Protein AF-A0A3E3EFU3-F1 (afdb_monomer)

pLDDT: mean 79.27, std 24.68, range [21.36, 98.38]

Organism: NCBI:txid1547

InterPro domains:
  IPR006635 NEAT domain [PF05031] (173-276)
  IPR006635 NEAT domain [PF05031] (307-421)
  IPR006635 NEAT domain [PS50978] (33-174)
  IPR006635 NEAT domain [PS50978] (306-445)
  IPR006635 NEAT domain [SM00725] (33-166)
  IPR006635 NEAT domain [SM00725] (306-442)
  IPR006635 NEAT domain [cd06920] (176-275)
  IPR006635 NEAT domain [cd06920] (308-439)
  IPR020985 Cell surface protein Shp, haem-binding domain [PF11545] (53-158)
  IPR037250 NEAT domain superfamily [G3DSA:2.60.40.1850] (25-163)
  IPR037250 NEAT domain superfamily [G3DSA:2.60.40.1850] (169-291)
  IPR037250 NEAT domain superfamily [G3DSA:2.60.40.1850] (300-432)
  IPR037250 NEAT domain superfamily [SSF158911] (35-148)
  IPR037250 NEAT domain superfamily [SSF158911] (176-275)
  IPR037250 NEAT domain superfamily [SSF158911] (308-434)

Structure (mmCIF, N/CA/C/O backbone):
data_AF-A0A3E3EFU3-F1
#
_entry.id   AF-A0A3E3EFU3-F1
#
loop_
_atom_site.group_PDB
_atom_site.id
_atom_site.type_symbol
_atom_site.label_atom_id
_atom_site.label_alt_id
_atom_site.label_comp_id
_atom_site.label_asym_id
_atom_site.label_entity_id
_atom_site.label_seq_id
_atom_site.pdbx_PDB_ins_code
_atom_site.Cartn_x
_atom_site.Cartn_y
_atom_site.Cartn_z
_atom_site.occupancy
_atom_site.B_iso_or_equiv
_atom_site.auth_seq_id
_atom_site.auth_comp_id
_atom_site.auth_asym_id
_atom_site.auth_atom_id
_atom_site.pdbx_PDB_model_num
ATOM 1 N N . MET A 1 1 ? -19.348 15.725 -28.676 1.00 34.75 1 MET A N 1
ATOM 2 C CA . MET A 1 1 ? -18.537 14.778 -29.482 1.00 34.75 1 MET A CA 1
ATOM 3 C C . MET A 1 1 ? -17.269 15.417 -30.068 1.00 34.75 1 MET A C 1
ATOM 5 O O . MET A 1 1 ? -16.238 15.256 -29.435 1.00 34.75 1 MET A O 1
ATOM 9 N N . LYS A 1 2 ? -17.288 16.213 -31.158 1.00 25.36 2 LYS A N 1
ATOM 10 C CA . LYS A 1 2 ? -16.045 16.743 -31.795 1.00 25.36 2 LYS A CA 1
ATOM 11 C C . LYS A 1 2 ? -15.098 17.594 -30.911 1.00 25.36 2 LYS A C 1
ATOM 13 O O . LYS A 1 2 ? -13.940 17.746 -31.278 1.00 25.36 2 LYS A O 1
ATOM 18 N N . LYS A 1 3 ? -15.552 18.141 -29.771 1.00 26.88 3 LYS A N 1
ATOM 19 C CA . LYS A 1 3 ? -14.679 18.825 -28.791 1.00 26.88 3 LYS A CA 1
ATOM 20 C C . LYS A 1 3 ? -14.026 17.878 -27.769 1.00 26.88 3 LYS A C 1
ATOM 22 O O . LYS A 1 3 ? -12.860 18.082 -27.473 1.00 26.88 3 LYS A O 1
ATOM 27 N N . LEU A 1 4 ? -14.712 16.824 -27.301 1.00 30.50 4 LEU A N 1
ATOM 28 C CA . LEU A 1 4 ? -14.117 15.832 -26.380 1.00 30.50 4 LEU A CA 1
ATOM 29 C C . LEU A 1 4 ? -12.956 15.079 -27.044 1.00 30.50 4 LEU A C 1
ATOM 31 O O . LEU A 1 4 ? -11.908 14.906 -26.435 1.00 30.50 4 LEU A O 1
ATOM 35 N N . LEU A 1 5 ? -13.110 14.713 -28.321 1.00 27.86 5 LEU A N 1
ATOM 36 C CA . LEU A 1 5 ? -12.086 13.969 -29.062 1.00 27.86 5 LEU A CA 1
ATOM 37 C C . LEU A 1 5 ? -10.757 14.742 -29.203 1.00 27.86 5 LEU A C 1
ATOM 39 O O . LEU A 1 5 ? -9.706 14.131 -29.338 1.00 27.86 5 LEU A O 1
ATOM 43 N N . LYS A 1 6 ? -10.785 16.083 -29.126 1.00 27.78 6 LYS A N 1
ATOM 44 C CA . LYS A 1 6 ? -9.568 16.911 -29.121 1.00 27.78 6 LYS A CA 1
ATOM 45 C C . LYS A 1 6 ? -8.874 16.975 -27.757 1.00 27.78 6 LYS A C 1
ATOM 47 O O . LYS A 1 6 ? -7.674 17.199 -27.730 1.00 27.78 6 LYS A O 1
ATOM 52 N N . VAL A 1 7 ? -9.593 16.770 -26.650 1.00 33.56 7 VAL A N 1
ATOM 53 C CA . VAL A 1 7 ? -8.998 16.765 -25.299 1.00 33.56 7 VAL A CA 1
ATOM 54 C C . VAL A 1 7 ? -8.183 15.487 -25.082 1.00 33.56 7 VAL A C 1
ATOM 56 O O . VAL A 1 7 ? -7.056 15.561 -24.609 1.00 33.56 7 VAL A O 1
ATOM 59 N N . VAL A 1 8 ? -8.701 14.338 -25.534 1.00 34.75 8 VAL A N 1
ATOM 60 C CA . VAL A 1 8 ? -7.974 13.053 -25.513 1.00 34.75 8 VAL A CA 1
ATOM 61 C C . VAL A 1 8 ? -6.700 13.122 -26.366 1.00 34.75 8 VAL A C 1
ATOM 63 O O . VAL A 1 8 ? -5.629 12.725 -25.916 1.00 34.75 8 VAL A O 1
ATOM 66 N N . LEU A 1 9 ? -6.792 13.695 -27.572 1.00 27.78 9 LEU A N 1
ATOM 67 C CA . LEU A 1 9 ? -5.665 13.765 -28.507 1.00 27.78 9 LEU A CA 1
ATOM 68 C C . LEU A 1 9 ? -4.544 14.719 -28.048 1.00 27.78 9 LEU A C 1
ATOM 70 O O . LEU A 1 9 ? -3.375 14.463 -28.318 1.00 27.78 9 LEU A O 1
ATOM 74 N N . VAL A 1 10 ? -4.882 15.810 -27.350 1.00 31.83 10 VAL A N 1
ATOM 75 C CA . VAL A 1 10 ? -3.885 16.758 -26.816 1.00 31.83 10 VAL A CA 1
ATOM 76 C C . VAL A 1 10 ? -3.167 16.198 -25.584 1.00 31.83 10 VAL A C 1
ATOM 78 O O . VAL A 1 10 ? -1.981 16.475 -25.431 1.00 31.83 10 VAL A O 1
ATOM 81 N N . LEU A 1 11 ? -3.816 15.360 -24.760 1.00 29.97 11 LEU A N 1
ATOM 82 C CA . LEU A 1 11 ? -3.092 14.612 -23.723 1.00 29.97 11 LEU A CA 1
ATOM 83 C C . LEU A 1 11 ? -2.102 13.617 -24.344 1.00 29.97 11 LEU A C 1
ATOM 85 O O . LEU A 1 11 ? -0.945 13.602 -23.942 1.00 29.97 11 LEU A O 1
ATOM 89 N N . MET A 1 12 ? -2.515 12.840 -25.352 1.00 34.91 12 MET A N 1
ATOM 90 C CA . MET A 1 12 ? -1.630 11.864 -26.015 1.00 34.91 12 MET A CA 1
ATOM 91 C C . MET A 1 12 ? -0.382 12.509 -26.640 1.00 34.91 12 MET A C 1
ATOM 93 O O . MET A 1 12 ? 0.701 11.937 -26.571 1.00 34.91 12 MET A O 1
ATOM 97 N N . LEU A 1 13 ? -0.497 13.724 -27.187 1.00 33.16 13 LEU A N 1
ATOM 98 C CA . LEU A 1 13 ? 0.641 14.457 -27.758 1.00 33.16 13 LEU A CA 1
ATOM 99 C C . LEU A 1 13 ? 1.611 15.034 -26.708 1.00 33.16 13 LEU A C 1
ATOM 101 O O . LEU A 1 13 ? 2.744 15.357 -27.057 1.00 33.16 13 LEU A O 1
ATOM 105 N N . ALA A 1 14 ? 1.211 15.136 -25.436 1.00 28.16 14 ALA A N 1
ATOM 106 C CA . ALA A 1 14 ? 2.110 15.521 -24.344 1.00 28.16 14 ALA A CA 1
ATOM 107 C C . ALA A 1 14 ? 3.001 14.358 -23.856 1.00 28.16 14 ALA A C 1
ATOM 109 O O . ALA A 1 14 ? 3.986 14.602 -23.165 1.00 28.16 14 ALA A O 1
ATOM 110 N N . PHE A 1 15 ? 2.699 13.113 -24.251 1.00 36.16 15 PHE A N 1
ATOM 111 C CA . PHE A 1 15 ? 3.484 11.910 -23.933 1.00 36.16 15 PHE A CA 1
ATOM 112 C C . PHE A 1 15 ? 4.533 11.547 -25.004 1.00 36.16 15 PHE A C 1
ATOM 114 O O . PHE A 1 15 ? 4.997 10.415 -25.064 1.00 36.16 15 PHE A O 1
ATOM 121 N N . GLY A 1 16 ? 4.94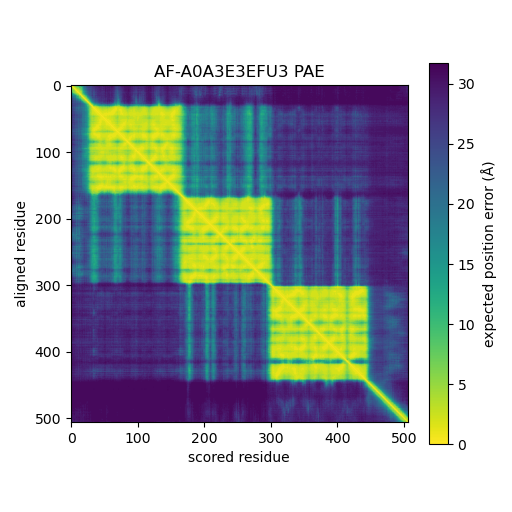1 12.501 -25.846 1.00 31.86 16 GLY A N 1
ATOM 122 C CA . GLY A 1 16 ? 6.220 12.420 -26.567 1.00 31.86 16 GLY A CA 1
ATOM 123 C C . GLY A 1 16 ? 6.322 11.445 -27.748 1.00 31.86 16 GLY A C 1
ATOM 124 O O . GLY A 1 16 ? 7.384 11.383 -28.359 1.00 31.86 16 GLY A O 1
ATOM 125 N N . ILE A 1 17 ? 5.258 10.735 -28.137 1.00 36.91 17 ILE A N 1
ATOM 126 C CA . ILE A 1 17 ? 5.312 9.834 -29.300 1.00 36.91 17 ILE A CA 1
ATOM 127 C C . ILE A 1 17 ? 5.096 10.623 -30.602 1.00 36.91 17 ILE A C 1
ATOM 129 O O . ILE A 1 17 ? 3.976 10.760 -31.103 1.00 36.91 17 ILE A O 1
ATOM 133 N N . GLN A 1 18 ? 6.189 11.113 -31.193 1.00 28.66 18 GLN A N 1
ATOM 134 C CA . GLN A 1 18 ? 6.210 11.395 -32.628 1.00 28.66 18 GLN A CA 1
ATOM 135 C C . GLN A 1 18 ? 6.285 10.066 -33.385 1.00 28.66 18 GLN A C 1
ATOM 137 O O . GLN A 1 18 ? 7.357 9.484 -33.527 1.00 28.66 18 GLN A O 1
ATOM 142 N N . ILE A 1 19 ? 5.148 9.594 -33.904 1.00 31.31 19 ILE A N 1
ATOM 143 C CA . ILE A 1 19 ? 5.135 8.487 -34.867 1.00 31.31 19 ILE A CA 1
ATOM 144 C C . ILE A 1 19 ? 5.689 9.016 -36.195 1.00 31.31 19 ILE A C 1
ATOM 146 O O . ILE A 1 19 ? 4.943 9.487 -37.057 1.00 31.31 19 ILE A O 1
ATOM 150 N N . ALA A 1 20 ? 7.010 8.944 -36.355 1.00 31.05 20 ALA A N 1
ATOM 151 C CA . ALA A 1 20 ? 7.622 8.949 -37.672 1.00 31.05 20 ALA A CA 1
ATOM 152 C C . ALA A 1 20 ? 7.174 7.669 -38.393 1.00 31.05 20 ALA A C 1
ATOM 154 O O . ALA A 1 20 ? 7.361 6.558 -37.900 1.00 31.05 20 ALA A O 1
ATOM 155 N N . THR A 1 21 ? 6.518 7.828 -39.538 1.00 31.25 21 THR A N 1
ATOM 156 C CA . THR A 1 21 ? 5.985 6.710 -40.318 1.00 31.25 21 THR A CA 1
ATOM 157 C C . THR A 1 21 ? 7.121 5.911 -40.950 1.00 31.25 21 THR A C 1
ATOM 159 O O . THR A 1 21 ? 7.672 6.333 -41.967 1.00 31.25 21 THR A O 1
ATOM 162 N N . LEU A 1 22 ? 7.426 4.746 -40.382 1.00 31.70 22 LEU A N 1
ATOM 163 C CA . LEU A 1 22 ? 8.157 3.679 -41.062 1.00 31.70 22 LEU A CA 1
ATOM 164 C C . LEU A 1 22 ? 7.146 2.641 -41.552 1.00 31.70 22 LEU A C 1
ATOM 166 O O . LEU A 1 22 ? 6.305 2.154 -40.795 1.00 31.70 22 LEU A O 1
ATOM 170 N N . SER A 1 23 ? 7.179 2.388 -42.855 1.00 32.97 23 SER A N 1
ATOM 171 C CA . SER A 1 23 ? 6.217 1.536 -43.547 1.00 32.97 23 SER A CA 1
ATOM 172 C C . SER A 1 23 ? 6.567 0.061 -43.368 1.00 32.97 23 SER A C 1
ATOM 174 O O . SER A 1 23 ? 7.723 -0.310 -43.511 1.00 32.97 23 SER A O 1
ATOM 176 N N . ASN A 1 24 ? 5.541 -0.772 -43.185 1.00 35.19 24 ASN A N 1
ATOM 177 C CA . ASN A 1 24 ? 5.578 -2.231 -43.329 1.00 35.19 24 ASN A CA 1
ATOM 178 C C . ASN A 1 24 ? 6.567 -2.988 -42.419 1.00 35.19 24 ASN A C 1
ATOM 180 O O . ASN A 1 24 ? 7.617 -3.443 -42.863 1.00 35.19 24 ASN A O 1
ATOM 184 N N . VAL A 1 25 ? 6.129 -3.289 -41.195 1.00 31.75 25 VAL A N 1
ATOM 185 C CA . VAL A 1 25 ? 6.494 -4.555 -40.541 1.00 31.75 25 VAL A CA 1
ATOM 186 C C . VAL A 1 25 ? 5.203 -5.332 -40.312 1.00 31.75 25 VAL A C 1
ATOM 188 O O . VAL A 1 25 ? 4.208 -4.763 -39.857 1.00 31.75 25 VAL A O 1
ATOM 191 N N . ASP A 1 26 ? 5.205 -6.602 -40.708 1.00 32.47 26 ASP A N 1
ATOM 192 C CA . ASP A 1 26 ? 4.055 -7.498 -40.598 1.00 32.47 26 ASP A CA 1
ATOM 193 C C . ASP A 1 26 ? 3.710 -7.809 -39.128 1.00 32.47 26 ASP A C 1
ATOM 195 O O . ASP A 1 26 ? 4.467 -7.493 -38.206 1.00 32.47 26 ASP A O 1
ATOM 199 N N . ALA A 1 27 ? 2.546 -8.415 -38.893 1.00 33.12 27 ALA A N 1
ATOM 200 C CA . ALA A 1 27 ? 2.009 -8.594 -37.545 1.00 33.12 27 ALA A CA 1
ATOM 201 C C . ALA A 1 27 ? 2.957 -9.344 -36.576 1.00 33.12 27 ALA A C 1
ATOM 203 O O . ALA A 1 27 ? 3.234 -10.527 -36.754 1.00 33.12 27 ALA A O 1
ATOM 204 N N . ALA A 1 28 ? 3.360 -8.645 -35.508 1.00 39.75 28 ALA A N 1
ATOM 205 C CA . ALA A 1 28 ? 3.800 -9.164 -34.208 1.00 39.75 28 ALA A CA 1
ATOM 206 C C . ALA A 1 28 ? 4.631 -10.468 -34.217 1.00 39.75 28 ALA A C 1
ATOM 208 O O . ALA A 1 28 ? 4.148 -11.528 -33.814 1.00 39.75 28 ALA A O 1
ATOM 209 N N . GLN A 1 29 ? 5.921 -10.366 -34.551 1.00 44.31 29 GLN A N 1
ATOM 210 C CA . GLN A 1 29 ? 6.906 -11.273 -33.951 1.00 44.31 29 GLN A CA 1
ATOM 211 C C . GLN A 1 29 ? 7.046 -10.887 -32.474 1.00 44.31 29 GLN A C 1
ATOM 213 O O . GLN A 1 29 ? 7.491 -9.783 -32.164 1.00 44.31 29 GLN A O 1
ATOM 218 N N . VAL A 1 30 ? 6.605 -11.759 -31.569 1.00 48.91 30 VAL A N 1
ATOM 219 C CA . VAL A 1 30 ? 6.785 -11.567 -30.125 1.00 48.91 30 VAL A CA 1
ATOM 220 C C . VAL A 1 30 ? 8.219 -11.962 -29.781 1.00 48.91 30 VAL A C 1
ATOM 222 O O . VAL A 1 30 ? 8.654 -13.048 -30.146 1.00 48.91 30 VAL A O 1
ATOM 225 N N . SER A 1 31 ? 8.948 -11.076 -29.104 1.00 61.62 31 SER A N 1
ATOM 226 C CA . SER A 1 31 ? 10.277 -11.383 -28.573 1.00 61.62 31 SER A CA 1
ATOM 227 C C . SER A 1 31 ? 10.172 -12.442 -27.475 1.00 61.62 31 SER A C 1
ATOM 229 O O . SER A 1 31 ? 9.433 -12.247 -26.512 1.00 61.62 31 SER A O 1
ATOM 231 N N . ASP A 1 32 ? 10.946 -13.524 -27.589 1.00 68.44 32 ASP A N 1
ATOM 232 C CA . ASP A 1 32 ? 11.085 -14.528 -26.520 1.00 68.44 32 ASP A CA 1
ATOM 233 C C . ASP A 1 32 ? 11.964 -14.022 -25.353 1.00 68.44 32 ASP A C 1
ATOM 235 O O . ASP A 1 32 ? 11.991 -14.618 -24.277 1.00 68.44 32 ASP A O 1
ATOM 239 N N . LEU A 1 33 ? 12.675 -12.906 -25.557 1.00 77.00 33 LEU A N 1
ATOM 240 C CA . LEU A 1 33 ? 13.443 -12.193 -24.534 1.00 77.00 33 LEU A CA 1
ATOM 241 C C . LEU A 1 33 ? 12.625 -11.020 -23.963 1.00 77.00 33 LEU A C 1
ATOM 243 O O . LEU A 1 33 ? 12.016 -10.288 -24.753 1.00 77.00 33 LEU A O 1
ATOM 247 N N . PRO A 1 34 ? 12.643 -10.782 -22.636 1.00 78.94 34 PRO A N 1
ATOM 248 C CA . PRO A 1 34 ? 12.066 -9.572 -22.059 1.00 78.94 34 PRO A CA 1
ATOM 249 C C . PRO A 1 34 ? 12.860 -8.319 -22.467 1.00 78.94 34 PRO A C 1
ATOM 251 O O . PRO A 1 34 ? 14.014 -8.410 -22.895 1.00 78.94 34 PRO A O 1
ATOM 254 N N . ASP A 1 35 ? 12.250 -7.142 -22.310 1.00 81.00 35 ASP A N 1
ATOM 255 C CA . ASP A 1 35 ? 12.934 -5.857 -22.488 1.00 81.00 35 ASP A CA 1
ATOM 256 C C . ASP A 1 35 ? 14.156 -5.770 -21.553 1.00 81.00 35 ASP A C 1
ATOM 258 O O . ASP A 1 35 ? 14.086 -6.129 -20.375 1.00 81.00 35 ASP A O 1
ATOM 262 N N . GLY A 1 36 ? 15.299 -5.328 -22.078 1.00 82.44 36 GLY A N 1
ATOM 263 C CA . GLY A 1 36 ? 16.574 -5.411 -21.363 1.00 82.44 36 GLY A CA 1
ATOM 264 C C . GLY A 1 36 ? 17.799 -5.272 -22.265 1.00 82.44 36 GLY A C 1
ATOM 265 O O . GLY A 1 36 ? 17.687 -4.973 -23.452 1.00 82.44 36 GLY A O 1
ATOM 266 N N . LYS A 1 37 ? 18.986 -5.479 -21.686 1.00 88.88 37 LYS A N 1
ATOM 267 C CA . LYS A 1 37 ? 20.288 -5.449 -22.371 1.00 88.88 37 LYS A CA 1
ATOM 268 C C . LYS A 1 37 ? 21.046 -6.738 -22.079 1.00 88.88 37 LYS A C 1
ATOM 270 O O . LYS A 1 37 ? 21.242 -7.083 -20.915 1.00 88.88 37 LYS A O 1
ATOM 275 N N . TYR A 1 38 ? 21.506 -7.409 -23.127 1.00 89.62 38 TYR A N 1
ATOM 276 C CA . TYR A 1 38 ? 22.131 -8.726 -23.048 1.00 89.62 38 TYR A CA 1
ATOM 277 C C . TYR A 1 38 ? 23.496 -8.713 -23.727 1.00 89.62 38 TYR A C 1
ATOM 279 O O . TYR A 1 38 ? 23.602 -8.396 -24.911 1.00 89.62 38 TYR A O 1
ATOM 287 N N . THR A 1 39 ? 24.546 -9.097 -23.002 1.00 92.44 39 THR A N 1
ATOM 288 C CA . THR A 1 39 ? 25.851 -9.366 -23.618 1.00 92.44 39 THR A CA 1
ATOM 289 C C . THR A 1 39 ? 25.750 -10.650 -24.434 1.00 92.44 39 THR A C 1
ATOM 291 O O . THR A 1 39 ? 25.465 -11.710 -23.881 1.00 92.44 39 THR A O 1
ATOM 294 N N . ILE A 1 40 ? 25.998 -10.554 -25.737 1.00 93.75 40 ILE A N 1
ATOM 295 C CA . ILE A 1 40 ? 25.898 -11.665 -26.691 1.00 93.75 40 ILE A CA 1
ATOM 296 C C . ILE A 1 40 ? 27.242 -11.882 -27.395 1.00 93.75 40 ILE A C 1
ATOM 298 O O . ILE A 1 40 ? 27.881 -10.899 -27.781 1.00 93.75 40 ILE A O 1
ATOM 302 N N . PRO A 1 41 ? 27.688 -13.131 -27.615 1.00 95.75 41 PRO A N 1
ATOM 303 C CA . PRO A 1 41 ? 28.880 -13.392 -28.410 1.00 95.75 41 PRO A CA 1
ATOM 304 C C . PRO A 1 41 ? 28.614 -13.040 -29.877 1.00 95.75 41 PRO A C 1
ATOM 306 O O . PRO A 1 41 ? 27.569 -13.397 -30.430 1.00 95.75 41 PRO A O 1
ATOM 309 N N . THR A 1 42 ? 29.571 -12.375 -30.523 1.00 97.00 42 THR A N 1
ATOM 310 C CA . THR A 1 42 ? 29.470 -11.932 -31.920 1.00 97.00 42 THR A CA 1
ATOM 311 C C . THR A 1 42 ? 30.630 -12.461 -32.764 1.00 97.00 42 THR A C 1
ATOM 313 O O . THR A 1 42 ? 31.743 -12.686 -32.284 1.00 97.00 42 THR A O 1
ATOM 316 N N . LYS A 1 43 ? 30.374 -12.708 -34.054 1.00 97.88 43 LYS A N 1
ATOM 317 C CA . LYS A 1 43 ? 31.387 -13.130 -35.034 1.00 97.88 43 LYS A CA 1
ATOM 318 C C . LYS A 1 43 ? 31.137 -12.461 -36.372 1.00 97.88 43 LYS A C 1
ATOM 320 O O . LYS A 1 43 ? 30.026 -12.494 -36.891 1.00 97.88 43 LYS A O 1
ATOM 325 N N . LEU A 1 44 ? 32.188 -11.912 -36.970 1.00 98.06 44 LEU A N 1
ATOM 326 C CA . LEU A 1 44 ? 32.099 -11.281 -38.281 1.00 98.06 44 LEU A CA 1
ATOM 327 C C . LEU A 1 44 ? 32.391 -12.296 -39.394 1.00 98.06 44 LEU A C 1
ATOM 329 O O . LEU A 1 44 ? 33.536 -12.693 -39.620 1.00 98.06 44 LEU A O 1
ATOM 333 N N . LYS A 1 45 ? 31.344 -12.706 -40.102 1.00 98.31 45 LYS A N 1
ATOM 334 C CA . LYS A 1 45 ? 31.368 -13.700 -41.176 1.00 98.31 45 LYS A CA 1
ATOM 335 C C . LYS A 1 45 ? 31.426 -13.057 -42.560 1.00 98.31 45 LYS A C 1
ATOM 337 O O . LYS A 1 45 ? 31.089 -11.887 -42.736 1.00 98.31 45 LYS A O 1
ATOM 342 N N . ASN A 1 46 ? 31.867 -13.821 -43.554 1.00 96.69 46 ASN A N 1
ATOM 343 C CA . ASN A 1 46 ? 31.845 -13.403 -44.952 1.00 96.69 46 ASN A CA 1
ATOM 344 C C . ASN A 1 46 ? 30.396 -13.394 -45.480 1.00 96.69 46 ASN A C 1
ATOM 346 O O . ASN A 1 46 ? 29.721 -14.418 -45.411 1.00 96.69 46 ASN A O 1
ATOM 350 N N . ALA A 1 47 ? 29.924 -12.277 -46.043 1.00 96.00 47 ALA A N 1
ATOM 351 C CA . ALA A 1 47 ? 28.526 -12.164 -46.476 1.00 96.00 47 ALA A CA 1
ATOM 352 C C . ALA A 1 47 ? 28.138 -13.112 -47.630 1.00 96.00 47 ALA A C 1
ATOM 354 O O . ALA A 1 47 ? 26.982 -13.512 -47.733 1.00 96.00 47 ALA A O 1
ATOM 355 N N . SER A 1 48 ? 29.091 -13.516 -48.476 1.00 94.44 48 SER A N 1
ATOM 356 C CA . SER A 1 48 ? 28.849 -14.470 -49.571 1.00 94.44 48 SER A CA 1
ATOM 357 C C . SER A 1 48 ? 28.880 -15.934 -49.117 1.00 94.44 48 SER A C 1
ATOM 359 O O . SER A 1 48 ? 28.416 -16.809 -49.848 1.00 94.44 48 SER A O 1
ATOM 361 N N . ASN A 1 49 ? 29.452 -16.228 -47.944 1.00 95.25 49 ASN A N 1
ATOM 362 C CA . ASN A 1 49 ? 29.447 -17.555 -47.330 1.00 95.25 49 ASN A CA 1
ATOM 363 C C . ASN A 1 49 ? 29.686 -17.449 -45.815 1.00 95.25 49 ASN A C 1
ATOM 365 O O . ASN A 1 49 ? 30.833 -17.452 -45.357 1.00 95.25 49 ASN A O 1
ATOM 369 N N . ILE A 1 50 ? 28.597 -17.424 -45.042 1.00 95.25 50 ILE A N 1
ATOM 370 C CA . ILE A 1 50 ? 28.625 -17.204 -43.588 1.00 95.25 50 ILE A CA 1
ATOM 371 C C . ILE A 1 50 ? 29.313 -18.319 -42.777 1.00 95.25 50 ILE A C 1
ATOM 373 O O . ILE A 1 50 ? 29.591 -18.133 -41.593 1.00 95.25 50 ILE A O 1
ATOM 377 N N . ALA A 1 51 ? 29.642 -19.462 -43.392 1.00 96.12 51 ALA A N 1
ATOM 378 C CA . ALA A 1 51 ? 30.472 -20.482 -42.749 1.00 96.12 51 ALA A CA 1
ATOM 379 C C . ALA A 1 51 ? 31.926 -20.006 -42.546 1.00 96.12 51 ALA A C 1
ATOM 381 O O . ALA A 1 51 ? 32.594 -20.445 -41.609 1.00 96.12 51 ALA A O 1
ATOM 382 N N . ASN A 1 52 ? 32.402 -19.084 -43.391 1.00 97.06 52 ASN A N 1
ATOM 383 C CA . ASN A 1 52 ? 33.755 -18.537 -43.343 1.00 97.06 52 ASN A CA 1
ATOM 384 C C . ASN A 1 52 ? 33.796 -17.215 -42.565 1.00 97.06 52 ASN A C 1
ATOM 386 O O . ASN A 1 52 ? 32.898 -16.379 -42.684 1.00 97.06 52 ASN A O 1
ATOM 390 N N . ASP A 1 53 ? 34.876 -16.988 -41.821 1.00 97.06 53 ASP A N 1
ATOM 391 C CA . ASP A 1 53 ? 35.131 -15.693 -41.186 1.00 97.06 53 ASP A CA 1
ATOM 392 C C . ASP A 1 53 ? 35.449 -14.612 -42.236 1.00 97.06 53 ASP A C 1
ATOM 394 O O . ASP A 1 53 ? 35.967 -14.888 -43.323 1.00 97.06 53 ASP A O 1
ATOM 398 N N . SER A 1 54 ? 35.119 -13.359 -41.922 1.00 95.50 54 SER A N 1
ATOM 399 C CA . SER A 1 54 ? 35.475 -12.209 -42.756 1.00 95.50 54 SER A CA 1
ATOM 400 C C . SER A 1 54 ? 36.981 -11.926 -42.695 1.00 95.50 54 SER A C 1
ATOM 402 O O . SER A 1 54 ? 37.612 -12.089 -41.653 1.00 95.50 54 SER A O 1
ATOM 404 N N . MET A 1 55 ? 37.561 -11.388 -43.775 1.00 92.62 55 MET A N 1
ATOM 405 C CA . MET A 1 55 ? 38.931 -10.841 -43.739 1.00 92.62 55 MET A CA 1
ATOM 406 C C . MET A 1 55 ? 39.075 -9.707 -42.711 1.00 92.62 55 MET A C 1
ATOM 408 O O . MET A 1 55 ? 40.155 -9.494 -42.168 1.00 92.62 55 MET A O 1
ATOM 412 N N . ALA A 1 56 ? 37.973 -9.016 -42.406 1.00 94.75 56 ALA A N 1
ATOM 413 C CA . ALA A 1 56 ? 37.906 -7.977 -41.388 1.00 94.75 56 ALA A CA 1
ATOM 414 C C . ALA A 1 56 ? 37.566 -8.515 -39.983 1.00 94.75 56 ALA A C 1
ATOM 416 O O . ALA A 1 56 ? 37.300 -7.715 -39.093 1.00 94.75 56 ALA A O 1
ATOM 417 N N . ALA A 1 57 ? 37.538 -9.835 -39.740 1.00 95.06 57 ALA A N 1
ATOM 418 C CA . ALA A 1 57 ? 37.000 -10.388 -38.488 1.00 95.06 57 ALA A CA 1
ATOM 419 C C . ALA A 1 57 ? 37.711 -9.908 -37.214 1.00 95.06 57 ALA A C 1
ATOM 421 O O . ALA A 1 57 ? 37.062 -9.718 -36.189 1.00 95.06 57 ALA A O 1
ATOM 422 N N . GLY A 1 58 ? 39.011 -9.608 -37.292 1.00 94.38 58 GLY A N 1
ATOM 423 C CA . GLY A 1 58 ? 39.754 -8.994 -36.187 1.00 94.38 58 GLY A CA 1
ATOM 424 C C . GLY A 1 58 ? 39.322 -7.562 -35.831 1.00 94.38 58 GLY A C 1
ATOM 425 O O . GLY A 1 58 ? 39.773 -7.052 -34.811 1.00 94.38 58 GLY A O 1
ATOM 426 N N . ALA A 1 59 ? 38.468 -6.918 -36.636 1.00 95.38 59 ALA A N 1
ATOM 427 C CA . ALA A 1 59 ? 37.933 -5.579 -36.394 1.00 95.38 59 ALA A CA 1
ATOM 428 C C . ALA A 1 59 ? 36.690 -5.573 -35.489 1.00 95.38 59 ALA A C 1
ATOM 430 O O . ALA A 1 59 ? 36.329 -4.509 -35.001 1.00 95.38 59 ALA A O 1
ATOM 431 N N . LEU A 1 60 ? 36.031 -6.715 -35.261 1.00 97.81 60 LEU A N 1
ATOM 432 C CA . LEU A 1 60 ? 34.874 -6.815 -34.364 1.00 97.81 60 LEU A CA 1
ATOM 433 C C . LEU A 1 60 ? 35.326 -7.263 -32.960 1.00 97.81 60 LEU A C 1
ATOM 435 O O . LEU A 1 60 ? 36.257 -8.067 -32.813 1.00 97.81 60 LEU A O 1
ATOM 439 N N . ALA A 1 61 ? 34.691 -6.744 -31.912 1.00 97.50 61 ALA A N 1
ATOM 440 C CA . ALA A 1 61 ? 34.788 -7.314 -30.571 1.00 97.50 61 ALA A CA 1
ATOM 441 C C . ALA A 1 61 ? 34.218 -8.747 -30.543 1.00 97.50 61 ALA A C 1
ATOM 443 O O . ALA A 1 61 ? 33.485 -9.150 -31.438 1.00 97.50 61 ALA A O 1
ATOM 444 N N . GLU A 1 62 ? 34.580 -9.536 -29.530 1.00 95.44 62 GLU A N 1
ATOM 445 C CA . GLU A 1 62 ? 34.066 -10.913 -29.387 1.00 95.44 62 GLU A CA 1
ATOM 446 C C . GLU A 1 62 ? 32.642 -10.955 -28.814 1.00 95.44 62 GLU A C 1
ATOM 448 O O . GLU A 1 62 ? 31.956 -11.964 -28.945 1.00 95.44 62 GLU A O 1
ATOM 453 N N . ASN A 1 63 ? 32.199 -9.853 -28.202 1.00 95.12 63 ASN A N 1
ATOM 454 C CA . ASN A 1 63 ? 30.856 -9.673 -27.672 1.00 95.12 63 ASN A CA 1
ATOM 455 C C . ASN A 1 63 ? 30.267 -8.343 -28.160 1.00 95.12 63 ASN A C 1
ATOM 457 O O . ASN A 1 63 ? 30.993 -7.364 -2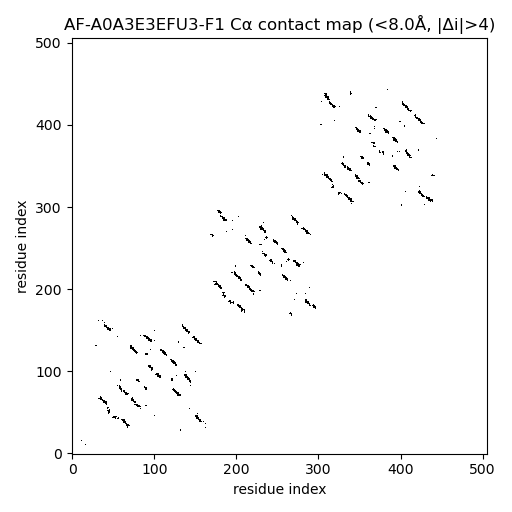8.343 1.00 95.12 63 ASN A O 1
ATOM 461 N N . GLY A 1 64 ? 28.950 -8.310 -28.325 1.00 94.44 64 GLY A N 1
ATOM 462 C CA . GLY A 1 64 ? 28.140 -7.104 -28.488 1.00 94.44 64 GLY A CA 1
ATOM 463 C C . GLY A 1 64 ? 27.061 -7.032 -27.407 1.00 94.44 64 GLY A C 1
ATOM 464 O O . GLY A 1 64 ? 26.971 -7.909 -26.547 1.00 94.44 64 GLY A O 1
ATOM 465 N N . GLU A 1 65 ? 26.225 -6.001 -27.467 1.00 95.38 65 GLU A N 1
ATOM 466 C CA . GLU A 1 65 ? 25.043 -5.864 -26.608 1.00 95.38 65 GLU A CA 1
ATOM 467 C C . GLU A 1 65 ? 23.782 -5.933 -27.477 1.00 95.38 65 GLU A C 1
ATOM 469 O O . GLU A 1 65 ? 23.629 -5.138 -28.402 1.00 95.38 65 GLU A O 1
ATOM 474 N N . LEU A 1 66 ? 22.880 -6.869 -27.188 1.00 93.94 66 LEU A N 1
ATOM 475 C CA . LEU A 1 66 ? 21.523 -6.891 -27.729 1.00 93.94 66 LEU A CA 1
ATOM 476 C C . LEU A 1 66 ? 20.620 -6.110 -26.768 1.00 93.94 66 LEU A C 1
ATOM 478 O O . LEU A 1 66 ? 20.475 -6.530 -25.619 1.00 93.94 66 LEU A O 1
ATOM 482 N N . SER A 1 67 ? 20.015 -5.004 -27.204 1.00 90.31 67 SER A N 1
ATOM 483 C CA . SER A 1 67 ? 18.930 -4.361 -26.457 1.00 90.31 67 SER A CA 1
ATOM 484 C C . SER A 1 67 ? 17.568 -4.763 -27.015 1.00 90.31 67 SER A C 1
ATOM 486 O O . SER A 1 67 ? 17.362 -4.806 -28.229 1.00 90.31 67 SER A O 1
ATOM 488 N N . VAL A 1 68 ? 16.642 -5.069 -26.110 1.00 87.31 68 VAL A N 1
ATOM 489 C CA . VAL A 1 68 ? 15.230 -5.317 -26.405 1.00 87.31 68 VAL A CA 1
ATOM 490 C C . VAL A 1 68 ? 14.444 -4.151 -25.811 1.00 87.31 68 VAL A C 1
ATOM 492 O O . VAL A 1 68 ? 14.514 -3.908 -24.607 1.00 87.31 68 VAL A O 1
ATOM 495 N N . GLU A 1 69 ? 13.772 -3.389 -26.671 1.00 81.62 69 GLU A N 1
ATOM 496 C CA . GLU A 1 69 ? 13.056 -2.154 -26.327 1.00 81.62 69 GLU A CA 1
ATOM 497 C C . GLU A 1 69 ? 11.660 -2.206 -26.973 1.00 81.62 69 GLU A C 1
ATOM 499 O O . GLU A 1 69 ? 11.540 -2.184 -28.203 1.00 81.62 69 GLU A O 1
ATOM 504 N N . GLU A 1 70 ? 10.600 -2.304 -26.166 1.00 77.50 70 GLU A N 1
ATOM 505 C CA . GLU A 1 70 ? 9.216 -2.537 -26.611 1.00 77.50 70 GLU A CA 1
ATOM 506 C C . GLU A 1 70 ? 9.087 -3.769 -27.534 1.00 77.50 70 GLU A C 1
ATOM 508 O O . GLU A 1 70 ? 8.382 -3.740 -28.551 1.00 77.50 70 GLU A O 1
ATOM 513 N N . GLY A 1 71 ? 9.825 -4.842 -27.228 1.00 72.94 71 GLY A N 1
ATOM 514 C CA . GLY A 1 71 ? 9.900 -6.050 -28.059 1.00 72.94 71 GLY A CA 1
ATOM 515 C C . GLY A 1 71 ? 10.655 -5.906 -29.393 1.00 72.94 71 GLY A C 1
ATOM 516 O O . GLY A 1 71 ? 10.715 -6.875 -30.152 1.00 72.94 71 GLY A O 1
ATOM 517 N N . LYS A 1 72 ? 11.252 -4.745 -29.702 1.00 84.12 72 LYS A N 1
ATOM 518 C CA . LYS A 1 72 ? 12.139 -4.549 -30.868 1.00 84.12 72 LYS A CA 1
ATOM 519 C C . LYS A 1 72 ? 13.584 -4.813 -30.469 1.00 84.12 72 LYS A C 1
ATOM 521 O O . LYS A 1 72 ? 14.003 -4.408 -29.390 1.00 84.12 72 LYS A O 1
ATOM 526 N N . TRP A 1 73 ? 14.351 -5.456 -31.345 1.00 90.94 73 TRP A N 1
ATOM 527 C CA . TRP A 1 73 ? 15.745 -5.806 -31.080 1.00 90.94 73 TRP A CA 1
ATOM 528 C C . TRP A 1 73 ? 16.711 -4.822 -31.747 1.00 90.94 73 TRP A C 1
ATOM 530 O O . TRP A 1 73 ? 16.540 -4.452 -32.912 1.00 90.94 73 TRP A O 1
ATOM 540 N N . TYR A 1 74 ? 17.773 -4.457 -31.033 1.00 95.06 74 TYR A N 1
ATOM 541 C CA . TYR A 1 74 ? 18.885 -3.677 -31.567 1.00 95.06 74 TYR A CA 1
ATOM 542 C C . TYR A 1 74 ? 20.217 -4.295 -31.153 1.00 95.06 74 TYR A C 1
ATOM 544 O O . TYR A 1 74 ? 20.446 -4.590 -29.983 1.00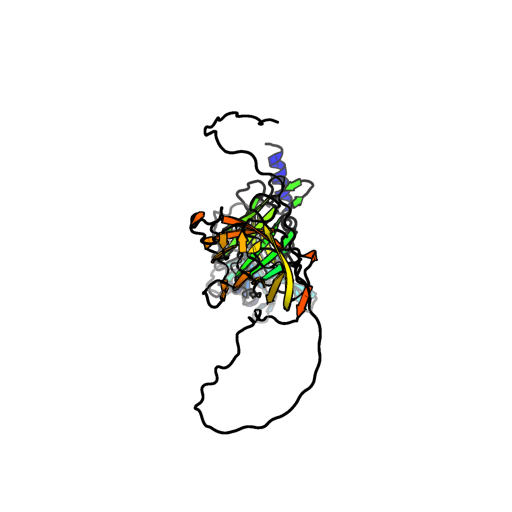 95.06 74 TYR A O 1
ATOM 552 N N . LEU A 1 75 ? 21.124 -4.446 -32.111 1.00 97.31 75 LEU A N 1
ATOM 553 C CA . LEU A 1 75 ? 22.498 -4.862 -31.879 1.00 97.31 75 LEU A CA 1
ATOM 554 C C . LEU A 1 75 ? 23.390 -3.626 -31.729 1.00 97.31 75 LEU A C 1
ATOM 556 O O . LEU A 1 75 ? 23.581 -2.882 -32.691 1.00 97.31 75 LEU A O 1
ATOM 560 N N . THR A 1 76 ? 24.001 -3.453 -30.560 1.00 98.06 76 THR A N 1
ATOM 561 C CA . THR A 1 76 ? 25.167 -2.584 -30.384 1.00 98.06 76 THR A CA 1
ATOM 562 C C . THR A 1 76 ? 26.432 -3.399 -30.645 1.00 98.06 76 THR A C 1
ATOM 564 O O . THR A 1 76 ? 26.858 -4.206 -29.814 1.00 98.06 76 THR A O 1
ATOM 567 N N . ALA A 1 77 ? 27.033 -3.197 -31.816 1.00 97.81 77 ALA A N 1
ATOM 568 C CA . ALA A 1 77 ? 28.273 -3.847 -32.225 1.00 97.81 77 ALA A CA 1
ATOM 569 C C . ALA A 1 77 ? 29.483 -2.963 -31.885 1.00 97.81 77 ALA A C 1
ATOM 571 O O . ALA A 1 77 ? 29.535 -1.797 -32.284 1.00 97.81 77 ALA A O 1
ATOM 572 N N . GLU A 1 78 ? 30.463 -3.526 -31.175 1.00 97.94 78 GLU A N 1
ATOM 573 C CA . GLU A 1 78 ? 31.731 -2.862 -30.864 1.00 97.94 78 GLU A CA 1
ATOM 574 C C . GLU A 1 78 ? 32.816 -3.260 -31.875 1.00 97.94 78 GLU A C 1
ATOM 576 O O . GLU A 1 78 ? 33.045 -4.440 -32.150 1.00 97.94 78 GLU A O 1
ATOM 581 N N . PHE A 1 79 ? 33.494 -2.257 -32.423 1.00 96.81 79 PHE A N 1
ATOM 582 C CA . PHE A 1 79 ? 34.602 -2.382 -33.354 1.00 96.81 79 PHE A CA 1
ATOM 583 C C . PHE A 1 79 ? 35.905 -1.937 -32.691 1.00 96.81 79 PHE A C 1
ATOM 585 O O . PHE A 1 79 ? 35.955 -0.961 -31.944 1.00 96.81 79 PHE A O 1
ATOM 592 N N . LYS A 1 80 ? 36.986 -2.638 -33.022 1.00 95.31 80 LYS A N 1
ATOM 593 C CA . LYS A 1 80 ? 38.352 -2.420 -32.540 1.00 95.31 80 LYS A CA 1
ATOM 594 C C . LYS A 1 80 ? 39.315 -2.260 -33.715 1.00 95.31 80 LYS A C 1
ATOM 596 O O . LYS A 1 80 ? 38.965 -2.504 -34.871 1.00 95.31 80 LYS A O 1
ATOM 601 N N . THR A 1 81 ? 40.542 -1.845 -33.426 1.00 94.12 81 THR A N 1
ATOM 602 C CA . THR A 1 81 ? 41.599 -1.742 -34.437 1.00 94.12 81 THR A CA 1
ATOM 603 C C . THR A 1 81 ? 41.956 -3.134 -34.972 1.00 94.12 81 THR A C 1
ATOM 605 O O . THR A 1 81 ? 42.397 -4.008 -34.225 1.00 94.12 81 THR A O 1
ATOM 608 N N . LEU A 1 82 ? 41.777 -3.334 -36.276 1.00 94.12 82 LEU A N 1
ATOM 609 C CA . LEU A 1 82 ? 42.173 -4.526 -37.016 1.00 94.12 82 LEU A CA 1
ATOM 610 C C . LEU A 1 82 ? 43.700 -4.598 -37.120 1.00 94.12 82 LEU A C 1
ATOM 612 O O . LEU A 1 82 ? 44.346 -3.626 -37.510 1.00 94.12 82 LEU A O 1
ATOM 616 N N . ASN A 1 83 ? 44.262 -5.779 -36.864 1.00 90.31 83 ASN A N 1
ATOM 617 C CA . ASN A 1 83 ? 45.620 -6.135 -37.267 1.00 90.31 83 ASN A CA 1
ATOM 618 C C . ASN A 1 83 ? 45.544 -7.345 -38.205 1.00 90.31 83 ASN A C 1
ATOM 620 O O . ASN A 1 83 ? 45.186 -8.445 -37.780 1.00 90.31 83 ASN A O 1
ATOM 624 N N . LEU A 1 84 ? 45.847 -7.131 -39.485 1.00 87.44 84 LEU A N 1
ATOM 625 C CA . LEU A 1 84 ? 45.787 -8.145 -40.532 1.00 87.44 84 LEU A CA 1
ATOM 626 C C . LEU A 1 84 ? 47.151 -8.240 -41.218 1.00 87.44 84 LEU A C 1
ATOM 628 O O . LEU A 1 84 ? 47.518 -7.386 -42.017 1.00 87.44 84 LEU A O 1
ATOM 632 N N . MET A 1 85 ? 47.914 -9.290 -40.899 1.00 86.56 85 MET A N 1
ATOM 633 C CA . MET A 1 85 ? 49.235 -9.564 -41.492 1.00 86.56 85 MET A CA 1
ATOM 634 C C . MET A 1 85 ? 50.232 -8.386 -41.399 1.00 86.56 85 MET A C 1
ATOM 636 O O . MET A 1 85 ? 51.075 -8.209 -42.276 1.00 86.56 85 MET A O 1
ATOM 640 N N . GLY A 1 86 ? 50.148 -7.580 -40.334 1.00 84.81 86 GLY A N 1
ATOM 641 C CA . GLY A 1 86 ? 50.993 -6.397 -40.131 1.00 84.81 86 GLY A CA 1
ATOM 642 C C . GLY A 1 86 ? 50.434 -5.095 -40.714 1.00 84.81 86 GLY A C 1
ATOM 643 O O . GLY A 1 86 ? 51.020 -4.040 -40.477 1.00 84.81 86 GLY A O 1
ATOM 644 N N . LEU A 1 87 ? 49.297 -5.134 -41.418 1.00 87.31 87 LEU A N 1
ATOM 645 C CA . LEU A 1 87 ? 48.508 -3.942 -41.718 1.00 87.31 87 LEU A CA 1
ATOM 646 C C . LEU A 1 87 ? 47.612 -3.624 -40.516 1.00 87.31 87 LEU A C 1
ATOM 648 O O . LEU A 1 87 ? 46.946 -4.511 -39.978 1.00 87.31 87 LEU A O 1
ATOM 652 N N . VAL A 1 88 ? 47.596 -2.356 -40.109 1.00 90.75 88 VAL A N 1
ATOM 653 C CA . VAL A 1 88 ? 46.784 -1.841 -39.000 1.00 90.75 88 VAL A CA 1
ATOM 654 C C . VAL A 1 88 ? 45.688 -0.953 -39.574 1.00 90.75 88 VAL A C 1
ATOM 656 O O . VAL A 1 88 ? 45.975 -0.126 -40.440 1.00 90.75 88 VAL A O 1
ATOM 659 N N . GLY A 1 89 ? 44.450 -1.120 -39.109 1.00 91.75 89 GLY A N 1
ATOM 660 C CA . GLY A 1 89 ? 43.318 -0.352 -39.622 1.00 91.75 89 GLY A CA 1
ATOM 661 C C . GLY A 1 89 ? 42.055 -0.411 -38.775 1.00 91.75 89 GLY A C 1
ATOM 662 O O . GLY A 1 89 ? 42.022 -1.018 -37.710 1.00 91.75 89 GLY A O 1
ATOM 663 N N . ASN A 1 90 ? 41.000 0.230 -39.254 1.00 94.56 90 ASN A N 1
ATOM 664 C CA . ASN A 1 90 ? 39.734 0.437 -38.571 1.00 94.56 90 ASN A CA 1
ATOM 665 C C . ASN A 1 90 ? 38.570 0.230 -39.550 1.00 94.56 90 ASN A C 1
ATOM 667 O O . ASN A 1 90 ? 38.669 0.554 -40.737 1.00 94.56 90 ASN A O 1
ATOM 671 N N . ALA A 1 91 ? 37.452 -0.280 -39.034 1.00 94.88 91 ALA A N 1
ATOM 672 C CA . ALA A 1 91 ? 36.179 -0.243 -39.741 1.00 94.88 91 ALA A CA 1
ATOM 673 C C . ALA A 1 91 ? 35.553 1.159 -39.633 1.00 94.88 91 ALA A C 1
ATOM 675 O O . ALA A 1 91 ? 35.631 1.810 -38.588 1.00 94.88 91 ALA A O 1
ATOM 676 N N . GLY A 1 92 ? 34.910 1.614 -40.705 1.00 94.56 92 GLY A N 1
ATOM 677 C CA . GLY A 1 92 ? 34.180 2.878 -40.757 1.00 94.56 92 GLY A CA 1
ATOM 678 C C . GLY A 1 92 ? 33.106 2.869 -41.845 1.00 94.56 92 GLY A C 1
ATOM 679 O O . GLY A 1 92 ? 32.999 1.915 -42.612 1.00 94.56 92 GLY A O 1
ATOM 680 N N . ASN A 1 93 ? 32.300 3.935 -41.907 1.00 95.25 93 ASN A N 1
ATOM 681 C CA . ASN A 1 93 ? 31.174 4.065 -42.846 1.00 95.25 93 ASN A CA 1
ATOM 682 C C . ASN A 1 93 ? 30.241 2.831 -42.854 1.00 95.25 93 ASN A C 1
ATOM 684 O O . ASN A 1 93 ? 29.879 2.312 -43.912 1.00 95.25 93 ASN A O 1
ATOM 688 N N . ILE A 1 94 ? 29.918 2.332 -41.655 1.00 97.75 94 ILE A N 1
ATOM 689 C CA . ILE A 1 94 ? 29.155 1.098 -41.458 1.00 97.75 94 ILE A CA 1
ATOM 690 C C . ILE A 1 94 ? 27.686 1.344 -41.814 1.00 97.75 94 ILE A C 1
ATOM 692 O O . ILE A 1 94 ? 27.030 2.232 -41.266 1.00 97.75 94 ILE A O 1
ATOM 696 N N . GLN A 1 95 ? 27.175 0.528 -42.726 1.00 97.94 95 GLN A N 1
ATOM 697 C CA . GLN A 1 95 ? 25.770 0.452 -43.109 1.00 97.94 95 GLN A CA 1
ATOM 698 C C . GLN A 1 95 ? 25.266 -0.968 -42.853 1.00 97.94 95 GLN A C 1
ATOM 700 O O . GLN A 1 95 ? 26.047 -1.918 -42.909 1.00 97.94 95 GLN A O 1
ATOM 705 N N . TYR A 1 96 ? 23.970 -1.125 -42.616 1.00 97.44 96 TYR A N 1
ATOM 706 C CA . TYR A 1 96 ? 23.312 -2.426 -42.547 1.00 97.44 96 TYR A CA 1
ATOM 707 C C . TYR A 1 96 ? 22.337 -2.595 -43.710 1.00 97.44 96 TYR A C 1
ATOM 709 O O . TYR A 1 96 ? 21.801 -1.619 -44.240 1.00 97.44 96 TYR A O 1
ATOM 717 N N . TYR A 1 97 ? 22.126 -3.843 -44.104 1.00 95.00 97 TYR A N 1
ATOM 718 C CA . TYR A 1 97 ? 21.107 -4.232 -45.070 1.00 95.00 97 TYR A CA 1
ATOM 719 C C . TYR A 1 97 ? 19.824 -4.623 -44.332 1.00 95.00 97 TYR A C 1
ATOM 721 O O . TYR A 1 97 ? 19.897 -5.286 -43.297 1.00 95.00 97 TYR A O 1
ATOM 729 N N . GLU A 1 98 ? 18.655 -4.266 -44.868 1.00 85.06 98 GLU A N 1
ATOM 730 C CA . GLU A 1 98 ? 17.359 -4.652 -44.281 1.00 85.06 98 GLU A CA 1
ATOM 731 C C . GLU A 1 98 ? 17.173 -6.171 -44.131 1.00 85.06 98 GLU A C 1
ATOM 733 O O . GLU A 1 98 ? 16.582 -6.618 -43.150 1.00 85.06 98 GLU A O 1
ATOM 738 N N . THR A 1 99 ? 17.642 -6.970 -45.099 1.00 82.50 99 THR A N 1
ATOM 739 C CA . THR A 1 99 ? 17.463 -8.438 -45.088 1.00 82.50 99 THR A CA 1
ATOM 740 C C . THR A 1 99 ? 18.651 -9.218 -45.657 1.00 82.50 99 THR A C 1
ATOM 742 O O . THR A 1 99 ? 19.117 -10.159 -45.015 1.00 82.50 99 THR A O 1
ATOM 745 N N . ASP A 1 100 ? 19.160 -8.852 -46.837 1.00 91.19 100 ASP A N 1
ATOM 746 C CA . ASP A 1 100 ? 20.307 -9.500 -47.488 1.00 91.19 100 ASP A CA 1
ATOM 747 C C . ASP A 1 100 ? 21.161 -8.485 -48.270 1.00 91.19 100 ASP A C 1
ATOM 749 O O . ASP A 1 100 ? 20.785 -7.325 -48.410 1.00 91.19 100 ASP A O 1
ATOM 753 N N . THR A 1 101 ? 22.305 -8.901 -48.823 1.00 92.88 101 THR A N 1
ATOM 754 C CA . THR A 1 101 ? 23.233 -8.001 -49.544 1.00 92.88 101 THR A CA 1
ATOM 755 C C . THR A 1 101 ? 22.686 -7.369 -50.838 1.00 92.88 101 THR A C 1
ATOM 757 O O . THR A 1 101 ? 23.423 -6.677 -51.545 1.00 92.88 101 THR A O 1
ATOM 760 N N . LYS A 1 102 ? 21.409 -7.585 -51.179 1.00 93.50 102 LYS A N 1
ATOM 761 C CA . LYS A 1 102 ? 20.700 -6.968 -52.312 1.00 93.50 102 LYS A CA 1
ATOM 762 C C . LYS A 1 102 ? 19.556 -6.048 -51.873 1.00 93.50 102 LYS A C 1
ATOM 764 O O . LYS A 1 102 ? 18.989 -5.383 -52.742 1.00 93.50 102 LYS A O 1
ATOM 769 N N . SER A 1 103 ? 19.184 -6.028 -50.590 1.00 92.12 103 SER A N 1
ATOM 770 C CA . SER A 1 103 ? 18.145 -5.130 -50.073 1.00 92.12 103 SER A CA 1
ATOM 771 C C . SER A 1 103 ? 18.644 -3.686 -49.958 1.00 92.12 103 SER A C 1
ATOM 773 O O . SER A 1 103 ? 19.818 -3.396 -50.205 1.00 92.12 103 SER A O 1
ATOM 775 N N . GLU A 1 104 ? 17.762 -2.764 -49.562 1.00 92.88 104 GLU A N 1
ATOM 776 C CA . GLU A 1 104 ? 18.184 -1.394 -49.266 1.00 92.88 104 GLU A CA 1
ATOM 777 C C . GLU A 1 104 ? 19.188 -1.363 -48.100 1.00 92.88 104 GLU A C 1
ATOM 779 O O . GLU A 1 104 ? 19.210 -2.253 -47.239 1.00 92.88 104 GLU A O 1
ATOM 784 N N . LYS A 1 105 ? 20.060 -0.347 -48.131 1.00 93.62 105 LYS A N 1
ATOM 785 C CA . LYS A 1 105 ? 21.095 -0.091 -47.128 1.00 93.62 105 LYS A CA 1
ATOM 786 C C . LYS A 1 105 ? 20.754 1.153 -46.329 1.00 93.62 105 LYS A C 1
ATOM 788 O O . LYS A 1 105 ? 20.449 2.197 -46.904 1.00 93.62 105 LYS A O 1
ATOM 793 N N . HIS A 1 106 ? 20.942 1.057 -45.022 1.00 94.50 106 HIS A N 1
ATOM 794 C CA . HIS A 1 106 ? 20.747 2.144 -44.071 1.00 94.50 106 HIS A CA 1
ATOM 795 C C . HIS A 1 106 ? 22.038 2.385 -43.290 1.00 94.50 106 HIS A C 1
ATOM 797 O O . HIS A 1 106 ? 22.781 1.450 -42.994 1.00 94.50 106 HIS A O 1
ATOM 803 N N . ALA A 1 107 ? 22.333 3.640 -42.951 1.00 96.50 107 ALA A N 1
ATOM 804 C CA . ALA A 1 107 ? 23.478 3.953 -42.097 1.00 96.50 107 ALA A CA 1
ATOM 805 C C . ALA A 1 107 ? 23.240 3.416 -40.677 1.00 96.50 107 ALA A C 1
ATOM 807 O O . ALA A 1 107 ? 22.153 3.596 -40.125 1.00 96.50 107 ALA A O 1
ATOM 808 N N . ALA A 1 108 ? 24.249 2.778 -40.079 1.00 95.38 108 ALA A N 1
ATOM 809 C CA . ALA A 1 108 ? 24.186 2.400 -38.672 1.00 95.38 108 ALA A CA 1
ATOM 810 C C . ALA A 1 108 ? 24.320 3.648 -37.778 1.00 95.38 108 ALA A C 1
ATOM 812 O O . ALA A 1 108 ? 25.062 4.579 -38.105 1.00 95.38 108 ALA A O 1
ATOM 813 N N . GLU A 1 109 ? 23.622 3.675 -36.642 1.00 96.12 109 GLU A N 1
ATOM 814 C CA . GLU A 1 109 ? 23.726 4.776 -35.681 1.00 96.12 109 GLU A CA 1
ATOM 815 C C . GLU A 1 109 ? 25.072 4.675 -34.954 1.00 96.12 109 GLU A C 1
ATOM 817 O O . GLU A 1 109 ? 25.327 3.684 -34.277 1.00 96.12 109 GLU A O 1
ATOM 822 N N . VAL A 1 110 ? 25.953 5.672 -35.079 1.00 95.94 110 VAL A N 1
ATOM 823 C CA . VAL A 1 110 ? 27.239 5.663 -34.362 1.00 95.94 110 VAL A CA 1
ATOM 824 C C . VAL A 1 110 ? 27.036 6.142 -32.926 1.00 95.94 110 VAL A C 1
ATOM 826 O O . VAL A 1 110 ? 26.690 7.297 -32.696 1.00 95.94 110 VAL A O 1
ATOM 829 N N . ILE A 1 111 ? 27.290 5.248 -31.970 1.00 95.19 111 ILE A N 1
ATOM 830 C CA . ILE A 1 111 ? 27.121 5.480 -30.529 1.00 95.19 111 ILE A CA 1
ATOM 831 C C . ILE A 1 111 ? 28.391 6.070 -29.906 1.00 95.19 111 ILE A C 1
ATOM 833 O O . ILE A 1 111 ? 28.309 6.939 -29.039 1.00 95.19 111 ILE A O 1
ATOM 837 N N . SER A 1 112 ? 29.572 5.625 -30.345 1.00 95.75 112 SER A N 1
ATOM 838 C CA . SER A 1 112 ? 30.851 6.147 -29.852 1.00 95.75 112 SER A CA 1
ATOM 839 C C . SER A 1 112 ? 31.980 6.051 -30.878 1.00 95.75 112 SER A C 1
ATOM 841 O O . SER A 1 112 ? 31.969 5.232 -31.805 1.00 95.75 112 SER A O 1
ATOM 843 N N . TYR A 1 113 ? 32.986 6.899 -30.669 1.00 95.69 113 TYR A N 1
ATOM 844 C CA . TYR A 1 113 ? 34.257 6.904 -31.383 1.00 95.69 113 TYR A CA 1
ATOM 845 C C . TYR A 1 113 ? 35.399 6.725 -30.382 1.00 95.69 113 TYR A C 1
ATOM 847 O O . TYR A 1 113 ? 35.365 7.316 -29.303 1.00 95.69 113 TYR A O 1
ATOM 855 N N . ARG A 1 114 ? 36.438 5.991 -30.783 1.00 93.38 114 ARG A N 1
ATOM 856 C CA . ARG A 1 114 ? 37.750 5.998 -30.119 1.00 93.38 114 ARG A CA 1
ATOM 857 C C . ARG A 1 114 ? 38.673 6.969 -30.849 1.00 93.38 114 ARG A C 1
ATOM 859 O O . ARG A 1 114 ? 38.572 7.107 -32.068 1.00 93.38 114 ARG A O 1
ATOM 866 N N . GLU A 1 115 ? 39.584 7.607 -30.130 1.00 91.00 115 GLU A N 1
ATOM 867 C CA . GLU A 1 115 ? 40.679 8.374 -30.732 1.00 91.00 115 GLU A CA 1
ATOM 868 C C . GLU A 1 115 ? 41.928 7.491 -30.829 1.00 91.00 115 GLU A C 1
ATOM 870 O O . GLU A 1 115 ? 42.209 6.704 -29.923 1.00 91.00 115 GLU A O 1
ATOM 875 N N . ASP A 1 116 ? 42.657 7.588 -31.940 1.00 83.25 116 ASP A N 1
ATOM 876 C CA . ASP A 1 116 ? 43.999 7.009 -32.056 1.00 83.25 116 ASP A CA 1
ATOM 877 C C . ASP A 1 116 ? 45.087 7.963 -31.524 1.00 83.25 116 ASP A C 1
ATOM 879 O O . ASP A 1 116 ? 44.814 9.111 -31.169 1.00 83.25 116 ASP A O 1
ATOM 883 N N . ASP A 1 117 ? 46.344 7.506 -31.496 1.00 81.12 117 ASP A N 1
ATOM 884 C CA . ASP A 1 117 ? 47.506 8.278 -31.014 1.00 81.12 117 ASP A CA 1
ATOM 885 C C . ASP A 1 117 ? 47.746 9.604 -31.779 1.00 81.12 117 ASP A C 1
ATOM 887 O O . ASP A 1 117 ? 48.609 10.398 -31.395 1.00 81.12 117 ASP A O 1
ATOM 891 N N . GLN A 1 118 ? 47.022 9.847 -32.879 1.00 81.81 118 GLN A N 1
ATOM 892 C CA . GLN A 1 118 ? 47.077 11.070 -33.686 1.00 81.81 118 GLN A CA 1
ATOM 893 C C . GLN A 1 118 ? 45.828 11.954 -33.510 1.00 81.81 118 GLN A C 1
ATOM 895 O O . GLN A 1 118 ? 45.711 12.983 -34.181 1.00 81.81 118 GLN A O 1
ATOM 900 N N . GLY A 1 119 ? 44.906 11.583 -32.614 1.00 83.00 119 GLY A N 1
ATOM 901 C CA . GLY A 1 119 ? 43.650 12.293 -32.362 1.00 83.00 119 GLY A CA 1
ATOM 902 C C . GLY A 1 119 ? 42.608 12.116 -33.471 1.00 83.00 119 GLY A C 1
ATOM 903 O O . GLY A 1 119 ? 41.666 1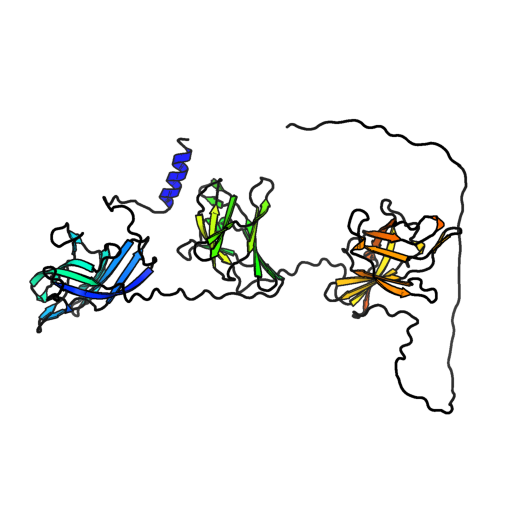2.906 -33.559 1.00 83.00 119 GLY A O 1
ATOM 904 N N . LYS A 1 120 ? 42.763 11.120 -34.354 1.00 87.00 120 LYS A N 1
ATOM 905 C CA . LYS A 1 120 ? 41.766 10.824 -35.386 1.00 87.00 120 LYS A CA 1
ATOM 906 C C . LYS A 1 120 ? 40.706 9.884 -34.812 1.00 87.00 120 LYS A C 1
ATOM 908 O O . LYS A 1 120 ? 41.011 8.837 -34.245 1.00 87.00 120 LYS A O 1
ATOM 913 N N . GLN A 1 121 ? 39.443 10.260 -34.998 1.00 92.06 121 GLN A N 1
ATOM 914 C CA . GLN A 1 121 ? 38.295 9.470 -34.566 1.00 92.06 121 GLN A CA 1
ATOM 915 C C . GLN A 1 121 ? 38.089 8.241 -35.458 1.00 92.06 121 GLN A C 1
ATOM 917 O O . GLN A 1 121 ? 38.059 8.340 -36.687 1.00 92.06 121 GLN A O 1
ATOM 922 N N . GLN A 1 122 ? 37.903 7.091 -34.816 1.00 93.94 122 GLN A N 1
ATOM 923 C CA . GLN A 1 122 ? 37.621 5.792 -35.422 1.00 93.94 122 GLN A CA 1
ATOM 924 C C . GLN A 1 122 ? 36.317 5.259 -34.818 1.00 93.94 122 GLN A C 1
ATOM 926 O O . GLN A 1 122 ? 36.104 5.392 -33.612 1.00 93.94 122 GLN A O 1
ATOM 931 N N . VAL A 1 123 ? 35.433 4.664 -35.624 1.00 95.81 123 VAL A N 1
ATOM 932 C CA . VAL A 1 123 ? 34.129 4.179 -35.130 1.00 95.81 123 VAL A CA 1
ATOM 933 C C . VAL A 1 123 ? 34.345 3.049 -34.125 1.00 95.81 123 VAL A C 1
ATOM 935 O O . VAL A 1 123 ? 34.985 2.043 -34.445 1.00 95.81 123 VAL A O 1
ATOM 938 N N . GLU A 1 124 ? 33.831 3.226 -32.908 1.00 96.50 124 GLU A N 1
ATOM 939 C CA . GLU A 1 124 ? 33.964 2.268 -31.809 1.00 96.50 124 GLU A CA 1
ATOM 940 C C . GLU A 1 124 ? 32.680 1.473 -31.602 1.00 96.50 124 GLU A C 1
ATOM 942 O O . GLU A 1 124 ? 32.751 0.251 -31.556 1.00 96.50 124 GLU A O 1
ATOM 947 N N . LYS A 1 125 ? 31.509 2.116 -31.534 1.00 98.06 125 LYS A N 1
ATOM 948 C CA . LYS A 1 125 ? 30.231 1.405 -31.359 1.00 98.06 125 LYS A CA 1
ATOM 949 C C . LYS A 1 125 ? 29.180 1.895 -32.329 1.00 98.06 125 LYS A C 1
ATOM 951 O O . LYS A 1 125 ? 29.050 3.100 -32.546 1.00 98.06 125 LYS A O 1
ATOM 956 N N . VAL A 1 126 ? 28.401 0.960 -32.867 1.00 97.50 126 VAL A N 1
ATOM 957 C CA . VAL A 1 126 ? 27.224 1.259 -33.691 1.00 97.50 126 VAL A CA 1
ATOM 958 C C . VAL A 1 126 ? 25.998 0.502 -33.196 1.00 97.50 126 VAL A C 1
ATOM 960 O O . VAL A 1 126 ? 26.118 -0.674 -32.863 1.00 97.50 126 VAL A O 1
ATOM 963 N N . LYS A 1 127 ? 24.832 1.157 -33.177 1.00 97.25 127 LYS A N 1
ATOM 964 C CA . LYS A 1 127 ? 23.520 0.541 -32.936 1.00 97.25 127 LYS A CA 1
ATOM 965 C C . LYS A 1 127 ? 22.853 0.257 -34.285 1.00 97.25 127 LYS A C 1
ATOM 967 O O . LYS A 1 127 ? 22.796 1.117 -35.167 1.00 97.25 127 LYS A O 1
ATOM 972 N N . ILE A 1 128 ? 22.392 -0.976 -34.456 1.00 97.00 128 ILE A N 1
ATOM 973 C CA . ILE A 1 128 ? 21.758 -1.492 -35.673 1.00 97.00 128 ILE A CA 1
ATOM 974 C C . ILE A 1 128 ? 20.421 -2.125 -35.264 1.00 97.00 128 ILE A C 1
ATOM 976 O O . ILE A 1 128 ? 20.436 -3.006 -34.406 1.00 97.00 128 ILE A O 1
ATOM 980 N N . PRO A 1 129 ? 19.267 -1.724 -35.828 1.00 94.44 129 PRO A N 1
ATOM 981 C CA . PRO A 1 129 ? 18.022 -2.460 -35.625 1.00 94.44 129 PRO A CA 1
ATOM 982 C C . PRO A 1 129 ? 18.131 -3.836 -36.290 1.00 94.44 129 PRO A C 1
ATOM 984 O O . PRO A 1 129 ? 18.591 -3.945 -37.428 1.00 94.44 129 PRO A O 1
ATOM 987 N N . VAL A 1 130 ? 17.719 -4.888 -35.588 1.00 92.81 130 VAL A N 1
ATOM 988 C CA . VAL A 1 130 ? 17.789 -6.271 -36.081 1.00 92.81 130 VAL A CA 1
ATOM 989 C C . VAL A 1 130 ? 16.425 -6.946 -35.992 1.00 92.81 130 VAL A C 1
ATOM 991 O O . VAL A 1 130 ? 15.567 -6.561 -35.198 1.00 92.81 130 VAL A O 1
ATOM 994 N N . ALA A 1 131 ? 16.199 -7.948 -36.839 1.00 88.25 131 ALA A N 1
ATOM 995 C CA . ALA A 1 131 ? 14.964 -8.715 -36.797 1.00 88.25 131 ALA A CA 1
ATOM 996 C C . ALA A 1 131 ? 14.885 -9.536 -35.498 1.00 88.25 131 ALA A C 1
ATOM 998 O O . ALA A 1 131 ? 15.864 -10.154 -35.074 1.00 88.25 131 ALA A O 1
ATOM 999 N N . VAL A 1 132 ? 13.700 -9.556 -34.882 1.00 83.69 132 VAL A N 1
ATOM 1000 C CA . VAL A 1 132 ? 13.413 -10.386 -33.704 1.00 83.69 132 VAL A CA 1
ATOM 1001 C C . VAL A 1 132 ? 13.725 -11.848 -34.032 1.00 83.69 132 VAL A C 1
ATOM 1003 O O . VAL A 1 132 ? 13.362 -12.332 -35.105 1.00 83.69 132 VAL A O 1
ATOM 1006 N N . ASN A 1 133 ? 14.406 -12.537 -33.116 1.00 82.62 133 ASN A N 1
ATOM 1007 C CA . ASN A 1 133 ? 14.821 -13.935 -33.251 1.00 82.62 133 ASN A CA 1
ATOM 1008 C C . ASN A 1 133 ? 15.759 -14.246 -34.446 1.00 82.62 133 ASN A C 1
ATOM 1010 O O . ASN A 1 133 ? 15.908 -15.416 -34.803 1.00 82.62 133 ASN A O 1
ATOM 1014 N N . SER A 1 134 ? 16.428 -13.257 -35.061 1.00 88.25 134 SER A N 1
ATOM 1015 C CA . SER A 1 134 ? 17.475 -13.539 -36.062 1.00 88.25 134 SER A CA 1
ATOM 1016 C C . SER A 1 134 ? 18.818 -13.917 -35.422 1.00 88.25 134 SER A C 1
ATOM 1018 O O . SER A 1 134 ? 19.131 -13.506 -34.308 1.00 88.25 134 SER A O 1
ATOM 1020 N N . GLU A 1 135 ? 19.646 -14.666 -36.157 1.00 90.69 135 GLU A N 1
ATOM 1021 C CA . GLU A 1 135 ? 21.004 -15.081 -35.747 1.00 90.69 135 GLU A CA 1
ATOM 1022 C C . GLU A 1 135 ? 22.102 -14.068 -36.146 1.00 90.69 135 GLU A C 1
ATOM 1024 O O . GLU A 1 135 ? 23.299 -14.372 -36.104 1.00 90.69 135 GLU A O 1
ATOM 1029 N N . GLY A 1 136 ? 21.717 -12.875 -36.610 1.00 94.44 136 GLY A N 1
ATOM 1030 C CA . GLY A 1 136 ? 22.656 -11.898 -37.155 1.00 94.44 136 GLY A CA 1
ATOM 1031 C C . GLY A 1 136 ? 22.057 -10.871 -38.112 1.00 94.44 136 GLY A C 1
ATOM 1032 O O . GLY A 1 136 ? 20.852 -10.859 -38.380 1.00 94.44 136 GLY A O 1
ATOM 1033 N N . VAL A 1 137 ? 22.939 -10.026 -38.655 1.00 97.19 137 VAL A N 1
ATOM 1034 C CA . VAL A 1 137 ? 22.625 -8.936 -39.595 1.00 97.19 137 VAL A CA 1
ATOM 1035 C C . VAL A 1 137 ? 23.731 -8.760 -40.644 1.00 97.19 137 VAL A C 1
ATOM 1037 O O . VAL A 1 137 ? 24.921 -8.855 -40.334 1.00 97.19 137 VAL A O 1
ATOM 1040 N N . TYR A 1 138 ? 23.355 -8.499 -41.899 1.00 97.94 138 TYR A N 1
ATOM 1041 C CA . TYR A 1 138 ? 24.304 -8.165 -42.967 1.00 97.94 138 TYR A CA 1
ATOM 1042 C C . TYR A 1 138 ? 24.708 -6.691 -42.889 1.00 97.94 138 TYR A C 1
ATOM 1044 O O . TYR A 1 138 ? 23.856 -5.815 -42.735 1.00 97.94 138 TYR A O 1
ATOM 1052 N N . ILE A 1 139 ? 26.002 -6.414 -43.049 1.00 98.12 139 ILE A N 1
ATOM 1053 C CA . ILE A 1 139 ? 26.565 -5.062 -43.052 1.00 98.12 139 ILE A CA 1
ATOM 1054 C C . ILE A 1 139 ? 27.514 -4.834 -44.228 1.00 98.12 139 ILE A C 1
ATOM 1056 O O . ILE A 1 139 ? 28.183 -5.754 -44.696 1.00 98.12 139 ILE A O 1
ATOM 1060 N N . GLU A 1 140 ? 27.619 -3.579 -44.644 1.00 97.81 140 GLU A N 1
ATOM 1061 C CA . GLU A 1 140 ? 28.674 -3.063 -45.512 1.00 97.81 140 GLU A CA 1
ATOM 1062 C C . GLU A 1 140 ? 29.570 -2.143 -44.666 1.00 97.81 140 GLU A C 1
ATOM 1064 O O . GLU A 1 140 ? 29.064 -1.275 -43.950 1.00 97.81 140 GLU A O 1
ATOM 1069 N N . MET A 1 141 ? 30.895 -2.299 -44.734 1.00 97.19 141 MET A N 1
ATOM 1070 C CA . MET A 1 141 ? 31.832 -1.402 -44.041 1.00 97.19 141 MET A CA 1
ATOM 1071 C C . MET A 1 141 ? 33.048 -1.068 -44.904 1.00 97.19 141 MET A C 1
ATOM 1073 O O . MET A 1 141 ? 33.535 -1.907 -45.662 1.00 97.19 141 MET A O 1
ATOM 1077 N N . PHE A 1 142 ? 33.594 0.134 -44.745 1.00 96.69 142 PHE A N 1
ATOM 1078 C CA . PHE A 1 142 ? 34.911 0.481 -45.270 1.00 96.69 142 PHE A CA 1
ATOM 1079 C C . PHE A 1 142 ? 36.003 0.035 -44.291 1.00 96.69 142 PHE A C 1
ATOM 1081 O O . PHE A 1 142 ? 35.903 0.310 -43.095 1.00 96.69 142 PHE A O 1
ATOM 1088 N N . VAL A 1 143 ? 37.048 -0.629 -44.794 1.00 94.69 143 VAL A N 1
ATOM 1089 C CA . VAL A 1 143 ? 38.208 -1.068 -44.002 1.00 94.69 143 VAL A CA 1
ATOM 1090 C C . VAL A 1 143 ? 39.458 -0.395 -44.560 1.00 94.69 143 VAL A C 1
ATOM 1092 O O . VAL A 1 143 ? 39.939 -0.749 -45.640 1.00 94.69 143 VAL A O 1
ATOM 1095 N N . ASP A 1 144 ? 39.999 0.579 -43.827 1.00 91.75 144 ASP A N 1
ATOM 1096 C CA . ASP A 1 144 ? 41.097 1.430 -44.314 1.00 91.75 144 ASP A CA 1
ATOM 1097 C C . ASP A 1 144 ? 42.398 0.647 -44.594 1.00 91.75 144 ASP A C 1
ATOM 1099 O O . ASP A 1 144 ? 43.020 0.873 -45.631 1.00 91.75 144 ASP A O 1
ATOM 1103 N N . ALA A 1 145 ? 42.740 -0.356 -43.776 1.00 89.56 145 ALA A N 1
ATOM 1104 C CA . ALA A 1 145 ? 43.860 -1.278 -44.006 1.00 89.56 145 ALA A CA 1
ATOM 1105 C C . ALA A 1 145 ? 43.755 -2.068 -45.322 1.00 89.56 145 ALA A C 1
ATOM 1107 O O . ALA A 1 145 ? 44.770 -2.518 -45.850 1.00 89.56 145 ALA A O 1
ATOM 1108 N N . MET A 1 146 ? 42.543 -2.251 -45.854 1.00 90.06 146 MET A N 1
ATOM 1109 C CA . MET A 1 146 ? 42.306 -2.923 -47.135 1.00 90.06 146 MET A CA 1
ATOM 1110 C C . MET A 1 146 ? 42.069 -1.931 -48.285 1.00 90.06 146 MET A C 1
ATOM 1112 O O . MET A 1 146 ? 42.003 -2.346 -49.440 1.00 90.06 146 MET A O 1
ATOM 1116 N N . GLY A 1 147 ? 41.916 -0.634 -47.987 1.00 93.19 147 GLY A N 1
ATOM 1117 C CA . GLY A 1 147 ? 41.606 0.410 -48.966 1.00 93.19 147 GLY A CA 1
ATOM 1118 C C . GLY A 1 147 ? 40.271 0.220 -49.697 1.00 93.19 147 GLY A C 1
ATOM 1119 O O . GLY A 1 147 ? 40.091 0.784 -50.774 1.00 93.19 147 GLY A O 1
ATOM 1120 N N . THR A 1 148 ? 39.352 -0.588 -49.157 1.00 95.38 148 THR A N 1
ATOM 1121 C CA . THR A 1 148 ? 38.109 -0.984 -49.836 1.00 95.38 148 THR A CA 1
ATOM 1122 C C . THR A 1 148 ? 36.946 -1.154 -48.866 1.00 95.38 148 THR A C 1
ATOM 1124 O O . THR A 1 148 ? 37.118 -1.396 -47.671 1.00 95.38 148 THR A O 1
ATOM 1127 N N . THR A 1 149 ? 35.745 -1.070 -49.425 1.00 95.94 149 THR A N 1
ATOM 1128 C CA . THR A 1 149 ? 34.507 -1.524 -48.798 1.00 95.94 149 THR A CA 1
ATOM 1129 C C . THR A 1 149 ? 34.394 -3.048 -48.890 1.00 95.94 149 THR A C 1
ATOM 1131 O O . THR A 1 149 ? 34.839 -3.636 -49.882 1.00 95.94 149 THR A O 1
ATOM 1134 N N . VAL A 1 150 ? 33.827 -3.684 -47.861 1.00 94.50 150 VAL A N 1
ATOM 1135 C CA . VAL A 1 150 ? 33.555 -5.127 -47.792 1.00 94.50 150 VAL A CA 1
ATOM 1136 C C . VAL A 1 150 ? 32.170 -5.403 -47.204 1.00 94.50 150 VAL A C 1
ATOM 1138 O O . VAL A 1 150 ? 31.763 -4.757 -46.236 1.00 94.50 150 VAL A O 1
ATOM 1141 N N . ASP A 1 151 ? 31.497 -6.418 -47.745 1.00 97.56 151 ASP A N 1
ATOM 1142 C CA . ASP A 1 151 ? 30.266 -6.970 -47.178 1.00 97.56 151 ASP A CA 1
ATOM 1143 C C . ASP A 1 151 ? 30.593 -8.054 -46.147 1.00 97.56 151 ASP A C 1
ATOM 1145 O O . ASP A 1 151 ? 31.411 -8.956 -46.380 1.00 97.56 151 ASP A O 1
ATOM 1149 N N . ALA A 1 152 ? 29.919 -7.999 -45.005 1.00 97.81 152 ALA A N 1
ATOM 1150 C CA . ALA A 1 152 ? 30.039 -8.973 -43.933 1.00 97.81 152 ALA A CA 1
ATOM 1151 C C . ALA A 1 152 ? 28.671 -9.309 -43.325 1.00 97.81 152 ALA A C 1
ATOM 1153 O O . ALA A 1 152 ? 27.666 -8.654 -43.582 1.00 97.81 152 ALA A O 1
ATOM 1154 N N . TYR A 1 153 ? 28.645 -10.345 -42.497 1.00 98.31 153 TYR A N 1
ATOM 1155 C CA . TYR A 1 153 ? 27.498 -10.713 -41.679 1.00 98.31 153 TYR A CA 1
ATOM 1156 C C . TYR A 1 153 ? 27.948 -10.744 -40.221 1.00 98.31 153 TYR A C 1
ATOM 1158 O O . TYR A 1 153 ? 28.850 -11.511 -39.880 1.00 98.31 153 TYR A O 1
ATOM 1166 N N . ILE A 1 154 ? 27.375 -9.897 -39.365 1.00 98.25 154 ILE A N 1
ATOM 1167 C CA . ILE A 1 154 ? 27.579 -10.020 -37.920 1.00 98.25 154 ILE A CA 1
ATOM 1168 C C . ILE A 1 154 ? 26.641 -11.123 -37.445 1.00 98.25 154 ILE A C 1
ATOM 1170 O O . ILE A 1 154 ? 25.442 -10.899 -37.308 1.00 98.25 154 ILE A O 1
ATOM 1174 N N . GLN A 1 155 ? 27.197 -12.307 -37.213 1.00 97.44 155 GLN A N 1
ATOM 1175 C CA . GLN A 1 155 ? 26.519 -13.404 -36.537 1.00 97.44 155 GLN A CA 1
ATOM 1176 C C . GLN A 1 155 ? 26.531 -13.151 -35.028 1.00 97.44 155 GLN A C 1
ATOM 1178 O O . GLN A 1 155 ? 27.566 -12.747 -34.489 1.00 97.44 155 GLN A O 1
ATOM 1183 N N . TYR A 1 156 ? 25.432 -13.450 -34.341 1.00 95.25 156 TYR A N 1
ATOM 1184 C CA . TYR A 1 156 ? 25.371 -13.486 -32.881 1.00 95.25 156 TYR A CA 1
ATOM 1185 C C . TYR A 1 156 ? 24.550 -14.674 -32.373 1.00 95.25 156 TYR A C 1
ATOM 1187 O O . TYR A 1 156 ? 23.772 -15.267 -33.115 1.00 95.25 156 TYR A O 1
ATOM 1195 N N . SER A 1 157 ? 24.745 -15.040 -31.105 1.00 89.25 157 SER A N 1
ATOM 1196 C CA . SER A 1 157 ? 23.976 -16.099 -30.438 1.00 89.25 157 SER A CA 1
ATOM 1197 C C . SER A 1 157 ? 23.181 -15.530 -29.272 1.00 89.25 157 SER A C 1
ATOM 1199 O O . SER A 1 157 ? 23.736 -14.825 -28.431 1.00 89.25 157 SER A O 1
ATOM 1201 N N . THR A 1 158 ? 21.903 -15.889 -29.192 1.00 87.44 158 THR A N 1
ATOM 1202 C CA . THR A 1 158 ? 21.046 -15.653 -28.021 1.00 87.44 158 THR A CA 1
ATOM 1203 C C . THR A 1 158 ? 20.958 -16.875 -27.099 1.00 87.44 158 THR A C 1
ATOM 1205 O O . THR A 1 158 ? 20.409 -16.773 -26.007 1.00 87.44 158 THR A O 1
ATOM 1208 N N . ALA A 1 159 ? 21.518 -18.026 -27.497 1.00 84.94 159 ALA A N 1
ATOM 1209 C CA . ALA A 1 159 ? 21.368 -19.297 -26.780 1.00 84.94 159 ALA A CA 1
ATOM 1210 C C . ALA A 1 159 ? 22.022 -19.312 -25.386 1.00 84.94 159 ALA A C 1
ATOM 1212 O O . ALA A 1 159 ? 21.568 -20.036 -24.505 1.00 84.94 159 ALA A O 1
ATOM 1213 N N . ASP A 1 160 ? 23.067 -18.504 -25.194 1.00 78.75 160 ASP A N 1
ATOM 1214 C CA . ASP A 1 160 ? 23.804 -18.370 -23.932 1.00 78.75 160 ASP A CA 1
ATOM 1215 C C . ASP A 1 160 ? 23.353 -17.142 -23.113 1.00 78.75 160 ASP A C 1
ATOM 1217 O O . ASP A 1 160 ? 24.015 -16.769 -22.140 1.00 78.75 160 ASP A O 1
ATOM 1221 N N . ILE A 1 161 ? 22.243 -16.486 -23.491 1.00 81.81 161 ILE A N 1
ATOM 1222 C CA . ILE A 1 161 ? 21.680 -15.380 -22.708 1.00 81.81 161 ILE A CA 1
ATOM 1223 C C . ILE A 1 161 ? 21.164 -15.931 -21.379 1.00 81.81 161 ILE A C 1
ATOM 1225 O O . ILE A 1 161 ? 20.100 -16.544 -21.287 1.00 81.81 161 ILE A O 1
ATOM 1229 N N . VAL A 1 162 ? 21.913 -15.642 -20.320 1.00 66.06 162 VAL A N 1
ATOM 1230 C CA . VAL A 1 162 ? 21.392 -15.683 -18.958 1.00 66.06 162 VAL A CA 1
ATOM 1231 C C . VAL A 1 162 ? 20.486 -14.467 -18.807 1.00 66.06 162 VAL A C 1
ATOM 1233 O O . VAL A 1 162 ? 20.975 -13.339 -18.756 1.00 66.06 162 VAL A O 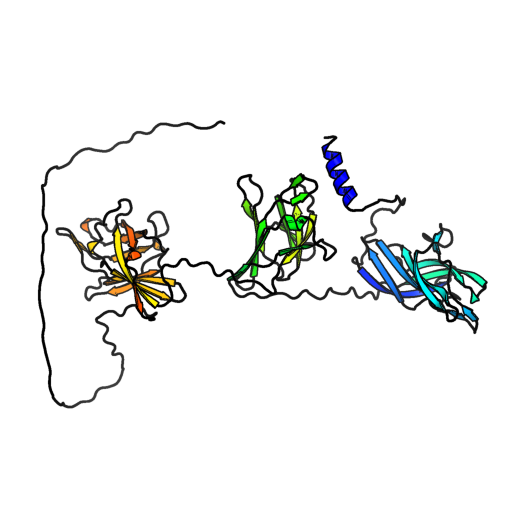1
ATOM 1236 N N . ILE A 1 163 ? 19.171 -14.690 -18.754 1.00 67.69 163 ILE A N 1
ATOM 1237 C CA . ILE A 1 163 ? 18.226 -13.651 -18.336 1.00 67.69 163 ILE A CA 1
ATOM 1238 C C . ILE A 1 163 ? 18.608 -13.286 -16.895 1.00 67.69 163 ILE A C 1
ATOM 1240 O O . ILE A 1 163 ? 18.577 -14.172 -16.036 1.00 67.69 163 ILE A O 1
ATOM 1244 N N . PRO A 1 164 ? 19.026 -12.040 -16.610 1.00 51.00 164 PRO A N 1
ATOM 1245 C CA . PRO A 1 164 ? 19.344 -11.655 -15.248 1.00 51.00 164 PRO A CA 1
ATOM 1246 C C . PRO A 1 164 ? 18.043 -11.633 -14.446 1.00 51.00 164 PRO A C 1
ATOM 1248 O O . PRO A 1 164 ? 17.151 -10.836 -14.733 1.00 51.00 164 PRO A O 1
ATOM 1251 N N . GLU A 1 165 ? 17.929 -12.499 -13.439 1.00 50.94 165 GLU A N 1
ATOM 1252 C CA . GLU A 1 165 ? 16.908 -12.320 -12.409 1.00 50.94 165 GLU A CA 1
ATOM 1253 C C . GLU A 1 165 ? 17.181 -10.977 -11.721 1.00 50.94 165 GLU A C 1
ATOM 1255 O O . GLU A 1 165 ? 18.276 -10.743 -11.197 1.00 50.94 165 GLU A O 1
ATOM 1260 N N . GLU A 1 166 ? 16.202 -10.072 -11.766 1.00 54.53 166 GLU A N 1
ATOM 1261 C CA . GLU A 1 166 ? 16.256 -8.829 -11.002 1.00 54.53 166 GLU A CA 1
ATOM 1262 C C . GLU A 1 166 ? 16.430 -9.202 -9.519 1.00 54.53 166 GLU A C 1
ATOM 1264 O O . GLU A 1 166 ? 15.687 -10.057 -9.025 1.00 54.53 166 GLU A O 1
ATOM 1269 N N . PRO A 1 167 ? 17.423 -8.639 -8.802 1.00 54.59 167 PRO A N 1
ATOM 1270 C CA . PRO A 1 167 ? 17.687 -9.034 -7.424 1.00 54.59 167 PRO A CA 1
ATOM 1271 C C . PRO A 1 167 ? 16.434 -8.789 -6.584 1.00 54.59 167 PRO A C 1
ATOM 1273 O O . PRO A 1 167 ? 15.978 -7.648 -6.500 1.00 54.59 167 PRO A O 1
ATOM 1276 N N . GLU A 1 168 ? 15.882 -9.851 -5.981 1.00 63.44 168 GLU A N 1
ATOM 1277 C CA . GLU A 1 168 ? 14.599 -9.758 -5.280 1.00 63.44 168 GLU A CA 1
ATOM 1278 C C . GLU A 1 168 ? 14.617 -8.601 -4.275 1.00 63.44 168 GLU A C 1
ATOM 1280 O O . GLU A 1 168 ? 15.461 -8.535 -3.374 1.00 63.44 168 GLU A O 1
ATOM 1285 N N . ALA A 1 169 ? 13.680 -7.666 -4.456 1.00 75.06 169 ALA A N 1
ATOM 1286 C CA . ALA A 1 169 ? 13.568 -6.502 -3.597 1.00 75.06 169 ALA A CA 1
ATOM 1287 C C . ALA A 1 169 ? 13.373 -6.952 -2.137 1.00 75.06 169 ALA A C 1
ATOM 1289 O O . ALA A 1 169 ? 12.581 -7.864 -1.884 1.00 75.06 169 ALA A O 1
ATOM 1290 N N . PRO A 1 170 ? 14.065 -6.327 -1.165 1.00 82.81 170 PRO A N 1
ATOM 1291 C CA . PRO A 1 170 ? 14.000 -6.758 0.224 1.00 82.81 170 PRO A CA 1
ATOM 1292 C C . PRO A 1 170 ? 12.564 -6.669 0.748 1.00 8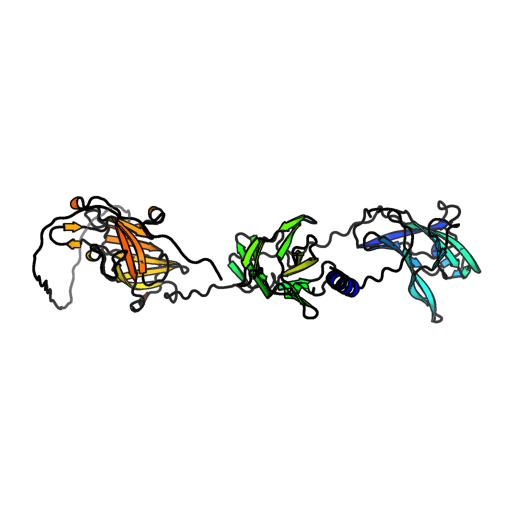2.81 170 PRO A C 1
ATOM 1294 O O . PRO A 1 170 ? 11.913 -5.627 0.631 1.00 82.81 170 PRO A O 1
ATOM 1297 N N . GLU A 1 171 ? 12.089 -7.761 1.344 1.00 90.00 171 GLU A N 1
ATOM 1298 C CA . GLU A 1 171 ? 10.805 -7.792 2.037 1.00 90.00 171 GLU A CA 1
ATOM 1299 C C . GLU A 1 171 ? 10.940 -7.270 3.472 1.00 90.00 171 GLU A C 1
ATOM 1301 O O . GLU A 1 171 ? 11.906 -7.559 4.183 1.00 90.00 171 GLU A O 1
ATOM 1306 N N . TYR A 1 172 ? 9.950 -6.489 3.897 1.00 90.31 172 TYR A N 1
ATOM 1307 C CA . TYR A 1 172 ? 9.920 -5.815 5.188 1.00 90.31 172 TYR A CA 1
ATOM 1308 C C . TYR A 1 172 ? 8.975 -6.528 6.161 1.00 90.31 172 TYR A C 1
ATOM 1310 O O . TYR A 1 172 ? 7.829 -6.846 5.842 1.00 90.31 172 TYR A O 1
ATOM 1318 N N . THR A 1 173 ? 9.442 -6.737 7.391 1.00 90.00 173 THR A N 1
ATOM 1319 C CA . THR A 1 173 ? 8.639 -7.281 8.495 1.00 90.00 173 THR A CA 1
ATOM 1320 C C . THR A 1 173 ? 8.342 -6.184 9.509 1.00 90.00 173 THR A C 1
ATOM 1322 O O . THR A 1 173 ? 9.268 -5.653 10.126 1.00 90.00 173 THR A O 1
ATOM 1325 N N . LEU A 1 174 ? 7.063 -5.869 9.714 1.00 87.88 174 LEU A N 1
ATOM 1326 C CA . LEU A 1 174 ? 6.606 -4.932 10.742 1.00 87.88 174 LEU A CA 1
ATOM 1327 C C . LEU A 1 174 ? 5.930 -5.704 11.878 1.00 87.88 174 LEU A C 1
ATOM 1329 O O . LEU A 1 174 ? 5.190 -6.652 11.620 1.00 87.88 174 LEU A O 1
ATOM 1333 N N . ALA A 1 175 ? 6.157 -5.285 13.123 1.00 88.25 175 ALA A N 1
ATOM 1334 C CA . ALA A 1 175 ? 5.401 -5.804 14.262 1.00 88.25 175 ALA A CA 1
ATOM 1335 C C . ALA A 1 175 ? 3.908 -5.452 14.130 1.00 88.25 175 ALA A C 1
ATOM 1337 O O . ALA A 1 175 ? 3.557 -4.508 13.425 1.00 88.25 175 ALA A O 1
ATOM 1338 N N . ASP A 1 176 ? 3.037 -6.199 14.807 1.00 87.69 176 ASP A N 1
ATOM 1339 C CA . ASP A 1 176 ? 1.595 -5.947 14.778 1.00 87.69 176 ASP A CA 1
ATOM 1340 C C . ASP A 1 176 ? 1.264 -4.526 15.265 1.00 87.69 176 ASP A C 1
ATOM 1342 O O . ASP A 1 176 ? 1.700 -4.091 16.335 1.00 87.69 176 ASP A O 1
ATOM 1346 N N . GLY A 1 177 ? 0.481 -3.796 14.471 1.00 84.75 177 GLY A N 1
ATOM 1347 C CA . GLY A 1 177 ? 0.185 -2.385 14.712 1.00 84.75 177 GLY A CA 1
ATOM 1348 C C . GLY A 1 177 ? -0.214 -1.647 13.438 1.00 84.75 177 GLY A C 1
ATOM 1349 O O . GLY A 1 177 ? -0.132 -2.186 12.337 1.00 84.75 177 GLY A O 1
ATOM 1350 N N . THR A 1 178 ? -0.651 -0.395 13.578 1.00 88.06 178 THR A N 1
ATOM 1351 C CA . THR A 1 178 ? -0.906 0.496 12.434 1.00 88.06 178 THR A CA 1
ATOM 1352 C C . THR A 1 178 ? 0.174 1.561 12.369 1.00 88.06 178 THR A C 1
ATOM 1354 O O . THR A 1 178 ? 0.550 2.126 13.390 1.00 88.06 178 THR A O 1
ATOM 1357 N N . TYR A 1 179 ? 0.668 1.845 11.172 1.00 92.25 179 TYR A N 1
ATOM 1358 C CA . TYR A 1 179 ? 1.775 2.755 10.916 1.00 92.25 179 TYR A CA 1
ATOM 1359 C C . TYR A 1 179 ? 1.378 3.793 9.869 1.00 92.25 179 TYR A C 1
ATOM 1361 O O . TYR A 1 179 ? 0.719 3.453 8.889 1.00 92.25 179 TYR A O 1
ATOM 1369 N N . THR A 1 180 ? 1.813 5.040 10.023 1.00 91.12 180 THR A N 1
ATOM 1370 C CA . THR A 1 180 ? 1.915 5.975 8.899 1.00 91.12 180 THR A CA 1
ATOM 1371 C C . THR A 1 180 ? 3.215 5.695 8.160 1.00 91.12 180 THR A C 1
ATOM 1373 O O . THR A 1 180 ? 4.271 5.497 8.769 1.00 91.12 180 THR A O 1
ATOM 1376 N N . VAL A 1 181 ? 3.140 5.676 6.832 1.00 95.75 181 VAL A N 1
ATOM 1377 C CA . VAL A 1 181 ? 4.306 5.527 5.956 1.00 95.75 181 VAL A CA 1
ATOM 1378 C C . VAL A 1 181 ? 4.325 6.671 4.955 1.00 95.75 181 VAL A C 1
ATOM 1380 O O . VAL A 1 181 ? 3.282 7.236 4.616 1.00 95.75 181 VAL A O 1
ATOM 1383 N N . THR A 1 182 ? 5.509 7.032 4.468 1.00 95.88 182 THR A N 1
ATOM 1384 C CA . THR A 1 182 ? 5.590 7.891 3.286 1.00 95.88 182 THR A CA 1
ATOM 1385 C C . THR A 1 182 ? 5.051 7.131 2.076 1.00 95.88 182 THR A C 1
ATOM 1387 O O . THR A 1 182 ? 5.223 5.916 1.968 1.00 95.88 182 THR A O 1
ATOM 1390 N N . SER A 1 183 ? 4.386 7.846 1.173 1.00 96.12 183 SER A N 1
ATOM 1391 C CA . SER A 1 183 ? 3.832 7.289 -0.058 1.00 96.12 183 SER A CA 1
ATOM 1392 C C . SER A 1 183 ? 4.148 8.187 -1.243 1.00 96.12 183 SER A C 1
ATOM 1394 O O . SER A 1 183 ? 3.972 9.401 -1.144 1.00 96.12 183 SER A O 1
ATOM 1396 N N . ASP A 1 184 ? 4.547 7.593 -2.361 1.00 97.12 184 ASP A N 1
ATOM 1397 C CA . ASP A 1 184 ? 4.674 8.274 -3.652 1.00 97.12 184 ASP A CA 1
ATOM 1398 C C . ASP A 1 184 ? 4.209 7.341 -4.780 1.00 97.12 184 ASP A C 1
ATOM 1400 O O . ASP A 1 184 ? 4.052 6.135 -4.577 1.00 97.12 184 ASP A O 1
ATOM 1404 N N . VAL A 1 185 ? 3.986 7.876 -5.977 1.00 97.19 185 VAL A N 1
ATOM 1405 C CA . VAL A 1 185 ? 3.646 7.090 -7.166 1.00 97.19 185 VAL A CA 1
ATOM 1406 C C . VAL A 1 185 ? 4.637 7.422 -8.271 1.00 97.19 185 VAL A C 1
ATOM 1408 O O . VAL A 1 185 ? 4.668 8.542 -8.775 1.00 97.19 185 VAL A O 1
ATOM 1411 N N . LEU A 1 186 ? 5.430 6.436 -8.673 1.00 94.50 186 LEU A N 1
ATOM 1412 C CA . LEU A 1 186 ? 6.417 6.520 -9.746 1.00 94.50 186 LEU A CA 1
ATOM 1413 C C . LEU A 1 186 ? 5.820 6.027 -11.071 1.00 94.50 186 LEU A C 1
ATOM 1415 O O . LEU A 1 186 ? 4.774 5.371 -11.106 1.00 94.50 186 LEU A O 1
ATOM 1419 N N . LYS A 1 187 ? 6.479 6.337 -12.185 1.00 88.75 187 LYS A N 1
ATOM 1420 C CA . LYS A 1 187 ? 6.137 5.768 -13.495 1.00 88.75 187 LYS A CA 1
ATOM 1421 C C . LYS A 1 187 ? 6.466 4.271 -13.540 1.00 88.75 187 LYS A C 1
ATOM 1423 O O . LYS A 1 187 ? 7.303 3.775 -12.784 1.00 88.75 187 LYS A O 1
ATOM 1428 N N . ALA A 1 188 ? 5.795 3.550 -14.439 1.00 85.44 188 ALA A N 1
ATOM 1429 C CA . ALA A 1 188 ? 5.935 2.100 -14.570 1.00 85.44 188 ALA A CA 1
ATOM 1430 C C . ALA A 1 188 ? 7.374 1.658 -14.905 1.00 85.44 188 ALA A C 1
ATOM 1432 O O . ALA A 1 188 ? 7.846 0.674 -14.351 1.00 85.44 188 ALA A O 1
ATOM 1433 N N . ASN A 1 189 ? 8.079 2.416 -15.751 1.00 82.25 189 ASN A N 1
ATOM 1434 C CA . ASN A 1 189 ? 9.375 2.052 -16.335 1.00 82.25 189 ASN A CA 1
ATOM 1435 C C . ASN A 1 189 ? 10.568 2.923 -15.889 1.00 82.25 189 ASN A C 1
ATOM 1437 O O . ASN A 1 189 ? 11.683 2.695 -16.345 1.00 82.25 189 ASN A O 1
ATOM 1441 N N . GLU A 1 190 ? 10.366 3.928 -15.031 1.00 81.25 190 GLU A N 1
ATOM 1442 C CA . GLU A 1 190 ? 11.453 4.778 -14.521 1.00 81.25 190 GLU A CA 1
ATOM 1443 C C . GLU A 1 190 ? 11.161 5.306 -13.110 1.00 81.25 190 GLU A C 1
ATOM 1445 O O . GLU A 1 190 ? 10.002 5.547 -12.753 1.00 81.25 190 GLU A O 1
ATOM 1450 N N . ASP A 1 191 ? 12.209 5.503 -12.302 1.00 87.81 191 ASP A N 1
ATOM 1451 C CA . ASP A 1 191 ? 12.146 6.013 -10.918 1.00 87.81 191 ASP A CA 1
ATOM 1452 C C . ASP A 1 191 ? 11.909 7.538 -10.875 1.00 87.81 191 ASP A C 1
ATOM 1454 O O . ASP A 1 191 ? 12.594 8.305 -10.200 1.00 87.81 191 ASP A O 1
ATOM 1458 N N . VAL A 1 192 ? 10.912 7.987 -11.636 1.00 91.00 192 VAL A N 1
ATOM 1459 C CA . VAL A 1 192 ? 10.477 9.380 -11.750 1.00 91.00 192 VAL A CA 1
ATOM 1460 C C . VAL A 1 192 ? 9.015 9.462 -11.327 1.00 91.00 192 VAL A C 1
ATOM 1462 O O . VAL A 1 192 ? 8.195 8.635 -11.730 1.00 91.00 192 VAL A O 1
ATOM 1465 N N . GLN A 1 193 ? 8.677 10.478 -10.531 1.00 92.19 193 GLN A N 1
ATOM 1466 C CA . GLN A 1 193 ? 7.318 10.693 -10.039 1.00 92.19 193 GLN A CA 1
ATOM 1467 C C . GLN A 1 193 ? 6.297 10.786 -11.189 1.00 92.19 193 GLN A C 1
ATOM 1469 O O . GLN A 1 193 ? 6.496 11.465 -12.203 1.00 92.19 193 GLN A O 1
ATOM 1474 N N . SER A 1 194 ? 5.181 10.085 -11.017 1.00 93.19 194 SER A N 1
ATOM 1475 C CA . SER A 1 194 ? 4.030 10.071 -11.914 1.00 93.19 194 SER A CA 1
ATOM 1476 C C . SER A 1 194 ? 3.053 11.192 -11.564 1.00 93.19 194 SER A C 1
ATOM 1478 O O . SER A 1 194 ? 2.881 11.554 -10.403 1.00 93.19 194 SER A O 1
ATOM 1480 N N . MET A 1 195 ? 2.301 11.686 -12.554 1.00 88.12 195 MET A N 1
ATOM 1481 C CA . MET A 1 195 ? 1.175 12.599 -12.294 1.00 88.12 195 MET A CA 1
ATOM 1482 C C . MET A 1 195 ? 0.103 11.970 -11.386 1.00 88.12 195 MET A C 1
ATOM 1484 O O . MET A 1 195 ? -0.619 12.695 -10.702 1.00 88.12 195 MET A O 1
ATOM 1488 N N . ALA A 1 196 ? 0.030 10.634 -11.339 1.00 89.88 196 ALA A N 1
ATOM 1489 C CA . ALA A 1 196 ? -0.852 9.898 -10.439 1.00 89.88 196 ALA A CA 1
ATOM 1490 C C . ALA A 1 196 ? -0.493 10.068 -8.948 1.00 89.88 196 ALA A C 1
ATOM 1492 O O . ALA A 1 196 ? -1.352 9.815 -8.109 1.00 89.88 196 ALA A O 1
ATOM 1493 N N . ALA A 1 197 ? 0.701 10.568 -8.597 1.00 92.19 197 ALA A N 1
ATOM 1494 C CA . ALA A 1 197 ? 1.073 10.853 -7.206 1.00 92.19 197 ALA A CA 1
ATOM 1495 C C . ALA A 1 197 ? 0.106 11.843 -6.529 1.00 92.19 197 ALA A C 1
ATOM 1497 O O . ALA A 1 197 ? -0.214 11.688 -5.357 1.00 92.19 197 ALA A O 1
ATOM 1498 N N . GLN A 1 198 ? -0.472 12.789 -7.286 1.00 91.56 198 GLN A N 1
ATOM 1499 C CA . GLN A 1 198 ? -1.506 13.708 -6.779 1.00 91.56 198 GLN A CA 1
ATOM 1500 C C . GLN A 1 198 ? -2.781 12.994 -6.285 1.00 91.56 198 GLN A C 1
ATOM 1502 O O . GLN A 1 198 ? -3.550 13.570 -5.515 1.00 91.56 198 GLN A O 1
ATOM 1507 N N . ALA A 1 199 ? -3.032 11.759 -6.736 1.00 93.50 199 ALA A N 1
ATOM 1508 C CA . ALA A 1 199 ? -4.190 10.976 -6.321 1.00 93.50 199 ALA A CA 1
ATOM 1509 C C . ALA A 1 199 ? -4.029 10.358 -4.926 1.00 93.50 199 ALA A C 1
ATOM 1511 O O . ALA A 1 199 ? -5.041 10.004 -4.328 1.00 93.50 199 ALA A O 1
ATOM 1512 N N . VAL A 1 200 ? -2.803 10.216 -4.412 1.00 96.38 200 VAL A N 1
ATOM 1513 C CA . VAL A 1 200 ? -2.516 9.583 -3.117 1.00 96.38 200 VAL A CA 1
ATOM 1514 C C . VAL A 1 200 ? -2.049 10.663 -2.143 1.00 96.38 200 VAL A C 1
ATOM 1516 O O . VAL A 1 200 ? -0.954 11.202 -2.272 1.00 96.38 200 VAL A O 1
ATOM 1519 N N . LYS A 1 201 ? -2.892 11.011 -1.166 1.00 94.56 201 LYS A N 1
ATOM 1520 C CA . LYS A 1 201 ? -2.589 12.044 -0.159 1.00 94.56 201 LYS A CA 1
ATOM 1521 C C . LYS A 1 201 ? -1.699 11.517 0.963 1.00 94.56 201 LYS A C 1
ATOM 1523 O O . LYS A 1 201 ? -0.858 12.252 1.472 1.00 94.56 201 LYS A O 1
ATOM 1528 N N . SER A 1 202 ? -1.934 10.278 1.383 1.00 93.94 202 SER A N 1
ATOM 1529 C CA . SER A 1 202 ? -1.164 9.584 2.414 1.00 93.94 202 SER A CA 1
ATOM 1530 C C . SER A 1 202 ? -1.451 8.085 2.383 1.00 93.94 202 SER A C 1
ATOM 1532 O O . SER A 1 202 ? -2.466 7.646 1.831 1.00 93.94 202 SER A O 1
ATOM 1534 N N . ALA A 1 203 ? -0.573 7.313 3.021 1.00 96.62 203 ALA A N 1
ATOM 1535 C CA . ALA A 1 203 ? -0.755 5.891 3.259 1.00 96.62 203 ALA A CA 1
ATOM 1536 C C . ALA A 1 203 ? -0.599 5.555 4.747 1.00 96.62 203 ALA A C 1
ATOM 1538 O O . ALA A 1 203 ? 0.281 6.078 5.441 1.00 96.62 203 ALA A O 1
ATOM 1539 N N . THR A 1 204 ? -1.423 4.627 5.219 1.00 95.19 204 THR A N 1
ATOM 1540 C CA . THR A 1 204 ? -1.165 3.866 6.442 1.00 95.19 204 THR A CA 1
ATOM 1541 C C . THR A 1 204 ? -1.040 2.386 6.113 1.00 95.19 204 THR A C 1
ATOM 1543 O O . THR A 1 204 ? -1.554 1.906 5.101 1.00 95.19 204 THR A O 1
ATOM 1546 N N . VAL A 1 205 ? -0.328 1.658 6.965 1.00 97.06 205 VAL A N 1
ATOM 1547 C CA . VAL A 1 205 ? -0.144 0.212 6.864 1.00 97.06 205 VAL A CA 1
ATOM 1548 C C . VAL A 1 205 ? -0.487 -0.407 8.207 1.00 97.06 205 VAL A C 1
ATOM 1550 O O . VAL A 1 205 ? 0.138 -0.080 9.214 1.00 97.06 205 VAL A O 1
ATOM 1553 N N . THR A 1 206 ? -1.459 -1.309 8.228 1.00 92.81 206 THR A N 1
ATOM 1554 C CA . THR A 1 206 ? -1.746 -2.159 9.382 1.00 92.81 206 THR A CA 1
ATOM 1555 C C . THR A 1 206 ? -1.050 -3.497 9.172 1.00 92.81 206 THR A C 1
ATOM 1557 O O . THR A 1 206 ? -1.395 -4.241 8.255 1.00 92.81 206 THR A O 1
ATOM 1560 N N . SER A 1 207 ? -0.059 -3.785 10.013 1.00 94.44 207 SER A N 1
ATOM 1561 C CA . SER A 1 207 ? 0.573 -5.098 10.097 1.00 94.44 207 SER A CA 1
ATOM 1562 C C . SER A 1 207 ? -0.215 -5.984 11.050 1.00 94.44 207 SER A C 1
ATOM 1564 O O . SER A 1 207 ? -0.579 -5.548 12.149 1.00 94.44 207 SER A O 1
ATOM 1566 N N . LYS A 1 208 ? -0.466 -7.220 10.627 1.00 87.19 208 LYS A N 1
ATOM 1567 C CA . LYS A 1 208 ? -1.002 -8.279 11.476 1.00 87.19 208 LYS A CA 1
ATOM 1568 C C . LYS A 1 208 ? -0.475 -9.630 11.013 1.00 87.19 208 LYS A C 1
ATOM 1570 O O . LYS A 1 208 ? -0.634 -9.968 9.840 1.00 87.19 208 LYS A O 1
ATOM 1575 N N . ASP A 1 209 ? 0.133 -10.396 11.915 1.00 86.69 209 ASP A N 1
ATOM 1576 C CA . ASP A 1 209 ? 0.695 -11.721 11.613 1.00 86.69 209 ASP A CA 1
ATOM 1577 C C . ASP A 1 209 ? 1.680 -11.676 10.411 1.00 86.69 209 ASP A C 1
ATOM 1579 O O . ASP A 1 209 ? 1.740 -12.585 9.583 1.00 86.69 209 ASP A O 1
ATOM 1583 N N . GLY A 1 210 ? 2.417 -10.564 10.266 1.00 83.19 210 GLY A N 1
ATOM 1584 C CA . GLY A 1 210 ? 3.330 -10.287 9.143 1.00 83.19 210 GLY A CA 1
ATOM 1585 C C . GLY A 1 210 ? 2.661 -9.879 7.818 1.00 83.19 210 GLY A C 1
ATOM 1586 O O . GLY A 1 210 ? 3.357 -9.492 6.878 1.00 83.19 210 GLY A O 1
ATOM 1587 N N . THR A 1 211 ? 1.330 -9.917 7.734 1.00 90.94 211 THR A N 1
ATOM 1588 C CA . THR A 1 211 ? 0.560 -9.460 6.568 1.00 90.94 211 THR A CA 1
ATOM 1589 C C . THR A 1 211 ? 0.344 -7.949 6.638 1.00 90.94 211 THR A C 1
ATOM 1591 O O . THR A 1 211 ? -0.135 -7.442 7.653 1.00 90.94 211 THR A O 1
ATOM 1594 N N . LEU A 1 212 ? 0.653 -7.226 5.556 1.00 96.62 212 LEU A N 1
ATOM 1595 C CA . LEU A 1 212 ? 0.495 -5.770 5.482 1.00 96.62 212 LEU A CA 1
ATOM 1596 C C . LEU A 1 212 ? -0.770 -5.374 4.702 1.00 96.62 212 LEU A C 1
ATOM 1598 O O . LEU A 1 212 ? -0.853 -5.541 3.482 1.00 96.62 212 LEU A O 1
ATOM 1602 N N . LEU A 1 213 ? -1.749 -4.813 5.416 1.00 96.75 213 LEU A N 1
ATOM 1603 C CA . LEU A 1 213 ? -2.931 -4.159 4.852 1.00 96.75 213 LEU A CA 1
ATOM 1604 C C . LEU A 1 213 ? -2.646 -2.662 4.677 1.00 96.75 213 LEU A C 1
ATOM 1606 O O . LEU A 1 213 ? -2.471 -1.939 5.657 1.00 96.75 213 LEU A O 1
ATOM 1610 N N . VAL A 1 214 ? -2.614 -2.188 3.436 1.00 98.25 214 VAL A N 1
ATOM 1611 C CA . VAL A 1 214 ? -2.410 -0.776 3.095 1.00 98.25 214 VAL A CA 1
ATOM 1612 C C . VAL A 1 214 ? -3.763 -0.073 3.032 1.00 98.25 214 VAL A C 1
ATOM 1614 O O . VAL A 1 214 ? -4.686 -0.577 2.395 1.00 98.25 214 VAL A O 1
ATOM 1617 N N . THR A 1 215 ? -3.866 1.108 3.643 1.00 96.88 215 THR A N 1
ATOM 1618 C CA . THR A 1 215 ? -4.971 2.057 3.442 1.00 96.88 215 THR A CA 1
ATOM 1619 C C . THR A 1 215 ? -4.422 3.326 2.800 1.00 96.88 215 THR A C 1
ATOM 1621 O O . THR A 1 215 ? -3.512 3.952 3.344 1.00 96.88 215 THR A O 1
ATOM 1624 N N . LEU A 1 216 ? -4.969 3.725 1.653 1.00 97.00 216 LEU A N 1
ATOM 1625 C CA . LEU A 1 216 ? -4.613 4.961 0.956 1.00 97.00 216 LEU A CA 1
ATOM 1626 C C . LEU A 1 216 ? -5.722 5.998 1.110 1.00 97.00 216 LEU A C 1
ATOM 1628 O O . LEU A 1 216 ? -6.878 5.730 0.781 1.00 97.00 216 LEU A O 1
ATOM 1632 N N . GLN A 1 217 ? -5.353 7.203 1.540 1.00 95.19 217 GLN A N 1
ATOM 1633 C CA . GLN A 1 217 ? -6.233 8.368 1.491 1.00 95.19 217 GLN A CA 1
ATOM 1634 C C . GLN A 1 217 ? -6.129 9.008 0.108 1.00 95.19 217 GLN A C 1
ATOM 1636 O O . GLN A 1 217 ? -5.052 9.429 -0.320 1.00 95.19 217 GLN A O 1
ATOM 1641 N N . MET A 1 218 ? -7.255 9.096 -0.592 1.00 95.19 218 MET A N 1
ATOM 1642 C CA . MET A 1 218 ? -7.305 9.465 -2.002 1.00 95.19 218 MET A CA 1
ATOM 1643 C C . MET A 1 218 ? -7.641 10.946 -2.219 1.00 95.19 218 MET A C 1
ATOM 1645 O O . MET A 1 218 ? -8.248 11.635 -1.387 1.00 95.19 218 MET A O 1
ATOM 1649 N N . GLY A 1 219 ? -7.200 11.466 -3.359 1.00 90.56 219 GLY A N 1
ATOM 1650 C CA . GLY A 1 219 ? -7.305 12.860 -3.763 1.00 90.56 219 GLY A CA 1
ATOM 1651 C C . GLY A 1 219 ? -7.636 13.036 -5.240 1.00 90.56 219 GLY A C 1
ATOM 1652 O O . GLY A 1 219 ? -7.743 12.081 -6.007 1.00 90.56 219 GLY A O 1
ATOM 1653 N N . ALA A 1 220 ? -7.807 14.298 -5.622 1.00 90.12 220 ALA A N 1
ATOM 1654 C CA . ALA A 1 220 ? -8.087 14.685 -6.991 1.00 90.12 220 ALA A CA 1
ATOM 1655 C C . ALA A 1 220 ? -6.783 15.019 -7.726 1.00 90.12 220 ALA A C 1
ATOM 1657 O O . ALA A 1 220 ? -5.972 15.803 -7.234 1.00 90.12 220 ALA A O 1
ATOM 1658 N N . VAL A 1 221 ? -6.614 14.487 -8.933 1.00 89.00 221 VAL A N 1
ATOM 1659 C CA . VAL A 1 221 ? -5.521 14.847 -9.843 1.00 89.00 221 VAL A CA 1
ATOM 1660 C C . VAL A 1 221 ? -5.964 16.057 -10.658 1.00 89.00 221 VAL A C 1
ATOM 1662 O O . VAL A 1 221 ? -7.032 16.017 -11.271 1.00 89.00 221 VAL A O 1
ATOM 1665 N N . THR A 1 222 ? -5.170 17.132 -10.694 1.00 86.62 222 THR A N 1
ATOM 1666 C CA . THR A 1 222 ? -5.493 18.327 -11.495 1.00 86.62 222 THR A CA 1
ATOM 1667 C C . THR A 1 222 ? -4.400 18.623 -12.515 1.00 86.62 222 THR A C 1
ATOM 1669 O O . THR A 1 222 ? -3.256 18.908 -12.168 1.00 86.62 222 THR A O 1
ATOM 1672 N N . VAL A 1 223 ? -4.766 18.590 -13.799 1.00 80.25 223 VAL A N 1
ATOM 1673 C CA . VAL A 1 223 ? -3.850 18.781 -14.934 1.00 80.25 223 VAL A CA 1
ATOM 1674 C C . VAL A 1 223 ? -4.476 19.769 -15.920 1.00 80.25 223 VAL A C 1
ATOM 1676 O O . VAL A 1 223 ? -5.621 19.612 -16.333 1.00 80.25 223 VAL A O 1
ATOM 1679 N N . TYR A 1 224 ? -3.739 20.829 -16.269 1.00 83.50 224 TYR A N 1
ATOM 1680 C CA . TYR A 1 224 ? -4.193 21.921 -17.151 1.00 83.50 224 TYR A CA 1
ATOM 1681 C C . TYR A 1 224 ? -5.570 22.526 -16.788 1.00 83.50 224 TYR A C 1
ATOM 1683 O O . TYR A 1 224 ? -6.339 22.918 -17.664 1.00 83.50 224 TYR A O 1
ATOM 1691 N N . GLY A 1 225 ? -5.885 22.607 -15.489 1.00 84.38 225 GLY A N 1
ATOM 1692 C CA . GLY A 1 225 ? -7.156 23.141 -14.979 1.00 84.38 225 GLY A CA 1
ATOM 1693 C C . GLY A 1 225 ? -8.339 22.167 -15.033 1.00 84.38 225 GLY A C 1
ATOM 1694 O O . GLY A 1 225 ? -9.447 22.555 -14.679 1.00 84.38 225 GLY A O 1
ATOM 1695 N N . GLN A 1 226 ? -8.116 20.917 -15.448 1.00 83.06 226 GLN A N 1
ATOM 1696 C CA . GLN A 1 226 ? -9.105 19.842 -15.414 1.00 83.06 226 GLN A CA 1
ATOM 1697 C C . GLN A 1 226 ? -8.815 18.919 -14.228 1.00 83.06 226 GLN A C 1
ATOM 1699 O O . GLN A 1 226 ? -7.677 18.484 -14.049 1.00 83.06 226 GLN A O 1
ATOM 1704 N N . THR A 1 227 ? -9.845 18.605 -13.446 1.00 89.00 227 THR A N 1
ATOM 1705 C CA . THR A 1 227 ? -9.754 17.747 -12.259 1.00 89.00 227 THR A CA 1
ATOM 1706 C C . THR A 1 227 ? -10.359 16.370 -12.537 1.00 89.00 227 THR A C 1
ATOM 1708 O O . THR A 1 227 ? -11.411 16.273 -13.173 1.00 89.00 227 THR A O 1
ATOM 1711 N N . ALA A 1 228 ? -9.698 15.313 -12.069 1.00 90.12 228 ALA A N 1
ATOM 1712 C CA . ALA A 1 228 ? -10.134 13.922 -12.179 1.00 90.12 228 ALA A CA 1
ATOM 1713 C C . ALA A 1 228 ? -9.887 13.160 -10.866 1.00 90.12 228 ALA A C 1
ATOM 1715 O O . ALA A 1 228 ? -8.993 13.505 -10.095 1.00 90.12 228 ALA A O 1
ATOM 1716 N N . TYR A 1 229 ? -10.658 12.099 -10.643 1.00 93.00 229 TYR A N 1
ATOM 1717 C CA . TYR A 1 229 ? -10.580 11.237 -9.462 1.00 93.00 229 TYR A CA 1
ATOM 1718 C C . TYR A 1 229 ? -10.371 9.787 -9.899 1.00 93.00 229 TYR A C 1
ATOM 1720 O O . TYR A 1 229 ? -10.790 9.402 -10.993 1.00 93.00 229 TYR A O 1
ATOM 1728 N N . VAL A 1 230 ? -9.709 8.996 -9.055 1.00 95.12 230 VAL A N 1
ATOM 1729 C CA . VAL A 1 230 ? -9.542 7.557 -9.289 1.00 95.12 230 VAL A CA 1
ATOM 1730 C C . VAL A 1 230 ? -10.869 6.860 -8.985 1.00 95.12 230 VAL A C 1
ATOM 1732 O O . VAL A 1 230 ? -11.352 6.914 -7.858 1.00 95.12 230 VAL A O 1
ATOM 1735 N N . ASP A 1 231 ? -11.441 6.176 -9.974 1.00 93.31 231 ASP A N 1
ATOM 1736 C CA . ASP A 1 231 ? -12.685 5.410 -9.816 1.00 93.31 231 ASP A CA 1
ATOM 1737 C C . ASP A 1 231 ? -12.429 3.980 -9.326 1.00 93.31 231 ASP A C 1
ATOM 1739 O O . ASP A 1 231 ? -13.259 3.390 -8.634 1.00 93.31 231 ASP A O 1
ATOM 1743 N N . LYS A 1 232 ? -11.286 3.415 -9.732 1.00 95.56 232 LYS A N 1
ATOM 1744 C CA . LYS A 1 232 ? -10.829 2.054 -9.432 1.00 95.56 232 LYS A CA 1
ATOM 1745 C C . LYS A 1 232 ? -9.301 2.035 -9.432 1.00 95.56 232 LYS A C 1
ATOM 1747 O O . LYS A 1 232 ? -8.672 2.672 -10.278 1.00 95.56 232 LYS A O 1
ATOM 1752 N N . MET A 1 233 ? -8.719 1.262 -8.526 1.00 97.50 233 MET A N 1
ATOM 1753 C CA . MET A 1 233 ? -7.300 0.925 -8.521 1.00 97.50 233 MET A CA 1
ATOM 1754 C C . MET A 1 233 ? -7.154 -0.593 -8.589 1.00 97.50 233 MET A C 1
ATOM 1756 O O . MET A 1 233 ? -7.947 -1.324 -7.995 1.00 97.50 233 MET A O 1
ATOM 1760 N N . GLU A 1 234 ? -6.158 -1.065 -9.325 1.00 97.62 234 GLU A N 1
ATOM 1761 C CA . GLU A 1 234 ? -5.739 -2.465 -9.335 1.00 97.62 234 GLU A CA 1
ATOM 1762 C C . GLU A 1 234 ? -4.288 -2.564 -8.871 1.00 97.62 234 GLU A C 1
ATOM 1764 O O . GLU A 1 234 ? -3.483 -1.680 -9.162 1.00 97.62 234 GLU A O 1
ATOM 1769 N N . VAL A 1 235 ? -3.967 -3.630 -8.146 1.00 97.19 235 VAL A N 1
ATOM 1770 C CA . VAL A 1 235 ? -2.674 -3.868 -7.498 1.00 97.19 235 VAL A CA 1
ATOM 1771 C C . VAL A 1 235 ? -2.164 -5.230 -7.930 1.00 97.19 235 VAL A C 1
ATOM 1773 O O . VAL A 1 235 ? -2.914 -6.211 -7.902 1.00 97.19 235 VAL A O 1
ATOM 1776 N N . GLU A 1 236 ? -0.906 -5.300 -8.342 1.00 93.81 236 GLU A N 1
ATOM 1777 C CA . GLU A 1 236 ? -0.277 -6.562 -8.710 1.00 93.81 236 GLU A CA 1
ATOM 1778 C C . GLU A 1 236 ? -0.157 -7.494 -7.491 1.00 93.81 236 GLU A C 1
ATOM 1780 O O . GLU A 1 236 ? 0.079 -7.058 -6.364 1.00 93.81 236 GLU A O 1
ATOM 1785 N N . GLN A 1 237 ? -0.389 -8.786 -7.712 1.00 89.44 237 GLN A N 1
ATOM 1786 C CA . GLN A 1 237 ? -0.332 -9.845 -6.697 1.00 89.44 237 GLN A CA 1
ATOM 1787 C C . GLN A 1 237 ? 0.724 -10.908 -7.040 1.00 89.44 237 GLN A C 1
ATOM 1789 O O . GLN A 1 237 ? 1.284 -11.551 -6.160 1.00 89.44 237 GLN A O 1
ATOM 1794 N N . ALA A 1 238 ? 0.992 -11.088 -8.330 1.00 82.75 238 ALA A N 1
ATOM 1795 C CA . ALA A 1 238 ? 2.101 -11.842 -8.905 1.00 82.75 238 ALA A CA 1
ATOM 1796 C C . ALA A 1 238 ? 2.373 -11.247 -10.296 1.00 82.75 238 ALA A C 1
ATOM 1798 O O . ALA A 1 238 ? 1.506 -10.546 -10.813 1.00 82.75 238 ALA A O 1
ATOM 1799 N N . ALA A 1 239 ? 3.523 -11.525 -10.915 1.00 77.44 239 ALA A N 1
ATOM 1800 C CA . ALA A 1 239 ? 3.907 -10.930 -12.201 1.00 77.44 239 ALA A CA 1
ATOM 1801 C C . ALA A 1 239 ? 2.780 -11.004 -13.261 1.00 77.44 239 ALA A C 1
ATOM 1803 O O . ALA A 1 239 ? 2.359 -12.089 -13.670 1.00 77.44 239 ALA A O 1
ATOM 1804 N N . GLY A 1 240 ? 2.261 -9.843 -13.672 1.00 77.88 240 GLY A N 1
ATOM 1805 C CA . GLY A 1 240 ? 1.161 -9.691 -14.631 1.00 77.88 240 GLY A CA 1
ATOM 1806 C C . GLY A 1 240 ? -0.256 -9.942 -14.084 1.00 77.88 240 GLY A C 1
ATOM 1807 O O . GLY A 1 240 ? -1.233 -9.686 -14.792 1.00 77.88 240 GLY A O 1
ATOM 1808 N N . ALA A 1 241 ? -0.407 -10.410 -12.844 1.00 87.88 241 ALA A N 1
ATOM 1809 C CA . ALA A 1 241 ? -1.682 -10.763 -12.219 1.00 87.88 241 ALA A CA 1
ATOM 1810 C C . ALA A 1 241 ? -2.145 -9.683 -11.227 1.00 87.88 241 ALA A C 1
ATOM 1812 O O . ALA A 1 241 ? -1.561 -9.505 -10.159 1.00 87.88 241 ALA A O 1
ATOM 1813 N N . TYR A 1 242 ? -3.236 -8.991 -11.560 1.00 93.25 242 TYR A N 1
ATOM 1814 C CA . TYR A 1 242 ? -3.753 -7.844 -10.808 1.00 93.25 242 TYR A CA 1
ATOM 1815 C C . TYR A 1 242 ? -5.063 -8.161 -10.073 1.00 93.25 242 TYR A C 1
ATOM 1817 O O . TYR A 1 242 ? -5.928 -8.871 -10.591 1.00 93.25 242 TYR A O 1
ATOM 1825 N N . LYS A 1 243 ? -5.239 -7.580 -8.880 1.00 95.81 243 LYS A N 1
ATOM 1826 C CA . LYS A 1 243 ? -6.480 -7.606 -8.089 1.00 95.81 243 LYS A CA 1
ATOM 1827 C C . LYS A 1 243 ? -6.980 -6.177 -7.856 1.00 95.81 243 LYS A C 1
ATOM 1829 O O . LYS A 1 243 ? -6.190 -5.269 -7.629 1.00 95.81 243 LYS A O 1
ATOM 1834 N N . VAL A 1 244 ? -8.296 -5.974 -7.898 1.00 97.06 244 VAL A N 1
ATOM 1835 C CA . VAL A 1 244 ? -8.928 -4.681 -7.581 1.00 97.06 244 VAL A CA 1
ATOM 1836 C C . VAL A 1 244 ? -8.754 -4.358 -6.090 1.00 97.06 244 VAL A C 1
ATOM 1838 O O . VAL A 1 244 ? -8.955 -5.236 -5.251 1.00 97.06 244 VAL A O 1
ATOM 1841 N N . ALA A 1 245 ? -8.392 -3.113 -5.773 1.00 96.88 245 ALA A N 1
ATOM 1842 C CA . ALA A 1 245 ? -8.370 -2.591 -4.408 1.00 96.88 245 ALA A CA 1
ATOM 1843 C C . ALA A 1 245 ? -9.795 -2.291 -3.911 1.00 96.88 245 ALA A C 1
ATOM 1845 O O . ALA A 1 245 ? -10.636 -1.786 -4.662 1.00 96.88 245 ALA A O 1
ATOM 1846 N N . ASP A 1 246 ? -10.057 -2.574 -2.640 1.00 94.12 246 ASP A N 1
ATOM 1847 C CA . ASP A 1 246 ? -11.350 -2.349 -2.005 1.00 94.12 246 ASP A CA 1
ATOM 1848 C C . ASP A 1 246 ? -11.571 -0.847 -1.768 1.00 94.12 246 ASP A C 1
ATOM 1850 O O . ASP A 1 246 ? -10.695 -0.144 -1.270 1.00 94.12 246 ASP A O 1
ATOM 1854 N N . ILE A 1 247 ? -12.748 -0.328 -2.128 1.00 94.00 247 ILE A N 1
ATOM 1855 C CA . ILE A 1 247 ? -13.112 1.079 -1.900 1.00 94.00 247 ILE A CA 1
ATOM 1856 C C . ILE A 1 247 ? -13.845 1.171 -0.565 1.00 94.00 247 ILE A C 1
ATOM 1858 O O . ILE A 1 247 ? -15.012 0.783 -0.472 1.00 94.00 247 ILE A O 1
ATOM 1862 N N . THR A 1 248 ? -13.169 1.694 0.454 1.00 86.56 248 THR A N 1
ATOM 1863 C CA . THR A 1 248 ? -13.679 1.778 1.832 1.00 86.56 248 THR A CA 1
ATOM 1864 C C . THR A 1 248 ? -14.322 3.127 2.154 1.00 86.56 248 THR A C 1
ATOM 1866 O O . THR A 1 248 ? -15.179 3.193 3.035 1.00 86.56 248 THR A O 1
ATOM 1869 N N . GLY A 1 249 ? -13.992 4.190 1.408 1.00 85.69 249 GLY A N 1
ATOM 1870 C CA . GLY A 1 249 ? -14.499 5.542 1.661 1.00 85.69 249 GLY A CA 1
ATOM 1871 C C . GLY A 1 249 ? -14.808 6.349 0.400 1.00 85.69 249 GLY A C 1
ATOM 1872 O O . GLY A 1 249 ? -14.144 6.226 -0.635 1.00 85.69 249 GLY A O 1
ATOM 1873 N N . ARG A 1 250 ? -15.826 7.212 0.503 1.00 87.94 250 ARG A N 1
ATOM 1874 C CA . ARG A 1 250 ? -16.177 8.226 -0.502 1.00 87.94 250 ARG A CA 1
ATOM 1875 C C . ARG A 1 250 ? -16.405 9.585 0.153 1.00 87.94 250 ARG A C 1
ATOM 1877 O O . ARG A 1 250 ? -16.866 9.651 1.291 1.00 87.94 250 ARG A O 1
ATOM 1884 N N . ASP A 1 251 ? -16.108 10.653 -0.584 1.00 81.69 251 ASP A N 1
ATOM 1885 C CA . ASP A 1 251 ? -16.391 12.025 -0.156 1.00 81.69 251 ASP A CA 1
ATOM 1886 C C . ASP A 1 251 ? -17.877 12.406 -0.339 1.00 81.69 251 ASP A C 1
ATOM 1888 O O . ASP A 1 251 ? -18.698 11.611 -0.806 1.00 81.69 251 ASP A O 1
ATOM 1892 N N . SER A 1 252 ? -18.239 13.636 0.045 1.00 85.50 252 SER A N 1
ATOM 1893 C CA . SER A 1 252 ? -19.613 14.154 -0.055 1.00 85.50 252 SER A CA 1
ATOM 1894 C C . SER A 1 252 ? -20.157 14.230 -1.482 1.00 85.50 252 SER A C 1
ATOM 1896 O O . SER A 1 252 ? -21.375 14.236 -1.663 1.00 85.50 252 SER A O 1
ATOM 1898 N N . ASP A 1 253 ? -19.270 14.284 -2.475 1.00 81.56 253 ASP A N 1
ATOM 1899 C CA . ASP A 1 253 ? -19.610 14.386 -3.894 1.00 81.56 253 ASP A CA 1
ATOM 1900 C C . ASP A 1 253 ? -19.631 12.994 -4.565 1.00 81.56 253 ASP A C 1
ATOM 1902 O O . ASP A 1 253 ? -19.997 12.859 -5.735 1.00 81.56 253 ASP A O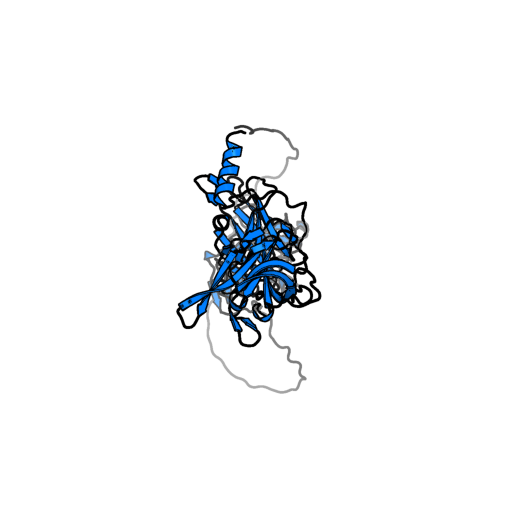 1
ATOM 1906 N N . GLY A 1 254 ? -19.299 11.939 -3.808 1.00 84.62 254 GLY A N 1
ATOM 1907 C CA . GLY A 1 254 ? -19.314 10.540 -4.227 1.00 84.62 254 GLY A CA 1
ATOM 1908 C C . GLY A 1 254 ? -18.002 10.041 -4.837 1.00 84.62 254 GLY A C 1
ATOM 1909 O O . GLY A 1 254 ? -17.940 8.873 -5.246 1.00 84.62 254 GLY A O 1
ATOM 1910 N N . ASN A 1 255 ? -16.952 10.866 -4.888 1.00 90.81 255 ASN A N 1
ATOM 1911 C CA . ASN A 1 255 ? -15.640 10.447 -5.385 1.00 90.81 255 ASN A CA 1
ATOM 1912 C C . ASN A 1 255 ? -14.979 9.491 -4.384 1.00 90.81 255 ASN A C 1
ATOM 1914 O O . ASN A 1 255 ? -15.287 9.524 -3.193 1.00 90.81 255 ASN A O 1
ATOM 1918 N N . VAL A 1 256 ? -14.055 8.642 -4.840 1.00 91.81 256 VAL A N 1
ATOM 1919 C CA . VAL A 1 256 ? -13.310 7.771 -3.920 1.00 91.81 256 VAL A CA 1
ATOM 1920 C C . VAL A 1 256 ? -12.384 8.612 -3.044 1.00 91.81 256 VAL A C 1
ATOM 1922 O O . VAL A 1 256 ? -11.549 9.358 -3.557 1.00 91.81 256 VAL A O 1
ATOM 1925 N N . SER A 1 257 ? -12.527 8.472 -1.726 1.00 92.94 257 SER A N 1
ATOM 1926 C CA . SER A 1 257 ? -11.691 9.150 -0.731 1.00 92.94 257 SER A CA 1
ATOM 1927 C C . SER A 1 257 ? -10.760 8.196 0.010 1.00 92.94 257 SER A C 1
ATOM 1929 O O . SER A 1 257 ? -9.765 8.655 0.556 1.00 92.94 257 SER A O 1
ATOM 1931 N N . GLU A 1 258 ? -11.049 6.893 0.018 1.00 96.69 258 GLU A N 1
ATOM 1932 C CA . GLU A 1 258 ? -10.223 5.886 0.685 1.00 96.69 258 GLU A CA 1
ATOM 1933 C C . GLU A 1 258 ? -10.267 4.543 -0.059 1.00 96.69 258 GLU A C 1
ATOM 1935 O O . GLU A 1 258 ? -11.325 4.128 -0.550 1.00 96.69 258 GLU A O 1
ATOM 1940 N N . MET A 1 259 ? -9.113 3.880 -0.144 1.00 95.88 259 MET A N 1
ATOM 1941 C CA . MET A 1 259 ? -8.957 2.536 -0.708 1.00 95.88 259 MET A CA 1
ATOM 1942 C C . MET A 1 259 ? -8.101 1.652 0.206 1.00 95.88 259 MET A C 1
ATOM 1944 O O . MET A 1 259 ? -7.155 2.143 0.822 1.00 95.88 259 MET A O 1
ATOM 1948 N N . GLN A 1 260 ? -8.377 0.348 0.230 1.00 96.56 260 GLN A N 1
ATOM 1949 C CA . GLN A 1 260 ? -7.589 -0.664 0.935 1.00 96.56 260 GLN A CA 1
ATOM 1950 C C . GLN A 1 260 ? -7.172 -1.827 0.033 1.00 96.56 260 GLN A C 1
ATOM 1952 O O . GLN A 1 260 ? -7.886 -2.213 -0.891 1.00 96.56 260 GLN A O 1
ATOM 1957 N N . PHE A 1 261 ? -6.008 -2.408 0.314 1.00 97.88 261 PHE A N 1
ATOM 1958 C CA . PHE A 1 261 ? -5.545 -3.653 -0.304 1.00 97.88 261 PHE A CA 1
ATOM 1959 C C . PHE A 1 261 ? -4.433 -4.298 0.531 1.00 97.88 261 PHE A C 1
ATOM 1961 O O . PHE A 1 261 ? -3.731 -3.633 1.289 1.00 97.88 261 PHE A O 1
ATOM 1968 N N . THR A 1 262 ? -4.246 -5.603 0.367 1.00 95.62 262 THR A N 1
ATOM 1969 C CA . THR A 1 262 ? -3.135 -6.348 0.975 1.00 95.62 262 THR A CA 1
ATOM 1970 C C . THR A 1 262 ? -1.952 -6.404 0.011 1.00 95.62 262 THR A C 1
ATOM 1972 O O . THR A 1 262 ? -2.147 -6.626 -1.189 1.00 95.62 262 THR A O 1
ATOM 1975 N N . LEU A 1 263 ? -0.733 -6.222 0.524 1.00 94.81 263 LEU A N 1
ATOM 1976 C CA . LEU A 1 263 ? 0.493 -6.478 -0.237 1.00 94.81 263 LEU A CA 1
ATOM 1977 C C . LEU A 1 263 ? 0.707 -7.988 -0.416 1.00 94.81 263 LEU A C 1
ATOM 1979 O O . LEU A 1 263 ? 0.550 -8.753 0.530 1.00 94.81 263 LEU A O 1
ATOM 1983 N N . ALA A 1 264 ? 1.078 -8.414 -1.627 1.00 91.62 264 ALA A N 1
ATOM 1984 C CA . ALA A 1 264 ? 1.407 -9.816 -1.905 1.00 91.62 264 ALA A CA 1
ATOM 1985 C C . ALA A 1 264 ? 2.862 -10.171 -1.549 1.00 91.62 264 ALA A C 1
ATOM 1987 O O . ALA A 1 264 ? 3.133 -11.284 -1.109 1.00 91.62 264 ALA A O 1
ATOM 1988 N N . LYS A 1 265 ? 3.772 -9.203 -1.702 1.00 91.38 265 LYS A N 1
ATOM 1989 C CA . LYS A 1 265 ? 5.117 -9.183 -1.117 1.00 91.38 265 LYS A CA 1
ATOM 1990 C C . LYS A 1 265 ? 5.278 -7.872 -0.359 1.00 91.38 265 LYS A C 1
ATOM 1992 O O . LYS A 1 265 ? 4.834 -6.832 -0.849 1.00 91.38 265 LYS A O 1
ATOM 1997 N N . ASN A 1 266 ? 5.926 -7.893 0.802 1.00 94.00 266 ASN A N 1
ATOM 1998 C CA . ASN A 1 266 ? 6.086 -6.698 1.639 1.00 94.00 266 ASN A CA 1
ATOM 1999 C C . ASN A 1 266 ? 7.241 -5.803 1.145 1.00 94.00 266 ASN A C 1
ATOM 2001 O O . ASN A 1 266 ? 8.153 -5.488 1.906 1.00 94.00 266 ASN A O 1
ATOM 2005 N N . THR A 1 267 ? 7.244 -5.424 -0.132 1.00 93.06 267 THR A N 1
ATOM 2006 C CA . THR A 1 267 ? 8.295 -4.620 -0.777 1.00 93.06 267 THR A CA 1
ATOM 2007 C C . THR A 1 267 ? 7.939 -3.132 -0.800 1.00 93.06 267 THR A C 1
ATOM 2009 O O . THR A 1 267 ? 6.769 -2.756 -0.757 1.00 93.06 267 THR A O 1
ATOM 2012 N N . LYS A 1 268 ? 8.946 -2.252 -0.910 1.00 93.88 268 LYS A N 1
ATOM 2013 C CA . LYS A 1 268 ? 8.708 -0.799 -1.039 1.00 93.88 268 LYS A CA 1
ATOM 2014 C C . LYS A 1 268 ? 7.926 -0.424 -2.295 1.00 93.88 268 LYS A C 1
ATOM 2016 O O . LYS A 1 268 ? 7.138 0.511 -2.246 1.00 93.88 268 LYS A O 1
ATOM 2021 N N . LEU A 1 269 ? 8.193 -1.099 -3.413 1.00 93.62 269 LEU A N 1
ATOM 2022 C CA . LEU A 1 269 ? 7.532 -0.855 -4.691 1.00 93.62 269 LEU A CA 1
ATOM 2023 C C . LEU A 1 269 ? 6.485 -1.936 -4.964 1.00 93.62 269 LEU A C 1
ATOM 2025 O O . LEU A 1 269 ? 6.704 -3.114 -4.674 1.00 93.62 269 LEU A O 1
ATOM 2029 N N . THR A 1 270 ? 5.357 -1.531 -5.542 1.00 94.25 270 THR A N 1
ATOM 2030 C CA . THR A 1 270 ? 4.289 -2.424 -6.012 1.00 94.25 270 THR A CA 1
ATOM 2031 C C . THR A 1 270 ? 3.691 -1.864 -7.300 1.00 94.25 270 THR A C 1
ATOM 2033 O O . THR A 1 270 ? 3.346 -0.680 -7.357 1.00 94.25 270 THR A O 1
ATOM 2036 N N . ASN A 1 271 ? 3.552 -2.692 -8.337 1.00 95.00 271 ASN A N 1
ATOM 2037 C CA . ASN A 1 271 ? 2.923 -2.278 -9.593 1.00 95.00 271 ASN A CA 1
ATOM 2038 C C . ASN A 1 271 ? 1.410 -2.093 -9.405 1.00 95.00 271 ASN A C 1
ATOM 2040 O O . ASN A 1 271 ? 0.730 -2.917 -8.786 1.00 95.00 271 ASN A O 1
ATOM 2044 N N . VAL A 1 272 ? 0.873 -0.998 -9.941 1.00 96.94 272 VAL A N 1
ATOM 2045 C CA . VAL A 1 272 ? -0.530 -0.593 -9.778 1.00 96.94 272 VAL A CA 1
ATOM 2046 C C . VAL A 1 272 ? -1.098 -0.011 -11.073 1.00 96.94 272 VAL A C 1
ATOM 2048 O O . VAL A 1 272 ? -0.364 0.522 -11.908 1.00 96.94 272 VAL A O 1
ATOM 2051 N N . LYS A 1 273 ? -2.423 -0.074 -11.235 1.00 96.69 273 LYS A N 1
ATOM 2052 C CA . LYS A 1 273 ? -3.150 0.556 -12.349 1.00 96.69 273 LYS A CA 1
ATOM 2053 C C . LYS A 1 273 ? -4.250 1.467 -11.823 1.00 96.69 273 LYS A C 1
ATOM 2055 O O . LYS A 1 273 ? -5.164 1.006 -11.137 1.00 96.69 273 LYS A O 1
ATOM 2060 N N . PHE A 1 274 ? -4.191 2.750 -12.172 1.00 95.56 274 PHE A N 1
ATOM 2061 C CA . PHE A 1 274 ? -5.195 3.748 -11.791 1.00 95.56 274 PHE A CA 1
ATOM 2062 C C . PHE A 1 274 ? -6.195 3.988 -12.926 1.00 95.56 274 PHE A C 1
ATOM 2064 O O . PHE A 1 274 ? -5.806 4.260 -14.061 1.00 95.56 274 PHE A O 1
ATOM 2071 N N . TYR A 1 275 ? -7.490 3.914 -12.627 1.00 94.62 275 TYR A N 1
ATOM 2072 C CA . TYR A 1 275 ? -8.569 4.106 -13.598 1.00 94.62 275 TYR A CA 1
ATOM 2073 C C . TYR A 1 275 ? -9.335 5.396 -13.299 1.00 94.62 275 TYR A C 1
ATOM 2075 O O . TYR A 1 275 ? -9.690 5.656 -12.151 1.00 94.62 275 TYR A O 1
ATOM 2083 N N . TYR A 1 276 ? -9.627 6.174 -14.343 1.00 91.31 276 TYR A N 1
ATOM 2084 C CA . TYR A 1 276 ? -10.269 7.489 -14.253 1.00 91.31 276 TYR A CA 1
ATOM 2085 C C . TYR A 1 276 ? -11.429 7.607 -15.253 1.00 91.31 276 TYR A C 1
ATOM 2087 O O . TYR A 1 276 ? -11.334 7.111 -16.381 1.00 91.31 276 TYR A O 1
ATOM 2095 N N . GLY A 1 277 ? -12.499 8.308 -14.875 1.00 85.69 277 GLY A N 1
ATOM 2096 C CA . GLY A 1 277 ? -13.635 8.640 -15.743 1.00 85.69 277 GLY A CA 1
ATOM 2097 C C . GLY A 1 277 ? -14.385 7.433 -16.322 1.00 85.69 277 GLY A C 1
ATOM 2098 O O . GLY A 1 277 ? -14.897 7.523 -17.440 1.00 85.69 277 GLY A O 1
ATOM 2099 N N . GLY A 1 278 ? -14.407 6.298 -15.619 1.00 82.50 278 GLY A N 1
ATOM 2100 C CA . GLY A 1 278 ? -14.993 5.042 -16.102 1.00 82.50 278 GLY A CA 1
ATOM 2101 C C . GLY A 1 278 ? -14.229 4.373 -17.255 1.00 82.50 278 GLY A C 1
ATOM 2102 O O . GLY A 1 278 ? -14.802 3.545 -17.965 1.00 82.50 278 GLY A O 1
ATOM 2103 N N . SER A 1 279 ? -12.957 4.729 -17.473 1.00 83.75 279 SER A N 1
ATOM 2104 C CA . SER A 1 279 ? -12.089 4.085 -18.470 1.00 83.75 279 SER A CA 1
ATOM 2105 C C . SER A 1 279 ? -11.976 2.570 -18.246 1.00 83.75 279 SER A C 1
ATOM 2107 O O . SER A 1 279 ? -11.882 2.103 -17.114 1.00 83.75 279 SER A O 1
ATOM 2109 N N . THR A 1 280 ? -11.900 1.795 -19.332 1.00 82.19 280 THR A N 1
ATOM 2110 C CA . THR A 1 280 ? -11.530 0.365 -19.292 1.00 82.19 280 THR A CA 1
ATOM 2111 C C . THR A 1 280 ? -10.017 0.136 -19.305 1.00 82.19 280 THR A C 1
ATOM 2113 O O . THR A 1 280 ? -9.573 -0.984 -19.079 1.00 82.19 280 THR A O 1
ATOM 2116 N N . HIS A 1 281 ? -9.227 1.180 -19.566 1.00 84.62 281 HIS A N 1
ATOM 2117 C CA . HIS A 1 281 ? -7.765 1.154 -19.564 1.00 84.62 281 HIS A CA 1
ATOM 2118 C C . HIS A 1 281 ? -7.261 1.861 -18.304 1.00 84.62 281 HIS A C 1
ATOM 2120 O O . HIS A 1 281 ? -7.639 3.012 -18.057 1.00 84.62 281 HIS A O 1
ATOM 2126 N N . GLY A 1 282 ? -6.439 1.169 -17.517 1.00 86.31 282 GLY A N 1
ATOM 2127 C CA . GLY A 1 282 ? -5.794 1.718 -16.328 1.00 86.31 282 GLY A CA 1
ATOM 2128 C C . GLY A 1 282 ? -4.417 2.270 -16.675 1.00 86.31 282 GLY A C 1
ATOM 2129 O O . GLY A 1 282 ? -3.689 1.665 -17.459 1.00 86.31 282 GLY A O 1
ATOM 2130 N N . SER A 1 283 ? -4.063 3.416 -16.104 1.00 88.69 283 SER A N 1
ATOM 2131 C CA . SER A 1 283 ? -2.721 3.984 -16.201 1.00 88.69 283 SER A CA 1
ATOM 2132 C C . SER A 1 283 ? -1.778 3.226 -15.271 1.00 88.69 283 SER A C 1
ATOM 2134 O O . SER A 1 283 ? -1.967 3.255 -14.054 1.00 88.69 283 SER A O 1
ATOM 2136 N N . GLU A 1 284 ? -0.788 2.550 -15.847 1.00 92.50 284 GLU A N 1
ATOM 2137 C CA . GLU A 1 284 ? 0.229 1.791 -15.115 1.00 92.50 284 GLU A CA 1
ATOM 2138 C C . GLU A 1 284 ? 1.224 2.713 -14.399 1.00 92.50 284 GLU A C 1
ATOM 2140 O O . GLU A 1 284 ? 1.658 3.742 -14.928 1.00 92.50 284 GLU A O 1
ATOM 2145 N N . ALA A 1 285 ? 1.559 2.345 -13.166 1.00 94.81 285 ALA A N 1
ATOM 2146 C CA . ALA A 1 285 ? 2.446 3.082 -12.279 1.00 94.81 285 ALA A CA 1
ATOM 2147 C C . ALA A 1 285 ? 3.035 2.147 -11.209 1.00 94.81 285 ALA A C 1
ATOM 2149 O O . ALA A 1 285 ? 2.596 1.007 -11.054 1.00 94.81 285 ALA A O 1
ATOM 2150 N N . ARG A 1 286 ? 3.997 2.647 -10.430 1.00 96.06 286 ARG A N 1
ATOM 2151 C CA . ARG A 1 286 ? 4.556 1.955 -9.260 1.00 96.06 286 ARG A CA 1
ATOM 2152 C C . ARG A 1 286 ? 4.230 2.742 -7.999 1.00 96.06 286 ARG A C 1
ATOM 2154 O O . ARG A 1 286 ? 4.662 3.883 -7.860 1.00 96.06 286 ARG A O 1
ATOM 2161 N N . LEU A 1 287 ? 3.462 2.155 -7.088 1.00 97.62 287 LEU A N 1
ATOM 2162 C CA . LEU A 1 287 ? 3.258 2.714 -5.754 1.00 97.62 287 LEU A CA 1
ATOM 2163 C C . LEU A 1 287 ? 4.524 2.468 -4.927 1.00 97.62 287 LEU A C 1
ATOM 2165 O O . LEU A 1 287 ? 5.014 1.342 -4.882 1.00 97.62 287 LEU A O 1
ATOM 2169 N N . SER A 1 288 ? 5.030 3.516 -4.284 1.00 96.94 288 SER A N 1
ATOM 2170 C CA . SER A 1 288 ? 6.173 3.480 -3.375 1.00 96.94 288 SER A CA 1
ATOM 2171 C C . SER A 1 288 ? 5.703 3.711 -1.942 1.00 96.94 288 SER A C 1
ATOM 2173 O O . SER A 1 288 ? 5.006 4.693 -1.685 1.00 96.94 288 SER A O 1
ATOM 2175 N N . LEU A 1 289 ? 6.078 2.822 -1.020 1.00 97.31 289 LEU A N 1
ATOM 2176 C CA . LEU A 1 289 ? 5.750 2.873 0.406 1.00 97.31 289 LEU A CA 1
ATOM 2177 C C . LEU A 1 289 ? 7.030 2.859 1.256 1.00 97.31 289 LEU A C 1
ATOM 2179 O O . LEU A 1 289 ? 7.905 2.008 1.084 1.00 97.31 289 LEU A O 1
ATOM 2183 N N . GLY A 1 290 ? 7.131 3.781 2.215 1.00 95.50 290 GLY A N 1
ATOM 2184 C CA . GLY A 1 290 ? 8.261 3.919 3.146 1.00 95.50 290 GLY A CA 1
ATOM 2185 C C . GLY A 1 290 ? 8.297 2.868 4.261 1.00 95.50 290 GLY A C 1
ATOM 2186 O O . GLY A 1 290 ? 8.269 3.226 5.437 1.00 95.50 290 GLY A O 1
ATOM 2187 N N . LEU A 1 291 ? 8.342 1.580 3.903 1.00 94.31 291 LEU A N 1
ATOM 2188 C CA . LEU A 1 291 ? 8.307 0.450 4.849 1.00 94.31 291 LEU A CA 1
ATOM 2189 C C . LEU A 1 291 ? 9.571 0.304 5.721 1.00 94.31 291 LEU A C 1
ATOM 2191 O O . LEU A 1 291 ? 9.568 -0.459 6.683 1.00 94.31 291 LEU A O 1
ATOM 2195 N N . ASP A 1 292 ? 10.647 1.027 5.406 1.00 92.12 292 ASP A N 1
ATOM 2196 C CA . ASP A 1 292 ? 11.914 1.022 6.146 1.00 92.12 292 ASP A CA 1
ATOM 2197 C C . ASP A 1 292 ? 11.954 2.008 7.320 1.00 92.12 292 ASP A C 1
ATOM 2199 O O . ASP A 1 292 ? 12.700 1.787 8.270 1.00 92.12 292 ASP A O 1
ATOM 2203 N N . ASN A 1 293 ? 11.163 3.083 7.262 1.00 89.50 293 ASN A N 1
ATOM 2204 C CA . ASN A 1 293 ? 11.060 4.090 8.322 1.00 89.50 293 ASN A CA 1
ATOM 2205 C C . ASN A 1 293 ? 9.584 4.406 8.664 1.00 89.50 293 ASN A C 1
ATOM 2207 O O . ASN A 1 293 ? 9.168 5.567 8.591 1.00 89.50 293 ASN A O 1
ATOM 2211 N N . PRO A 1 294 ? 8.765 3.394 9.014 1.00 92.31 294 PRO A N 1
ATOM 2212 C CA . PRO A 1 294 ? 7.366 3.593 9.364 1.00 92.31 294 PRO A CA 1
ATOM 2213 C C . PRO A 1 294 ? 7.238 4.271 10.735 1.00 92.31 294 PRO A C 1
ATOM 2215 O O . PRO A 1 294 ? 7.998 3.992 11.664 1.00 92.31 294 PRO A O 1
ATOM 2218 N N . THR A 1 295 ? 6.235 5.131 10.897 1.00 88.31 295 THR A N 1
ATOM 2219 C CA . THR A 1 295 ? 5.915 5.758 12.188 1.00 88.31 295 THR A CA 1
ATOM 2220 C C . THR A 1 295 ? 4.707 5.050 12.792 1.00 88.31 295 THR A C 1
ATOM 2222 O O . THR A 1 295 ? 3.638 5.044 12.190 1.00 88.31 295 THR A O 1
ATOM 2225 N N . LEU A 1 296 ? 4.857 4.426 13.966 1.00 84.31 296 LEU A N 1
ATOM 2226 C CA . LEU A 1 296 ? 3.747 3.733 14.630 1.00 84.31 296 LEU A CA 1
ATOM 2227 C C . LEU A 1 296 ? 2.645 4.736 14.998 1.00 84.31 296 LEU A C 1
ATOM 2229 O O . LEU A 1 296 ? 2.875 5.666 15.773 1.00 84.31 296 LEU A O 1
ATOM 2233 N N . VAL A 1 297 ? 1.438 4.511 14.482 1.00 76.50 297 VAL A N 1
ATOM 2234 C CA . VAL A 1 297 ? 0.220 5.171 14.952 1.00 76.50 297 VAL A CA 1
ATOM 2235 C C . VAL A 1 297 ? -0.147 4.518 16.273 1.00 76.50 297 VAL A C 1
ATOM 2237 O O . VAL A 1 297 ? -0.873 3.526 16.325 1.00 76.50 297 VAL A O 1
ATOM 2240 N N . VAL A 1 298 ? 0.371 5.086 17.358 1.00 69.12 298 VAL A N 1
ATOM 2241 C CA . VAL A 1 298 ? -0.234 4.886 18.671 1.00 69.12 298 VAL A CA 1
ATOM 2242 C C . VAL A 1 298 ? -1.616 5.540 18.585 1.00 69.12 298 VAL A C 1
ATOM 2244 O O . VAL A 1 298 ? -1.672 6.750 18.350 1.00 69.12 298 VAL A O 1
ATOM 2247 N N . PRO A 1 299 ? -2.731 4.792 18.695 1.00 53.16 299 PRO A N 1
ATOM 2248 C CA . PRO A 1 299 ? -4.037 5.427 18.773 1.00 53.16 299 PRO A CA 1
ATOM 2249 C C . PRO A 1 299 ? -4.029 6.350 19.991 1.00 53.16 299 PRO A C 1
ATOM 2251 O O . PRO A 1 299 ? -3.583 5.934 21.062 1.00 53.16 299 PRO A O 1
ATOM 2254 N N . GLU A 1 300 ? -4.505 7.589 19.847 1.00 41.03 300 GLU A N 1
ATOM 2255 C CA . GLU A 1 300 ? -4.713 8.448 21.012 1.00 41.03 300 GLU A CA 1
ATOM 2256 C C . GLU A 1 300 ? -5.819 7.832 21.867 1.00 41.03 300 GLU A C 1
ATOM 2258 O O . GLU A 1 300 ? -7.011 8.076 21.672 1.00 41.03 300 GLU A O 1
ATOM 2263 N N . SER A 1 301 ? -5.417 7.011 22.836 1.00 46.34 301 SER A N 1
ATOM 2264 C CA . SER A 1 301 ? -6.278 6.651 23.940 1.00 46.34 301 SER A CA 1
ATOM 2265 C C . SER A 1 301 ? -6.498 7.917 24.759 1.00 46.34 301 SER A C 1
ATOM 2267 O O . SER A 1 301 ? -5.756 8.232 25.688 1.00 46.34 301 SER A O 1
ATOM 2269 N N . THR A 1 302 ? -7.598 8.618 24.484 1.00 58.50 302 THR A N 1
ATOM 2270 C CA . THR A 1 302 ? -8.206 9.555 25.440 1.00 58.50 302 THR A CA 1
ATOM 2271 C C . THR A 1 302 ? -8.829 8.783 26.611 1.00 58.50 302 THR A C 1
ATOM 2273 O O . THR A 1 302 ? -9.949 9.077 27.034 1.00 58.50 302 THR A O 1
ATOM 2276 N N . SER A 1 303 ? -8.125 7.753 27.091 1.00 81.81 303 SER A N 1
ATOM 2277 C CA . SER A 1 303 ? -8.526 6.967 28.235 1.00 81.81 303 SER A CA 1
ATOM 2278 C C . SER A 1 303 ? -8.489 7.872 29.452 1.00 81.81 303 SER A C 1
ATOM 2280 O O . SER A 1 303 ? -7.523 8.595 29.711 1.00 81.81 303 SER A O 1
ATOM 2282 N N . LYS A 1 304 ? -9.570 7.829 30.212 1.00 89.88 304 LYS A N 1
ATOM 2283 C CA . LYS A 1 304 ? -9.731 8.497 31.498 1.00 89.88 304 LYS A CA 1
ATOM 2284 C C . LYS A 1 304 ? -8.780 7.892 32.537 1.00 89.88 304 LYS A C 1
ATOM 2286 O O . LYS A 1 304 ? -8.488 8.534 33.546 1.00 89.88 304 LYS A O 1
ATOM 2291 N N . PHE A 1 305 ? -8.247 6.696 32.277 1.00 91.62 305 PHE A N 1
ATOM 2292 C CA . PHE A 1 305 ? -7.208 6.055 33.070 1.00 91.62 305 PHE A CA 1
ATOM 2293 C C . PHE A 1 305 ? -5.814 6.475 32.581 1.00 91.62 305 PHE A C 1
ATOM 2295 O O . PHE A 1 305 ? -5.320 6.027 31.553 1.00 91.62 305 PHE A O 1
ATOM 2302 N N . ALA A 1 306 ? -5.148 7.336 33.354 1.00 87.50 306 ALA A N 1
ATOM 2303 C CA . ALA A 1 306 ? -3.843 7.897 32.991 1.00 87.50 306 ALA A CA 1
ATOM 2304 C C . ALA A 1 306 ? -2.678 6.881 32.887 1.00 87.50 306 ALA A C 1
ATOM 2306 O O . ALA A 1 306 ? -1.624 7.237 32.360 1.00 87.50 306 ALA A O 1
ATOM 2307 N N . LYS A 1 307 ? -2.817 5.668 33.443 1.00 88.94 307 LYS A N 1
ATOM 2308 C CA . LYS A 1 307 ? -1.841 4.565 33.373 1.00 88.94 307 LYS A CA 1
ATOM 2309 C C . LYS A 1 307 ? -2.464 3.244 33.847 1.00 88.94 307 LYS A C 1
ATOM 2311 O O . LYS A 1 307 ? -3.550 3.237 34.419 1.00 88.94 307 LYS A O 1
ATOM 2316 N N . ASP A 1 308 ? -1.732 2.145 33.679 1.00 91.56 308 ASP A N 1
ATOM 2317 C CA . ASP A 1 308 ? -2.013 0.880 34.364 1.00 91.56 308 ASP A CA 1
ATOM 2318 C C . ASP A 1 308 ? -2.012 1.045 35.899 1.00 91.56 308 ASP A C 1
ATOM 2320 O O . ASP A 1 308 ? -1.278 1.866 36.464 1.00 91.56 308 ASP A O 1
ATOM 2324 N N . GLY A 1 309 ? -2.828 0.235 36.576 1.00 93.44 309 GLY A N 1
ATOM 2325 C CA . GLY A 1 309 ? -2.968 0.209 38.032 1.00 93.44 309 GLY A CA 1
ATOM 2326 C C . GLY A 1 309 ? -4.422 0.111 38.503 1.00 93.44 309 GLY A C 1
ATOM 2327 O O . GLY A 1 309 ? -5.346 -0.122 37.724 1.00 93.44 309 GLY A O 1
ATOM 2328 N N . THR A 1 310 ? -4.633 0.301 39.804 1.00 97.38 310 THR A N 1
ATOM 2329 C CA . THR A 1 310 ? -5.946 0.236 40.460 1.00 97.38 310 THR A CA 1
ATOM 2330 C C . THR A 1 310 ? -6.527 1.631 40.682 1.00 97.38 310 THR A C 1
ATOM 2332 O O . THR A 1 310 ? -5.859 2.519 41.219 1.00 97.38 310 THR A O 1
ATOM 2335 N N . TYR A 1 311 ? -7.805 1.787 40.352 1.00 98.19 311 TYR A N 1
ATOM 2336 C CA . TYR A 1 311 ? -8.619 2.988 40.512 1.00 98.19 311 TYR A CA 1
ATOM 2337 C C . TYR A 1 311 ? -9.904 2.684 41.296 1.00 98.19 311 TYR A C 1
ATOM 2339 O O . TYR A 1 311 ? -10.395 1.558 41.280 1.00 98.19 311 TYR A O 1
ATOM 2347 N N . THR A 1 312 ? -10.496 3.702 41.916 1.00 97.94 312 THR A N 1
ATOM 2348 C CA . THR A 1 312 ? -11.895 3.696 42.382 1.00 97.94 312 THR A CA 1
ATOM 2349 C C . THR A 1 312 ? -12.713 4.706 41.592 1.00 97.94 312 THR A C 1
ATOM 2351 O O . THR A 1 312 ? -12.205 5.787 41.282 1.00 97.94 312 THR A O 1
ATOM 2354 N N . VAL A 1 313 ? -13.969 4.378 41.300 1.00 98.38 313 VAL A N 1
ATOM 2355 C CA . VAL A 1 313 ? -14.925 5.269 40.625 1.00 98.38 313 VAL A CA 1
ATOM 2356 C C . VAL A 1 313 ? -16.337 4.998 41.138 1.00 98.38 313 VAL A C 1
ATOM 2358 O O . VAL A 1 313 ? -16.686 3.846 41.404 1.00 98.38 313 VAL A O 1
ATOM 2361 N N . ASP A 1 314 ? -17.147 6.039 41.284 1.00 98.38 314 ASP A N 1
ATOM 2362 C CA . ASP A 1 314 ? -18.530 5.898 41.719 1.00 98.38 314 ASP A CA 1
ATOM 2363 C C . ASP A 1 314 ? -19.424 5.410 40.566 1.00 98.38 314 ASP A C 1
ATOM 2365 O O . ASP A 1 314 ? -19.281 5.818 39.407 1.00 98.38 314 ASP A O 1
ATOM 2369 N N . VAL A 1 315 ? -20.347 4.504 40.891 1.00 98.25 315 VAL A N 1
ATOM 2370 C CA . VAL A 1 315 ? -21.218 3.810 39.934 1.00 98.25 315 VAL A CA 1
ATOM 2371 C C . VAL A 1 315 ? -22.667 3.756 40.413 1.00 98.25 315 VAL A C 1
ATOM 2373 O O . VAL A 1 315 ? -22.951 3.776 41.612 1.00 98.25 315 VAL A O 1
ATOM 2376 N N . ALA A 1 316 ? -23.611 3.669 39.475 1.00 97.31 316 ALA A N 1
ATOM 2377 C CA . ALA A 1 316 ? -25.031 3.513 39.781 1.00 97.31 316 ALA A CA 1
ATOM 2378 C C . ALA A 1 316 ? -25.766 2.708 38.700 1.00 97.31 316 ALA A C 1
ATOM 2380 O O . ALA A 1 316 ? -25.571 2.935 37.510 1.00 97.31 316 ALA A O 1
ATOM 2381 N N . LEU A 1 317 ? -26.692 1.832 39.099 1.00 96.50 317 LEU A N 1
ATOM 2382 C CA . LEU A 1 317 ? -27.538 1.093 38.159 1.00 96.50 317 LEU A CA 1
ATOM 2383 C C . LEU A 1 317 ? -28.808 1.896 37.844 1.00 96.50 317 LEU A C 1
ATOM 2385 O O . LEU A 1 317 ? -29.615 2.198 38.726 1.00 96.50 317 LEU A O 1
ATOM 2389 N N . TRP A 1 318 ? -28.988 2.249 36.579 1.00 97.31 318 TRP A N 1
ATOM 2390 C CA . TRP A 1 318 ? -30.044 3.113 36.055 1.00 97.31 318 TRP A CA 1
ATOM 2391 C C . TRP A 1 318 ? -31.073 2.327 35.240 1.00 97.31 318 TRP A C 1
ATOM 2393 O O . TRP A 1 318 ? -30.827 1.211 34.782 1.00 97.31 318 TRP A O 1
ATOM 2403 N N . ASN A 1 319 ? -32.267 2.892 35.074 1.00 95.31 319 ASN A N 1
ATOM 2404 C CA . ASN A 1 319 ? -33.283 2.318 34.199 1.00 95.31 319 ASN A CA 1
ATOM 2405 C C . ASN A 1 319 ? -32.848 2.409 32.718 1.00 95.31 319 ASN A C 1
ATOM 2407 O O . ASN A 1 319 ? -32.234 3.396 32.310 1.00 95.31 319 ASN A O 1
ATOM 2411 N N . ALA A 1 320 ? -33.198 1.398 31.913 1.00 93.44 320 ALA A N 1
ATOM 2412 C CA . ALA A 1 320 ? -32.824 1.314 30.497 1.00 93.44 320 ALA A CA 1
ATOM 2413 C C . ALA A 1 320 ? -33.240 2.532 29.655 1.00 93.44 320 ALA A C 1
ATOM 2415 O O . ALA A 1 320 ? -32.499 2.947 28.775 1.00 93.44 320 ALA A O 1
ATOM 2416 N N . THR A 1 321 ? -34.411 3.122 29.920 1.00 91.94 321 THR A N 1
ATOM 2417 C CA . THR A 1 321 ? -34.989 4.186 29.073 1.00 91.94 321 THR A CA 1
ATOM 2418 C C . THR A 1 321 ? -35.248 5.496 29.810 1.00 91.94 321 THR A C 1
ATOM 2420 O O . THR A 1 321 ? -35.655 6.479 29.195 1.00 91.94 321 THR A O 1
ATOM 2423 N N . GLN A 1 322 ? -35.047 5.525 31.129 1.00 92.50 322 GLN A N 1
ATOM 2424 C CA . GLN A 1 322 ? -35.299 6.694 31.968 1.00 92.50 322 GLN A CA 1
ATOM 2425 C C . GLN A 1 322 ? -34.061 7.048 32.784 1.00 92.50 322 GLN A C 1
ATOM 2427 O O . GLN A 1 322 ? -33.441 6.176 33.392 1.00 92.50 322 GLN A O 1
ATOM 2432 N N . ASP A 1 323 ? -33.745 8.338 32.846 1.00 93.88 323 ASP A N 1
ATOM 2433 C CA . ASP A 1 323 ? -32.599 8.882 33.579 1.00 93.88 323 ASP A CA 1
ATOM 2434 C C . ASP A 1 323 ? -32.890 8.963 35.085 1.00 93.88 323 ASP A C 1
ATOM 2436 O O . ASP A 1 323 ? -33.079 10.023 35.680 1.00 93.88 323 ASP A O 1
ATOM 2440 N N . LYS A 1 324 ? -33.024 7.777 35.683 1.00 94.69 324 LYS A N 1
ATOM 2441 C CA . LYS A 1 324 ? -33.313 7.540 37.097 1.00 94.69 324 LYS A CA 1
ATOM 2442 C C . LYS A 1 324 ? -32.765 6.177 37.524 1.00 94.69 324 LYS A C 1
ATOM 2444 O O . LYS A 1 324 ? -32.571 5.287 36.693 1.00 94.69 324 LYS A O 1
ATOM 2449 N N . ALA A 1 325 ? -32.600 5.989 38.830 1.00 94.38 325 ALA A N 1
ATOM 2450 C CA . ALA A 1 325 ? -32.179 4.717 39.411 1.00 94.38 325 ALA A CA 1
ATOM 2451 C C . ALA A 1 325 ? -33.080 3.539 38.980 1.00 94.38 325 ALA A C 1
ATOM 2453 O O . ALA A 1 325 ? -34.308 3.658 38.893 1.00 94.38 325 ALA A O 1
ATOM 2454 N N . SER A 1 326 ? -32.457 2.388 38.728 1.00 92.06 326 SER A N 1
ATOM 2455 C CA . SER A 1 326 ? -33.145 1.111 38.532 1.00 92.06 326 SER A CA 1
ATOM 2456 C C . SER A 1 326 ? -33.799 0.644 39.836 1.00 92.06 326 SER A C 1
ATOM 2458 O O . SER A 1 326 ? -33.324 0.964 40.924 1.00 92.06 326 SER A O 1
ATOM 2460 N N . MET A 1 327 ? -34.837 -0.196 39.751 1.00 87.44 327 MET A N 1
ATOM 2461 C CA . MET A 1 327 ? -35.358 -0.900 40.935 1.00 87.44 327 MET A CA 1
ATOM 2462 C C . MET A 1 327 ? -34.269 -1.757 41.600 1.00 87.44 327 MET A C 1
ATOM 2464 O O . MET A 1 327 ? -34.248 -1.876 42.819 1.00 87.44 327 MET A O 1
ATOM 2468 N N . ALA A 1 328 ? -33.326 -2.286 40.811 1.00 88.62 328 ALA A N 1
ATOM 2469 C CA . ALA A 1 328 ? -32.193 -3.070 41.296 1.00 88.62 328 ALA A CA 1
ATOM 2470 C C . ALA A 1 328 ? -31.003 -2.222 41.804 1.00 88.62 328 ALA A C 1
ATOM 2472 O O . ALA A 1 328 ? -29.984 -2.783 42.196 1.00 88.62 328 ALA A O 1
ATOM 2473 N N . ALA A 1 329 ? -31.097 -0.884 41.829 1.00 91.44 329 ALA A N 1
ATOM 2474 C CA . ALA A 1 329 ? -29.973 -0.017 42.209 1.00 91.44 329 ALA A CA 1
ATOM 2475 C C . ALA A 1 329 ? -29.456 -0.251 43.637 1.00 91.44 329 ALA A C 1
ATOM 2477 O O . ALA A 1 329 ? -28.267 -0.092 43.885 1.00 91.44 329 ALA A O 1
ATOM 2478 N N . GLY A 1 330 ? -30.320 -0.678 44.563 1.00 90.69 330 GLY A N 1
ATOM 2479 C CA . GLY A 1 330 ? -29.915 -1.012 45.932 1.00 90.69 330 GLY A CA 1
ATOM 2480 C C . GLY A 1 330 ? -29.073 -2.289 46.064 1.00 90.69 330 GLY A C 1
ATOM 2481 O O . GLY A 1 330 ? -28.556 -2.540 47.150 1.00 90.69 330 GLY A O 1
ATOM 2482 N N . ALA A 1 331 ? -28.955 -3.096 45.001 1.00 92.12 331 ALA A N 1
ATOM 2483 C CA . ALA A 1 331 ? -28.216 -4.361 45.012 1.00 92.12 331 ALA A CA 1
ATOM 2484 C C . ALA A 1 331 ? -26.715 -4.197 44.727 1.00 92.12 331 ALA A C 1
ATOM 2486 O O . ALA A 1 331 ? -25.962 -5.134 44.977 1.00 92.12 331 ALA A O 1
ATOM 2487 N N . ILE A 1 332 ? -26.278 -3.035 44.224 1.00 94.19 332 ILE A N 1
ATOM 2488 C CA . ILE A 1 332 ? -24.860 -2.700 44.037 1.00 94.19 332 ILE A CA 1
ATOM 2489 C C . ILE A 1 332 ? -24.401 -1.685 45.092 1.00 94.19 332 ILE A C 1
ATOM 2491 O O . ILE A 1 332 ? -25.204 -0.913 45.628 1.00 94.19 332 ILE A O 1
ATOM 2495 N N . ASP A 1 333 ? -23.107 -1.674 45.396 1.00 94.88 333 ASP A N 1
ATOM 2496 C CA . ASP A 1 333 ? -22.486 -0.545 46.089 1.00 94.88 333 ASP A CA 1
ATOM 2497 C C . ASP A 1 333 ? -22.227 0.622 45.130 1.00 94.88 333 ASP A C 1
ATOM 2499 O O . ASP A 1 333 ? -22.065 0.441 43.925 1.00 94.88 333 ASP A O 1
ATOM 2503 N N . SER A 1 334 ? -22.198 1.841 45.675 1.00 95.69 334 SER A N 1
ATOM 2504 C CA . SER A 1 334 ? -22.062 3.075 44.891 1.00 95.69 334 SER A CA 1
ATOM 2505 C C . SER A 1 334 ? -20.641 3.352 44.401 1.00 95.69 334 SER A C 1
ATOM 2507 O O . SER A 1 334 ? -20.428 4.372 43.759 1.00 95.69 334 SER A O 1
ATOM 2509 N N . GLN A 1 335 ? -19.672 2.491 44.721 1.00 96.88 335 GLN A N 1
ATOM 2510 C CA . GLN A 1 335 ? -18.278 2.624 44.312 1.00 96.88 335 GLN A CA 1
ATOM 2511 C C . GLN A 1 335 ? -17.752 1.288 43.792 1.00 96.88 335 GLN A C 1
ATOM 2513 O O . GLN A 1 335 ? -17.887 0.252 44.444 1.00 96.88 335 GLN A O 1
ATOM 2518 N N . ALA A 1 336 ? -17.139 1.336 42.614 1.00 97.88 336 ALA A N 1
ATOM 2519 C CA . ALA A 1 336 ? -16.471 0.225 41.961 1.00 97.88 336 ALA A CA 1
ATOM 2520 C C . ALA A 1 336 ? -14.949 0.374 42.064 1.00 97.88 336 ALA A C 1
ATOM 2522 O O . ALA A 1 336 ? -14.415 1.485 42.145 1.00 97.88 336 ALA A O 1
ATOM 2523 N N . THR A 1 337 ? -14.245 -0.754 41.989 1.00 98.19 337 THR A N 1
ATOM 2524 C CA . THR A 1 337 ? -12.802 -0.765 41.706 1.00 98.19 337 THR A CA 1
ATOM 2525 C C . THR A 1 337 ? -12.600 -0.999 40.213 1.00 98.19 337 THR A C 1
ATOM 2527 O O . THR A 1 337 ? -13.286 -1.835 39.634 1.00 98.19 337 THR A O 1
ATOM 2530 N N . VAL A 1 338 ? -11.660 -0.309 39.575 1.00 98.12 338 VAL A N 1
ATOM 2531 C CA . VAL A 1 338 ? -11.243 -0.601 38.196 1.00 98.12 338 VAL A CA 1
ATOM 2532 C C . VAL A 1 338 ? -9.757 -0.924 38.193 1.00 98.12 338 VAL A C 1
ATOM 2534 O O . VAL A 1 338 ? -8.956 -0.150 38.709 1.00 98.12 338 VAL A O 1
ATOM 2537 N N . VAL A 1 339 ? -9.388 -2.066 37.621 1.00 97.19 339 VAL A N 1
ATOM 2538 C CA . VAL A 1 339 ? -7.991 -2.473 37.439 1.00 97.19 339 VAL A CA 1
ATOM 2539 C C . VAL A 1 339 ? -7.656 -2.363 35.960 1.00 97.19 339 VAL A C 1
ATOM 2541 O O . VAL A 1 339 ? -8.284 -3.022 35.130 1.00 97.19 339 VAL A O 1
ATOM 2544 N N . VAL A 1 340 ? -6.675 -1.526 35.639 1.00 95.00 340 VAL A N 1
ATOM 2545 C CA . VAL A 1 340 ? -6.177 -1.307 34.280 1.00 95.00 340 VAL A CA 1
ATOM 2546 C C . VAL A 1 340 ? -4.870 -2.067 34.119 1.00 95.00 340 VAL A C 1
ATOM 2548 O O . VAL A 1 340 ? -3.935 -1.866 34.896 1.00 95.00 340 VAL A O 1
ATOM 2551 N N . LYS A 1 341 ? -4.822 -2.968 33.138 1.00 86.75 341 LYS A N 1
ATOM 2552 C CA . LYS A 1 341 ? -3.654 -3.804 32.849 1.00 86.75 341 LYS A CA 1
ATOM 2553 C C . LYS A 1 341 ? -3.447 -3.899 31.345 1.00 86.75 341 LYS A C 1
ATOM 2555 O O . LYS A 1 341 ? -4.343 -4.352 30.633 1.00 86.75 341 LYS A O 1
ATOM 2560 N N . ASN A 1 342 ? -2.267 -3.515 30.872 1.00 81.12 342 ASN A N 1
ATOM 2561 C CA . ASN A 1 342 ? -1.939 -3.352 29.458 1.00 81.12 342 ASN A CA 1
ATOM 2562 C C . ASN A 1 342 ? -2.988 -2.486 28.724 1.00 81.12 342 ASN A C 1
ATOM 2564 O O . ASN A 1 342 ? -3.412 -2.828 27.621 1.00 81.12 342 ASN A O 1
ATOM 2568 N N . GLY A 1 343 ? -3.473 -1.418 29.369 1.00 80.38 343 GLY A N 1
ATOM 2569 C CA . GLY A 1 343 ? -4.540 -0.556 28.840 1.00 80.38 343 GLY A CA 1
ATOM 2570 C C . GLY A 1 343 ? -5.961 -1.145 28.856 1.00 80.38 343 GLY A C 1
ATOM 2571 O O . GLY A 1 343 ? -6.900 -0.447 28.483 1.00 80.38 343 GLY A O 1
ATOM 2572 N N . VAL A 1 344 ? -6.167 -2.390 29.306 1.00 82.50 344 VAL A N 1
ATOM 2573 C CA . VAL A 1 344 ? -7.506 -2.995 29.429 1.00 82.50 344 VAL A CA 1
ATOM 2574 C C . VAL A 1 344 ? -8.084 -2.708 30.814 1.00 82.50 344 VAL A C 1
ATOM 2576 O O . VAL A 1 344 ? -7.569 -3.199 31.820 1.00 82.50 344 VAL A O 1
ATOM 2579 N N . ALA A 1 345 ? -9.172 -1.938 30.869 1.00 94.25 345 ALA A N 1
ATOM 2580 C CA . ALA A 1 345 ? -9.861 -1.577 32.104 1.00 94.25 345 ALA A CA 1
ATOM 2581 C C . ALA A 1 345 ? -10.920 -2.627 32.499 1.00 94.25 345 ALA A C 1
ATOM 2583 O O . ALA A 1 345 ? -11.963 -2.763 31.857 1.00 94.25 345 ALA A O 1
ATOM 2584 N N . THR A 1 346 ? -10.661 -3.364 33.581 1.00 97.00 346 THR A N 1
ATOM 2585 C CA . THR A 1 346 ? -11.604 -4.332 34.172 1.00 97.00 346 THR A CA 1
ATOM 2586 C C . THR A 1 346 ? -12.270 -3.723 35.400 1.00 97.00 346 THR A C 1
ATOM 2588 O O . THR A 1 346 ? -11.594 -3.414 36.382 1.00 97.00 346 THR A O 1
ATOM 2591 N N . MET A 1 347 ? -13.591 -3.558 35.361 1.00 98.12 347 MET A N 1
ATOM 2592 C CA . MET A 1 347 ? -14.389 -3.072 36.484 1.00 98.12 347 MET A CA 1
ATOM 2593 C C . MET A 1 347 ? -14.777 -4.224 37.417 1.00 98.12 347 MET A C 1
ATOM 2595 O O . MET A 1 347 ? -15.089 -5.323 36.965 1.00 98.12 347 MET A O 1
ATOM 2599 N N . TYR A 1 348 ? -14.785 -3.941 38.717 1.00 98.19 348 TYR A N 1
ATOM 2600 C CA . TYR A 1 348 ? -15.205 -4.812 39.807 1.00 98.19 348 TYR A CA 1
ATOM 2601 C C . TYR A 1 348 ? -16.279 -4.088 40.622 1.00 98.19 348 TYR A C 1
ATOM 2603 O O . TYR A 1 348 ? -16.005 -3.035 41.207 1.00 98.19 348 TYR A O 1
ATOM 2611 N N . ILE A 1 349 ? -17.487 -4.649 40.671 1.00 97.19 349 ILE A N 1
ATOM 2612 C CA . ILE A 1 349 ? -18.607 -4.110 41.453 1.00 97.19 349 ILE A CA 1
ATOM 2613 C C . ILE A 1 349 ? -18.927 -5.028 42.634 1.00 97.19 349 ILE A C 1
ATOM 2615 O O . ILE A 1 349 ? -19.010 -6.249 42.483 1.00 97.19 349 ILE A O 1
ATOM 2619 N N . THR A 1 350 ? -19.138 -4.435 43.807 1.00 95.94 350 THR A N 1
ATOM 2620 C CA . THR A 1 350 ? -19.619 -5.146 44.998 1.00 95.94 350 THR A CA 1
ATOM 2621 C C . THR A 1 350 ? -21.146 -5.182 44.992 1.00 95.94 350 THR A C 1
ATOM 2623 O O . THR A 1 350 ? -21.804 -4.220 44.586 1.00 95.94 350 THR A O 1
ATOM 2626 N N . THR A 1 351 ? -21.716 -6.307 45.420 1.00 94.00 351 THR A N 1
ATOM 2627 C CA . THR A 1 351 ? -23.163 -6.566 45.440 1.00 94.00 351 THR A CA 1
ATOM 2628 C C . THR A 1 351 ? -23.631 -7.062 46.803 1.00 94.00 351 THR A C 1
ATOM 2630 O O . THR A 1 351 ? -22.883 -7.704 47.541 1.00 94.00 351 THR A O 1
ATOM 2633 N N . LYS A 1 352 ? -24.880 -6.739 47.145 1.00 92.62 352 LYS A N 1
ATOM 2634 C CA . LYS A 1 352 ? -25.493 -6.994 48.455 1.00 92.62 352 LYS A CA 1
ATOM 2635 C C . LYS A 1 352 ? -26.984 -7.293 48.330 1.00 92.62 352 LYS A C 1
ATOM 2637 O O . LYS A 1 352 ? -27.601 -7.023 47.300 1.00 92.62 352 LYS A O 1
ATOM 2642 N N . GLU A 1 353 ? -27.580 -7.794 49.412 1.00 91.56 353 GLU A N 1
ATOM 2643 C CA . GLU A 1 353 ? -29.033 -7.923 49.498 1.00 91.56 353 GLU A CA 1
ATOM 2644 C C . GLU A 1 353 ? -29.700 -6.545 49.404 1.00 91.56 353 GLU A C 1
ATOM 2646 O O . GLU A 1 353 ? -29.476 -5.670 50.244 1.00 91.56 353 GLU A O 1
ATOM 2651 N N . MET A 1 354 ? -30.580 -6.377 48.421 1.00 87.44 354 MET A N 1
ATOM 2652 C CA . MET A 1 354 ? -31.507 -5.254 48.373 1.00 87.44 354 MET A CA 1
ATOM 2653 C C . MET A 1 354 ? -32.844 -5.631 49.014 1.00 87.44 354 MET A C 1
ATOM 2655 O O . MET A 1 354 ? -33.309 -6.766 48.899 1.00 87.44 354 MET A O 1
ATOM 2659 N N . THR A 1 355 ? -33.501 -4.658 49.648 1.00 86.19 355 THR A N 1
ATOM 2660 C CA . THR A 1 355 ? -34.876 -4.794 50.148 1.00 86.19 355 THR A CA 1
ATOM 2661 C C . THR A 1 355 ? -35.758 -3.711 49.529 1.00 86.19 355 THR A C 1
ATOM 2663 O O . THR A 1 355 ? -35.465 -2.525 49.658 1.00 86.19 355 THR A O 1
ATOM 2666 N N . MET A 1 356 ? -36.850 -4.110 48.874 1.00 80.81 356 MET A N 1
ATOM 2667 C CA . MET A 1 356 ? -37.865 -3.215 48.310 1.00 80.81 356 MET A CA 1
ATOM 2668 C C . MET A 1 356 ? -39.249 -3.637 48.816 1.00 80.81 356 MET A C 1
ATOM 2670 O O . MET A 1 356 ? -39.841 -4.607 48.340 1.00 80.81 356 MET A O 1
ATOM 2674 N N . GLY A 1 357 ? -39.764 -2.921 49.818 1.00 83.88 357 GLY A N 1
ATOM 2675 C CA . GLY A 1 357 ? -40.979 -3.326 50.527 1.00 83.88 357 GLY A CA 1
ATOM 2676 C C . GLY A 1 357 ? -40.777 -4.674 51.225 1.00 83.88 357 GLY A C 1
ATOM 2677 O O . GLY A 1 357 ? -39.925 -4.795 52.099 1.00 83.88 357 GLY A O 1
ATOM 2678 N N . THR A 1 358 ? -41.544 -5.691 50.830 1.00 82.62 358 THR A N 1
ATOM 2679 C CA . THR A 1 358 ? -41.402 -7.074 51.322 1.00 82.62 358 THR A CA 1
ATOM 2680 C C . THR A 1 358 ? -40.471 -7.944 50.469 1.00 82.62 358 THR A C 1
ATOM 2682 O O . THR A 1 358 ? -40.216 -9.090 50.835 1.00 82.62 358 THR A O 1
ATOM 2685 N N . ILE A 1 359 ? -39.971 -7.439 49.336 1.00 80.12 359 ILE A N 1
ATOM 2686 C CA . ILE A 1 359 ? -39.105 -8.195 48.424 1.00 80.12 359 ILE A CA 1
ATOM 2687 C C . ILE A 1 359 ? -37.652 -8.045 48.874 1.00 80.12 359 ILE A C 1
ATOM 2689 O O . ILE A 1 359 ? -37.135 -6.931 48.925 1.00 80.12 359 ILE A O 1
ATOM 2693 N N . LYS A 1 360 ? -36.991 -9.173 49.139 1.00 85.88 360 LYS A N 1
ATOM 2694 C CA . LYS A 1 360 ? -35.532 -9.281 49.258 1.00 85.88 360 LYS A CA 1
ATOM 2695 C C . LYS A 1 360 ? -34.971 -9.911 47.989 1.00 85.88 360 LYS A C 1
ATOM 2697 O O . LYS A 1 360 ? -35.558 -10.868 47.484 1.00 85.88 360 LYS A O 1
ATOM 2702 N N . ALA A 1 361 ? -33.871 -9.373 47.475 1.00 86.25 361 ALA A N 1
ATOM 2703 C CA . ALA A 1 361 ? -33.251 -9.845 46.241 1.00 86.25 361 ALA A CA 1
ATOM 2704 C C . ALA A 1 361 ? -31.733 -9.642 46.249 1.00 86.25 361 ALA A C 1
ATOM 2706 O O . ALA A 1 361 ? -31.215 -8.777 46.954 1.00 86.25 361 ALA A O 1
ATOM 2707 N N . TRP A 1 362 ? -31.047 -10.420 45.418 1.00 88.81 362 TRP A N 1
ATOM 2708 C CA . TRP A 1 362 ? -29.631 -10.272 45.087 1.00 88.81 362 TRP A CA 1
ATOM 2709 C C . TRP A 1 362 ? -29.493 -10.135 43.567 1.00 88.81 362 TRP A C 1
ATOM 2711 O O . TRP A 1 362 ? -30.423 -10.459 42.826 1.00 88.81 362 TRP A O 1
ATOM 2721 N N . LEU A 1 363 ? -28.341 -9.657 43.095 1.00 90.38 363 LEU A N 1
ATOM 2722 C CA . LEU A 1 363 ? -27.980 -9.774 41.684 1.00 90.38 363 LEU A CA 1
ATOM 2723 C C . LEU A 1 363 ? -27.488 -11.207 41.432 1.00 90.38 363 LEU A C 1
ATOM 2725 O O . LEU A 1 363 ? -26.531 -11.638 42.073 1.00 90.38 363 LEU A O 1
ATOM 2729 N N . GLU A 1 364 ? -28.158 -11.942 40.542 1.00 89.81 364 GLU A N 1
ATOM 2730 C CA . GLU A 1 364 ? -27.895 -13.373 40.298 1.00 89.81 364 GLU A CA 1
ATOM 2731 C C . GLU A 1 364 ? -27.305 -13.620 38.904 1.00 89.81 364 GLU A C 1
ATOM 2733 O O . GLU A 1 364 ? -26.465 -14.501 38.754 1.00 89.81 364 GLU A O 1
ATOM 2738 N N . GLU A 1 365 ? -27.672 -12.803 37.911 1.00 92.75 365 GLU A N 1
ATOM 2739 C CA . GLU A 1 365 ? -26.980 -12.698 36.621 1.00 92.75 365 GLU A CA 1
ATOM 2740 C C . GLU A 1 365 ? -26.807 -11.229 36.214 1.00 92.75 365 GLU A C 1
ATOM 2742 O O . GLU A 1 365 ? -27.683 -10.389 36.456 1.00 92.75 365 GLU A O 1
ATOM 2747 N N . LEU A 1 366 ? -25.681 -10.944 35.559 1.00 95.19 366 LEU A N 1
ATOM 2748 C CA . LEU A 1 366 ? -25.332 -9.660 34.959 1.00 95.19 366 LEU A CA 1
ATOM 2749 C C . LEU A 1 366 ? -24.650 -9.915 33.611 1.00 95.19 366 LEU A C 1
ATOM 2751 O O . LEU A 1 366 ? -23.697 -10.691 33.531 1.00 95.19 366 LEU A O 1
ATOM 2755 N N . TYR A 1 367 ? -25.110 -9.220 32.580 1.00 95.25 367 TYR A N 1
ATOM 2756 C CA . TYR A 1 367 ? -24.558 -9.236 31.229 1.00 95.25 367 TYR A CA 1
ATOM 2757 C C . TYR A 1 367 ? -24.273 -7.808 30.766 1.00 95.25 367 TYR A C 1
ATOM 2759 O O . TYR A 1 367 ? -24.995 -6.881 31.143 1.00 95.25 367 TYR A O 1
ATOM 2767 N N . ILE A 1 368 ? -23.248 -7.633 29.935 1.00 95.62 368 ILE A N 1
ATOM 2768 C CA . ILE A 1 368 ? -22.844 -6.331 29.395 1.00 95.62 368 ILE A CA 1
ATOM 2769 C C . ILE A 1 368 ? -23.336 -6.203 27.946 1.00 95.62 368 ILE A C 1
ATOM 2771 O O . ILE A 1 368 ? -23.105 -7.094 27.130 1.00 95.62 368 ILE A O 1
ATOM 2775 N N . GLY A 1 369 ? -24.013 -5.099 27.624 1.00 88.44 369 GLY A N 1
ATOM 2776 C CA . GLY A 1 369 ? -24.620 -4.845 26.313 1.00 88.44 369 GLY A CA 1
ATOM 2777 C C . GLY A 1 369 ? -26.147 -4.716 26.347 1.00 88.44 369 GLY A C 1
ATOM 2778 O O . GLY A 1 369 ? -26.796 -4.934 27.372 1.00 88.44 369 GLY A O 1
ATOM 2779 N N . SER A 1 370 ? -26.722 -4.339 25.202 1.00 87.19 370 SER A N 1
ATOM 2780 C CA . SER A 1 370 ? -28.161 -4.107 25.042 1.00 87.19 370 SER A CA 1
ATOM 2781 C C . SER A 1 370 ? -28.958 -5.411 24.940 1.00 87.19 370 SER A C 1
ATOM 2783 O O . SER A 1 370 ? -28.542 -6.377 24.302 1.00 87.19 370 SER A O 1
ATOM 2785 N N . SER A 1 371 ? -30.189 -5.400 25.459 1.00 85.69 371 SER A N 1
ATOM 2786 C CA . SER A 1 371 ? -31.171 -6.477 25.260 1.00 85.69 371 SER A CA 1
ATOM 2787 C C . SER A 1 371 ? -31.616 -6.681 23.800 1.00 85.69 371 SER A C 1
ATOM 2789 O O . SER A 1 371 ? -32.373 -7.612 23.528 1.00 85.69 371 SER A O 1
ATOM 2791 N N . THR A 1 372 ? -31.215 -5.802 22.874 1.00 84.44 372 THR A N 1
ATOM 2792 C CA . THR A 1 372 ? -31.435 -5.959 21.421 1.00 84.44 372 THR A CA 1
ATOM 2793 C C . THR A 1 372 ? -30.384 -6.825 20.734 1.00 84.44 372 THR A C 1
ATOM 2795 O O . THR A 1 372 ? -30.623 -7.275 19.613 1.00 84.44 372 THR A O 1
ATOM 2798 N N . ASP A 1 373 ? -29.250 -7.051 21.396 1.00 81.19 373 ASP A N 1
ATOM 2799 C CA . ASP A 1 373 ? -28.055 -7.663 20.820 1.00 81.19 373 ASP A CA 1
ATOM 2800 C C . ASP A 1 373 ? -27.811 -9.042 21.465 1.00 81.19 373 ASP A C 1
ATOM 2802 O O . ASP A 1 373 ? -28.577 -9.484 22.325 1.00 81.19 373 ASP A O 1
ATOM 2806 N N . ASP A 1 374 ? -26.736 -9.745 21.094 1.00 85.00 374 ASP A N 1
ATOM 2807 C CA . ASP A 1 374 ? -26.357 -11.013 21.743 1.00 85.00 374 ASP A CA 1
ATOM 2808 C C . ASP A 1 374 ? -25.643 -10.782 23.092 1.00 85.00 374 ASP A C 1
ATOM 2810 O O . ASP A 1 374 ? -24.493 -11.176 23.304 1.00 85.00 374 ASP A O 1
ATOM 2814 N N . TYR A 1 375 ? -26.323 -10.109 24.027 1.00 83.25 375 TYR A N 1
ATOM 2815 C CA . TYR A 1 375 ? -25.783 -9.776 25.354 1.00 83.25 375 TYR A CA 1
ATOM 2816 C C . TYR A 1 375 ? -25.358 -11.016 26.158 1.00 83.25 375 TYR A C 1
ATOM 2818 O O . TYR A 1 375 ? -24.480 -10.928 27.016 1.00 83.25 375 TYR A O 1
ATOM 2826 N N . LYS A 1 376 ? -25.927 -12.196 25.864 1.00 89.75 376 LYS A N 1
ATOM 2827 C CA . LYS A 1 376 ? -25.586 -13.451 26.553 1.00 89.75 376 LYS A CA 1
ATOM 2828 C C . LYS A 1 376 ? -24.191 -13.976 26.209 1.00 89.75 376 LYS A C 1
ATOM 2830 O O . LYS A 1 376 ? -23.669 -14.793 26.967 1.00 89.75 376 LYS A O 1
ATOM 2835 N N . SER A 1 377 ? -23.561 -13.469 25.147 1.00 85.00 377 SER A N 1
ATOM 2836 C CA . SER A 1 377 ? -22.138 -13.700 24.861 1.00 85.00 377 SER A CA 1
ATOM 2837 C C . SER A 1 377 ? -21.184 -12.962 25.817 1.00 85.00 377 SER A C 1
ATOM 2839 O O . SER A 1 377 ? -20.026 -13.359 25.928 1.00 85.00 377 SER A O 1
ATOM 2841 N N . ASN A 1 378 ? -21.670 -11.953 26.559 1.00 87.19 378 ASN A N 1
ATOM 2842 C CA . ASN A 1 378 ? -20.872 -11.084 27.434 1.00 87.19 378 ASN A CA 1
ATOM 2843 C C . ASN A 1 378 ? -21.328 -11.136 28.915 1.00 87.19 378 ASN A C 1
ATOM 2845 O O . ASN A 1 378 ? -21.727 -10.107 29.476 1.00 87.19 378 ASN A O 1
ATOM 2849 N N . PRO A 1 379 ? -21.314 -12.309 29.580 1.00 93.06 379 PRO A N 1
ATOM 2850 C CA . PRO A 1 379 ? -21.624 -12.403 31.004 1.00 93.06 379 PRO A CA 1
ATOM 2851 C C . PRO A 1 379 ? -20.530 -11.747 31.855 1.00 93.06 379 PRO A C 1
ATOM 2853 O O . PRO A 1 379 ? -19.336 -11.920 31.602 1.00 93.06 379 PRO A O 1
ATOM 2856 N N . ALA A 1 380 ? -20.930 -11.053 32.919 1.00 95.38 380 ALA A N 1
ATOM 2857 C CA . ALA A 1 380 ? -20.007 -10.671 33.978 1.00 95.38 380 ALA A CA 1
ATOM 2858 C C . ALA A 1 380 ? -19.580 -11.909 34.787 1.00 95.38 380 ALA A C 1
ATOM 2860 O O . ALA A 1 380 ? -20.352 -12.846 35.003 1.00 95.38 380 ALA A O 1
ATOM 2861 N N . VAL A 1 381 ? -18.338 -11.907 35.260 1.00 95.50 381 VAL A N 1
ATOM 2862 C CA . VAL A 1 381 ? -17.738 -13.010 36.015 1.00 95.50 381 VAL A CA 1
ATOM 2863 C C . VAL A 1 381 ? -18.010 -12.817 37.504 1.00 95.50 381 VAL A C 1
ATOM 2865 O O . VAL A 1 381 ? -17.749 -11.749 38.050 1.00 95.50 381 VAL A O 1
ATOM 2868 N N . ILE A 1 382 ? -18.493 -13.853 38.192 1.00 95.44 382 ILE A N 1
ATOM 2869 C CA . ILE A 1 382 ? -18.590 -13.834 39.658 1.00 95.44 382 ILE A CA 1
ATOM 2870 C C . ILE A 1 382 ? -17.182 -13.994 40.239 1.00 95.44 382 ILE A C 1
ATOM 2872 O O . ILE A 1 382 ? -16.556 -15.039 40.070 1.00 95.44 382 ILE A O 1
ATOM 2876 N N . VAL A 1 383 ? -16.710 -12.973 40.952 1.00 95.44 383 VAL A N 1
ATOM 2877 C CA . VAL A 1 383 ? -15.409 -12.970 41.640 1.00 95.44 383 VAL A CA 1
ATOM 2878 C C . VAL A 1 383 ? -15.532 -13.574 43.037 1.00 95.44 383 VAL A C 1
ATOM 2880 O O . VAL A 1 383 ? -14.632 -14.276 43.484 1.00 95.44 383 VAL A O 1
ATOM 2883 N N . SER A 1 384 ? -16.645 -13.328 43.737 1.00 93.81 384 SER A N 1
ATOM 2884 C CA . SER A 1 384 ? -16.847 -13.848 45.093 1.00 93.81 384 SER A CA 1
ATOM 2885 C C . SER A 1 384 ? -18.309 -14.083 45.447 1.00 93.81 384 SER A C 1
ATOM 2887 O O . SER A 1 384 ? -19.219 -13.516 44.832 1.00 93.81 384 SER A O 1
ATOM 2889 N N . LYS A 1 385 ? -18.527 -14.937 46.453 1.00 94.75 385 LYS A N 1
ATOM 2890 C CA . LYS A 1 385 ? -19.843 -15.289 46.991 1.00 94.75 385 LYS A CA 1
ATOM 2891 C C . LYS A 1 385 ? -19.839 -15.279 48.517 1.00 94.75 385 LYS A C 1
ATOM 2893 O O . LYS A 1 385 ? -18.821 -15.589 49.133 1.00 94.75 385 LYS A O 1
ATOM 2898 N N . ASN A 1 386 ? -20.993 -14.994 49.118 1.00 91.38 386 ASN A N 1
ATOM 2899 C CA . ASN A 1 386 ? -21.215 -15.174 50.553 1.00 91.38 386 ASN A CA 1
ATOM 2900 C C . ASN A 1 386 ? -21.480 -16.653 50.920 1.00 91.38 386 ASN A C 1
ATOM 2902 O O . ASN A 1 386 ? -21.561 -17.529 50.056 1.00 91.38 386 ASN A O 1
ATOM 2906 N N . ALA A 1 387 ? -21.659 -16.925 52.218 1.00 90.62 387 ALA A N 1
ATOM 2907 C CA . ALA A 1 387 ? -21.944 -18.266 52.743 1.00 90.62 387 ALA A CA 1
ATOM 2908 C C . ALA A 1 387 ? -23.249 -18.894 52.203 1.00 90.62 387 ALA A C 1
ATOM 2910 O O . ALA A 1 387 ? -23.343 -20.116 52.119 1.00 90.62 387 ALA A O 1
ATOM 2911 N N . ASP A 1 388 ? -24.222 -18.075 51.787 1.00 87.62 388 ASP A N 1
ATOM 2912 C CA . ASP A 1 388 ? -25.488 -18.507 51.176 1.00 87.62 388 ASP A CA 1
ATOM 2913 C C . ASP A 1 388 ? -25.376 -18.714 49.648 1.00 87.62 388 ASP A C 1
ATOM 2915 O O . ASP A 1 388 ? -26.376 -18.935 48.960 1.00 87.62 388 ASP A O 1
ATOM 2919 N N . GLY A 1 389 ? -24.164 -18.615 49.087 1.00 90.19 389 GLY A N 1
ATOM 2920 C CA . GLY A 1 389 ? -23.880 -18.803 47.662 1.00 90.19 389 GLY A CA 1
ATOM 2921 C C . GLY A 1 389 ? -24.273 -17.629 46.755 1.00 90.19 389 GLY A C 1
ATOM 2922 O O . GLY A 1 389 ? -24.170 -17.762 45.526 1.00 90.19 389 GLY A O 1
ATOM 2923 N N . LYS A 1 390 ? -24.697 -16.496 47.331 1.00 91.50 390 LYS A N 1
ATOM 2924 C CA . LYS A 1 390 ? -25.046 -15.263 46.606 1.00 91.50 390 LYS A CA 1
ATOM 2925 C C . LYS A 1 390 ? -23.790 -14.518 46.195 1.00 91.50 390 LYS A C 1
ATOM 2927 O O . LYS A 1 390 ? -22.857 -14.412 46.988 1.00 91.50 390 LYS A O 1
ATOM 2932 N N . ALA A 1 391 ? -23.765 -14.013 44.964 1.00 92.94 391 ALA A N 1
ATOM 2933 C CA . ALA A 1 391 ? -22.644 -13.229 44.468 1.00 92.94 391 ALA A CA 1
ATOM 2934 C C . ALA A 1 391 ? -22.486 -11.937 45.283 1.00 92.94 391 ALA A C 1
ATOM 2936 O O . ALA A 1 391 ? -23.456 -11.219 45.515 1.00 92.94 391 ALA A O 1
ATOM 2937 N N . THR A 1 392 ? -21.258 -11.679 45.728 1.00 94.81 392 THR A N 1
ATOM 2938 C CA . THR A 1 392 ? -20.867 -10.485 46.493 1.00 94.81 392 THR A CA 1
ATOM 2939 C C . THR A 1 392 ? -19.943 -9.574 45.703 1.00 94.81 392 THR A C 1
ATOM 2941 O O . THR A 1 392 ? -19.881 -8.383 45.988 1.00 94.81 392 THR A O 1
ATOM 2944 N N . MET A 1 393 ? -19.262 -10.088 44.677 1.00 96.44 393 MET A N 1
ATOM 2945 C CA . MET A 1 393 ? -18.470 -9.279 43.755 1.00 96.44 393 MET A CA 1
ATOM 2946 C C . MET A 1 393 ? -18.537 -9.848 42.340 1.00 96.44 393 MET A C 1
ATOM 2948 O O . MET A 1 393 ? -18.439 -11.063 42.149 1.00 96.44 393 MET A O 1
ATOM 2952 N N . TRP A 1 394 ? -18.661 -8.953 41.366 1.00 97.19 394 TRP A N 1
ATOM 2953 C CA . TRP A 1 394 ? -18.678 -9.248 39.935 1.00 97.19 394 TRP A CA 1
ATOM 2954 C C . TRP A 1 394 ? -17.568 -8.476 39.229 1.00 97.19 394 TRP A C 1
ATOM 2956 O O . TRP A 1 394 ? -17.270 -7.353 39.637 1.00 97.19 394 TRP A O 1
ATOM 2966 N N . SER A 1 395 ? -17.007 -9.029 38.154 1.00 97.25 395 SER A N 1
ATOM 2967 C CA . SER A 1 395 ? -16.082 -8.320 37.271 1.00 97.25 395 SER A CA 1
ATOM 2968 C C . SER A 1 395 ? -16.445 -8.439 35.796 1.00 97.25 395 SER A C 1
ATOM 2970 O O . SER A 1 395 ? -17.042 -9.420 35.353 1.00 97.25 395 SER A O 1
ATOM 2972 N N . PHE A 1 396 ? -16.092 -7.413 35.030 1.00 96.62 396 PHE A N 1
ATOM 2973 C CA . PHE A 1 396 ? -16.254 -7.365 33.578 1.00 96.62 396 PHE A CA 1
ATOM 2974 C C . PHE A 1 396 ? -15.291 -6.334 32.976 1.00 96.62 396 PHE A C 1
ATOM 2976 O O . PHE A 1 396 ? -14.868 -5.392 33.647 1.00 96.62 396 PHE A O 1
ATOM 2983 N N . VAL A 1 397 ? -14.933 -6.503 31.704 1.00 91.31 397 VAL A N 1
ATOM 2984 C CA . VAL A 1 397 ? -14.179 -5.484 30.956 1.00 91.31 397 VAL A CA 1
ATOM 2985 C C . VAL A 1 397 ? -15.131 -4.345 30.596 1.00 91.31 397 VAL A C 1
ATOM 2987 O O . VAL A 1 397 ? -16.262 -4.604 30.182 1.00 91.31 397 VAL A O 1
ATOM 2990 N N . LEU A 1 398 ? -14.701 -3.093 30.770 1.00 93.31 398 LEU A N 1
ATOM 2991 C CA . LEU A 1 398 ? -15.504 -1.937 30.366 1.00 93.31 398 LEU A CA 1
ATOM 2992 C C . LEU A 1 398 ? -15.720 -1.952 28.838 1.00 93.31 398 LEU A C 1
ATOM 2994 O O . LEU A 1 398 ? -14.737 -2.037 28.102 1.00 93.31 398 LEU A O 1
ATOM 2998 N N . PRO A 1 399 ? -16.971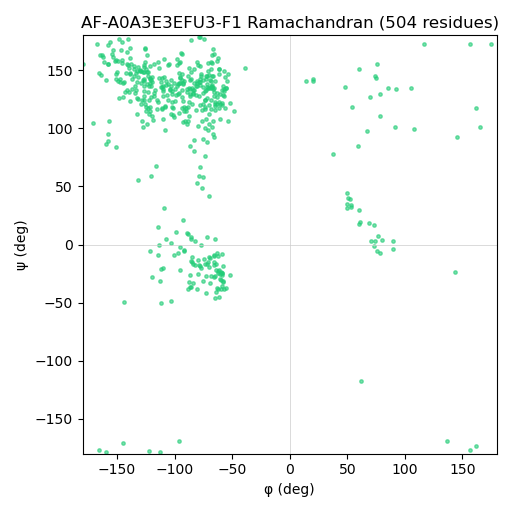 -1.865 28.341 1.00 88.56 399 PRO A N 1
ATOM 2999 C CA . PRO A 1 399 ? -17.250 -1.917 26.903 1.00 88.56 399 PRO A CA 1
ATOM 3000 C C . PRO A 1 399 ? -16.826 -0.629 26.181 1.00 88.56 399 PRO A C 1
ATOM 3002 O O . PRO A 1 399 ? -16.533 -0.644 24.989 1.00 88.56 399 PRO A O 1
ATOM 3005 N N . ASN A 1 400 ? -16.811 0.488 26.909 1.00 88.06 400 ASN A N 1
ATOM 3006 C CA . ASN A 1 400 ? -16.337 1.802 26.502 1.00 88.06 400 ASN A CA 1
ATOM 3007 C C . ASN A 1 400 ? -16.039 2.626 27.774 1.00 88.06 400 ASN A C 1
ATOM 3009 O O . ASN A 1 400 ? -16.216 2.145 28.895 1.00 88.06 400 ASN A O 1
ATOM 3013 N N . GLU A 1 401 ? -15.617 3.879 27.601 1.00 90.38 401 GLU A N 1
ATOM 3014 C CA . GLU A 1 401 ? -15.431 4.831 28.704 1.00 90.38 401 GLU A CA 1
ATOM 3015 C C . GLU A 1 401 ? -16.487 5.954 28.705 1.00 90.38 401 GLU A C 1
ATOM 3017 O O . GLU A 1 401 ? -16.216 7.092 29.093 1.00 90.38 401 GLU A O 1
ATOM 3022 N N . GLU A 1 402 ? -17.706 5.669 28.249 1.00 91.75 402 GLU A N 1
ATOM 3023 C CA . GLU A 1 402 ? -18.830 6.605 28.329 1.00 91.75 402 GLU A CA 1
ATOM 3024 C C . GLU A 1 402 ? -19.467 6.586 29.728 1.00 91.75 402 GLU A C 1
ATOM 3026 O O . GLU A 1 402 ? -19.345 5.623 30.483 1.00 91.75 402 GLU A O 1
ATOM 3031 N N . GLU A 1 403 ? -20.154 7.671 30.101 1.00 94.12 403 GLU A N 1
ATOM 3032 C CA . GLU A 1 403 ? -20.804 7.793 31.416 1.00 94.12 403 GLU A CA 1
ATOM 3033 C C . GLU A 1 403 ? -21.933 6.764 31.613 1.00 94.12 403 GLU A C 1
ATOM 3035 O O . GLU A 1 403 ? -22.287 6.462 32.751 1.00 94.12 403 GLU A O 1
ATOM 3040 N N . LEU A 1 404 ? -22.497 6.224 30.528 1.00 94.44 404 LEU A N 1
ATOM 3041 C CA . LEU A 1 404 ? -23.587 5.251 30.524 1.00 94.44 404 LEU A CA 1
ATOM 3042 C C . LEU A 1 404 ? -23.311 4.146 29.498 1.00 94.44 404 LEU A C 1
ATOM 3044 O O . LEU A 1 404 ? -23.010 4.442 28.347 1.00 94.44 404 LEU A O 1
ATOM 3048 N N . PHE A 1 405 ? -23.505 2.887 29.889 1.00 95.38 405 PHE A N 1
ATOM 3049 C CA . PHE A 1 405 ? -23.546 1.750 28.963 1.00 95.38 405 PHE A CA 1
ATOM 3050 C C . PHE A 1 405 ? -24.643 0.755 29.355 1.00 95.38 405 PHE A C 1
ATOM 3052 O O . PHE A 1 405 ? -25.018 0.649 30.527 1.00 95.38 405 PHE A O 1
ATOM 3059 N N . ASP A 1 406 ? -25.175 0.033 28.371 1.00 96.31 406 ASP A N 1
ATOM 3060 C CA . ASP A 1 406 ? -26.260 -0.923 28.589 1.00 96.31 406 ASP A CA 1
ATOM 3061 C C . ASP A 1 406 ? -25.779 -2.188 29.310 1.00 96.31 406 ASP A C 1
ATOM 3063 O O . ASP A 1 406 ? -24.681 -2.701 29.072 1.00 96.31 406 ASP A O 1
ATOM 3067 N N . VAL A 1 407 ? -26.633 -2.701 30.193 1.00 96.75 407 VAL A N 1
ATOM 3068 C CA . VAL A 1 407 ? -26.458 -3.982 30.881 1.00 96.75 407 VAL A CA 1
ATOM 3069 C C . VAL A 1 407 ? -27.799 -4.701 30.984 1.00 96.75 407 VAL A C 1
ATOM 3071 O O . VAL A 1 407 ? -28.861 -4.076 31.038 1.00 96.75 407 VAL A O 1
ATOM 3074 N N . VAL A 1 408 ? -27.771 -6.024 31.090 1.00 94.69 408 VAL A N 1
ATOM 3075 C CA . VAL A 1 408 ? -28.966 -6.830 31.363 1.00 94.69 408 VAL A CA 1
ATOM 3076 C C . VAL A 1 408 ? -28.774 -7.557 32.687 1.00 94.69 408 VAL A C 1
ATOM 3078 O O . VAL A 1 408 ? -27.751 -8.205 32.902 1.00 94.69 408 VAL A O 1
ATOM 3081 N N . VAL A 1 409 ? -29.742 -7.425 33.594 1.00 92.62 409 VAL A N 1
ATOM 3082 C CA . VAL A 1 409 ? -29.693 -8.003 34.944 1.00 92.62 409 VAL A CA 1
ATOM 3083 C C . VAL A 1 409 ? -30.844 -8.974 35.166 1.00 92.62 409 VAL A C 1
ATOM 3085 O O . VAL A 1 409 ? -31.980 -8.688 34.788 1.00 92.62 409 VAL A O 1
ATOM 3088 N N . ASN A 1 410 ? -30.581 -10.094 35.838 1.00 89.00 410 ASN A N 1
ATOM 3089 C CA . ASN A 1 410 ? -31.626 -11.023 36.267 1.00 89.00 410 ASN A CA 1
ATOM 3090 C C . ASN A 1 410 ? -31.482 -11.321 37.772 1.00 89.00 410 ASN A C 1
ATOM 3092 O O . ASN A 1 410 ? -30.562 -12.033 38.177 1.00 89.00 410 ASN A O 1
ATOM 3096 N N . PRO A 1 411 ? -32.362 -10.773 38.633 1.00 79.81 411 PRO A N 1
ATOM 3097 C CA . PRO A 1 411 ? -32.315 -10.995 40.079 1.00 79.81 411 PRO A CA 1
ATOM 3098 C C . PRO A 1 411 ? -33.048 -12.272 40.538 1.00 79.81 411 PRO A C 1
ATOM 3100 O O . PRO A 1 411 ? -33.201 -12.473 41.742 1.00 79.81 411 PRO A O 1
ATOM 3103 N N . HIS A 1 412 ? -33.567 -13.100 39.617 1.00 79.19 412 HIS A N 1
ATOM 3104 C CA . HIS A 1 412 ? -34.243 -14.378 39.909 1.00 79.19 412 HIS A CA 1
ATOM 3105 C C . HIS A 1 412 ? -35.350 -14.315 40.991 1.00 79.19 412 HIS A C 1
ATOM 3107 O O . HIS A 1 412 ? -35.611 -15.275 41.722 1.00 79.19 412 HIS A O 1
ATOM 3113 N N . VAL A 1 413 ? -36.046 -13.177 41.102 1.00 70.12 413 VAL A N 1
ATOM 3114 C CA . VAL A 1 413 ? -37.141 -13.013 42.067 1.00 70.12 413 VAL A CA 1
ATOM 3115 C C . VAL A 1 413 ? -38.403 -13.725 41.579 1.00 70.12 413 VAL A C 1
ATOM 3117 O O . VAL A 1 413 ? -39.121 -13.240 40.706 1.00 70.12 413 VAL A O 1
ATOM 3120 N N . ALA A 1 414 ? -38.723 -14.858 42.206 1.00 63.00 414 ALA A N 1
ATOM 3121 C CA . ALA A 1 414 ? -39.830 -15.734 41.808 1.00 63.00 414 ALA A CA 1
ATOM 3122 C C . ALA A 1 414 ? -41.197 -15.028 41.640 1.00 63.00 414 ALA A C 1
ATOM 3124 O O . ALA A 1 414 ? -42.023 -15.482 40.854 1.00 63.00 414 ALA A O 1
ATOM 3125 N N . MET A 1 415 ? -41.442 -13.907 42.336 1.00 64.69 415 MET A N 1
ATOM 3126 C CA . MET A 1 415 ? -42.686 -13.132 42.202 1.00 64.69 415 MET A CA 1
ATOM 3127 C C . MET A 1 415 ? -42.775 -12.239 40.951 1.00 64.69 415 MET A C 1
ATOM 3129 O O . MET A 1 415 ? -43.885 -11.849 40.602 1.00 64.69 415 MET A O 1
ATOM 3133 N N . MET A 1 416 ? -41.666 -11.904 40.276 1.00 61.84 416 MET A N 1
ATOM 3134 C CA . MET A 1 416 ? -41.702 -11.129 39.015 1.00 61.84 416 MET A CA 1
ATOM 3135 C C . MET A 1 416 ? -41.470 -11.994 37.766 1.00 61.84 416 MET A C 1
ATOM 3137 O O . MET A 1 416 ? -41.478 -11.477 36.651 1.00 61.84 416 MET A O 1
ATOM 3141 N N . GLY A 1 417 ? -41.287 -13.307 37.949 1.00 60.34 417 GLY A N 1
ATOM 3142 C CA . GLY A 1 417 ? -40.800 -14.216 36.913 1.00 60.34 417 GLY A CA 1
ATOM 3143 C C . GLY A 1 417 ? -39.302 -14.027 36.659 1.00 60.34 417 GLY A C 1
ATOM 3144 O O . GLY A 1 417 ? -38.790 -12.910 36.718 1.00 60.34 417 GLY A O 1
ATOM 3145 N N . ASN A 1 418 ? -38.596 -15.120 36.361 1.00 74.50 418 ASN A N 1
ATOM 3146 C CA . ASN A 1 418 ? -37.160 -15.101 36.061 1.00 74.50 418 ASN A CA 1
ATOM 3147 C C . ASN A 1 418 ? -36.938 -14.514 34.659 1.00 74.50 418 ASN A C 1
ATOM 3149 O O . ASN A 1 418 ? -36.747 -15.246 33.690 1.00 74.50 418 ASN A O 1
ATOM 3153 N N . SER A 1 419 ? -37.050 -13.193 34.561 1.00 82.56 419 SER A N 1
ATOM 3154 C CA . SER A 1 419 ? -36.975 -12.433 33.317 1.00 82.56 419 SER A CA 1
ATOM 3155 C C . SER A 1 419 ? -35.714 -11.586 33.311 1.00 82.56 419 SER A C 1
ATOM 3157 O O . SER A 1 419 ? -35.382 -10.960 34.317 1.00 82.56 419 SER A O 1
ATOM 3159 N N . ASP A 1 420 ? -35.063 -11.521 32.158 1.00 90.56 420 ASP A N 1
ATOM 3160 C CA . ASP A 1 420 ? -33.915 -10.653 31.934 1.00 90.56 420 ASP A CA 1
ATOM 3161 C C . ASP A 1 420 ? -34.394 -9.194 31.825 1.00 90.56 420 ASP A C 1
ATOM 3163 O O . ASP A 1 420 ? -35.284 -8.877 31.031 1.00 90.56 420 ASP A O 1
ATOM 3167 N N . ILE A 1 421 ? -33.847 -8.304 32.657 1.00 90.69 421 ILE A N 1
ATOM 3168 C CA . ILE A 1 421 ? -34.284 -6.907 32.779 1.00 90.69 421 ILE A CA 1
ATOM 3169 C C . ILE A 1 421 ? -33.191 -5.992 32.211 1.00 90.69 421 ILE A C 1
ATOM 3171 O O . ILE A 1 421 ? -32.099 -5.943 32.782 1.00 90.69 421 ILE A O 1
ATOM 3175 N N . PRO A 1 422 ? -33.453 -5.224 31.137 1.00 94.50 422 PRO A N 1
ATOM 3176 C CA . PRO A 1 422 ? -32.498 -4.236 30.658 1.00 94.50 422 PRO A CA 1
ATOM 3177 C C . PRO A 1 422 ? -32.366 -3.072 31.649 1.00 94.50 422 PRO A C 1
ATOM 3179 O O . PRO A 1 422 ? -33.344 -2.587 32.234 1.00 94.50 422 PRO A O 1
ATOM 3182 N N . ALA A 1 423 ? -31.139 -2.598 31.804 1.00 96.25 423 ALA A N 1
ATOM 3183 C CA . ALA A 1 423 ? -30.735 -1.480 32.641 1.00 96.25 423 ALA A CA 1
ATOM 3184 C C . ALA A 1 423 ? -29.536 -0.765 31.991 1.00 96.25 423 ALA A C 1
ATOM 3186 O O . ALA A 1 423 ? -29.027 -1.190 30.958 1.00 96.25 423 ALA A O 1
ATOM 3187 N N . ARG A 1 424 ? -29.074 0.327 32.598 1.00 97.50 424 ARG A N 1
ATOM 3188 C CA . ARG A 1 424 ? -27.815 0.988 32.228 1.00 97.50 424 ARG A CA 1
ATOM 3189 C C . ARG A 1 424 ? -26.906 1.035 33.443 1.00 97.50 424 ARG A C 1
ATOM 3191 O O . ARG A 1 424 ? -27.377 1.363 34.531 1.00 97.50 424 ARG A O 1
ATOM 3198 N N . MET A 1 425 ? -25.626 0.730 33.287 1.00 97.56 425 MET A N 1
ATOM 3199 C CA . MET A 1 425 ? -24.632 1.088 34.294 1.00 97.56 425 MET A CA 1
ATOM 3200 C C . MET A 1 425 ? -24.205 2.533 34.043 1.00 97.56 425 MET A C 1
ATOM 3202 O O . MET A 1 425 ? -23.882 2.889 32.912 1.00 97.56 425 MET A O 1
ATOM 3206 N N . LYS A 1 426 ? -24.212 3.359 35.091 1.00 97.69 426 LYS A N 1
ATOM 3207 C CA . LYS A 1 426 ? -23.670 4.718 35.077 1.00 97.69 426 LYS A CA 1
ATOM 3208 C C . LYS A 1 426 ? -22.327 4.741 35.798 1.00 97.69 426 LYS A C 1
ATOM 3210 O O . LYS A 1 426 ? -22.248 4.223 36.911 1.00 97.69 426 LYS A O 1
ATOM 3215 N N . VAL A 1 427 ? -21.317 5.373 35.205 1.00 97.94 427 VAL A N 1
ATOM 3216 C CA . VAL A 1 427 ? -19.965 5.527 35.765 1.00 97.94 427 VAL A CA 1
ATOM 3217 C C . VAL A 1 427 ? -19.627 7.011 35.862 1.00 97.94 427 VAL A C 1
ATOM 3219 O O . VAL A 1 427 ? -19.477 7.688 34.845 1.00 97.94 427 VAL A O 1
ATOM 3222 N N . ASP A 1 428 ? -19.509 7.539 37.080 1.00 97.31 428 ASP A N 1
ATOM 3223 C CA . ASP A 1 428 ? -19.182 8.950 37.291 1.00 97.31 428 ASP A CA 1
ATOM 3224 C C . ASP A 1 428 ? -17.665 9.165 37.287 1.00 97.31 428 ASP A C 1
ATOM 3226 O O . ASP A 1 428 ? -17.004 9.227 38.325 1.00 97.31 428 ASP A O 1
ATOM 3230 N N . TYR A 1 429 ? -17.100 9.322 36.093 1.00 95.94 429 TYR A N 1
ATOM 3231 C CA . TYR A 1 429 ? -15.670 9.572 35.922 1.00 95.94 429 TYR A CA 1
ATOM 3232 C C . TYR A 1 429 ? -15.158 10.876 36.560 1.00 95.94 429 TYR A C 1
ATOM 3234 O O . TYR A 1 429 ? -13.943 11.037 36.662 1.00 95.94 429 TYR A O 1
ATOM 3242 N N . SER A 1 430 ? -16.019 11.788 37.036 1.00 96.38 430 SER A N 1
ATOM 3243 C CA . SER A 1 430 ? -15.558 12.943 37.829 1.00 96.38 430 SER A CA 1
ATOM 3244 C C . SER A 1 430 ? -15.061 12.537 39.226 1.00 96.38 430 SER A C 1
ATOM 3246 O O . SER A 1 430 ? -14.273 13.255 39.841 1.00 96.38 430 SER A O 1
ATOM 3248 N N . THR A 1 431 ? -15.465 11.351 39.692 1.00 97.94 431 THR A N 1
ATOM 3249 C CA . THR A 1 431 ? -15.029 10.732 40.955 1.00 97.94 431 THR A CA 1
ATOM 3250 C C . THR A 1 431 ? -13.812 9.811 40.794 1.00 97.94 431 THR A C 1
ATOM 3252 O O . THR A 1 431 ? -13.292 9.304 41.791 1.00 97.94 431 THR A O 1
ATOM 3255 N N . LEU A 1 432 ? -13.344 9.590 39.555 1.00 97.50 432 LEU A N 1
ATOM 3256 C CA . LEU A 1 432 ? -12.266 8.651 39.248 1.00 97.50 432 LEU A CA 1
ATOM 3257 C C . LEU A 1 432 ? -10.983 9.015 40.005 1.00 97.50 432 LEU A C 1
ATOM 3259 O O . LEU A 1 432 ? -10.411 10.094 39.837 1.00 97.50 432 LEU A O 1
ATOM 3263 N N . LYS A 1 433 ? -10.491 8.071 40.806 1.00 97.31 433 LYS A N 1
ATOM 3264 C CA . LYS A 1 433 ? -9.326 8.259 41.669 1.00 97.31 433 LYS A CA 1
ATOM 3265 C C . LYS A 1 433 ? -8.350 7.099 41.518 1.00 97.31 433 LYS A C 1
ATOM 3267 O O . LYS A 1 433 ? -8.713 5.950 41.744 1.00 97.31 433 LYS A O 1
ATOM 3272 N N . PHE A 1 434 ? -7.095 7.406 41.198 1.00 96.75 434 PHE A N 1
ATOM 3273 C CA . PHE A 1 434 ? -6.003 6.433 41.243 1.00 96.75 434 PHE A CA 1
ATOM 3274 C C . PHE A 1 434 ? -5.700 6.024 42.693 1.00 96.75 434 PHE A C 1
ATOM 3276 O O . PHE A 1 434 ? -5.612 6.882 43.577 1.00 96.75 434 PHE A O 1
ATOM 3283 N N . VAL A 1 435 ? -5.533 4.722 42.932 1.00 96.44 435 VAL A N 1
ATOM 3284 C CA . VAL A 1 435 ? -5.319 4.135 44.265 1.00 96.44 435 VAL A CA 1
ATOM 3285 C C . VAL A 1 435 ? -3.910 3.568 44.414 1.00 96.44 435 VAL A C 1
ATOM 3287 O O . VAL A 1 435 ? -3.245 3.866 45.404 1.00 96.44 435 VAL A O 1
ATOM 3290 N N . SER A 1 436 ? -3.445 2.746 43.467 1.00 95.94 436 SER A N 1
ATOM 3291 C CA . SER A 1 436 ? -2.114 2.122 43.535 1.00 95.94 436 SER A CA 1
ATOM 3292 C C . SER A 1 436 ? -1.657 1.570 42.186 1.00 95.94 436 SER A C 1
ATOM 3294 O O . SER A 1 436 ? -2.482 1.302 41.318 1.00 95.94 436 SER A O 1
ATOM 3296 N N . ASP A 1 437 ? -0.358 1.308 42.038 1.00 94.62 437 ASP A N 1
ATOM 3297 C CA . ASP A 1 437 ? 0.217 0.624 40.867 1.00 94.62 437 ASP A CA 1
ATOM 3298 C C . ASP A 1 437 ? -0.107 -0.888 40.809 1.00 94.62 437 ASP A C 1
ATOM 3300 O O . ASP A 1 437 ? 0.423 -1.605 39.963 1.00 94.62 437 ASP A O 1
ATOM 3304 N N . SER A 1 438 ? -0.961 -1.405 41.705 1.00 93.62 438 SER A N 1
ATOM 3305 C CA . SER A 1 438 ? -1.398 -2.803 41.660 1.00 93.62 438 SER A CA 1
ATOM 3306 C C . SER A 1 438 ? -2.233 -3.083 40.410 1.00 93.62 438 SER A C 1
ATOM 3308 O O . SER A 1 438 ? -3.163 -2.341 40.093 1.00 93.62 438 SER A O 1
ATOM 3310 N N . ILE A 1 439 ? -1.932 -4.204 39.755 1.00 90.25 439 ILE A N 1
ATOM 3311 C CA . ILE A 1 439 ? -2.694 -4.783 38.638 1.00 90.25 439 ILE A CA 1
ATOM 3312 C C . ILE A 1 439 ? -3.327 -6.140 39.009 1.00 90.25 439 ILE A C 1
ATOM 3314 O O . ILE A 1 439 ? -3.715 -6.917 38.133 1.00 90.25 439 ILE A O 1
ATOM 3318 N N . GLU A 1 440 ? -3.386 -6.458 40.307 1.00 90.12 440 GLU A N 1
ATOM 3319 C CA . GLU A 1 440 ? -4.103 -7.621 40.843 1.00 90.12 440 GLU A CA 1
ATOM 3320 C C . GLU A 1 440 ? -5.599 -7.312 41.016 1.00 90.12 440 GLU A C 1
ATOM 3322 O O . GLU A 1 440 ? -5.981 -6.173 41.284 1.00 90.12 440 GLU A O 1
ATOM 3327 N N . ALA A 1 441 ? -6.447 -8.339 40.909 1.00 87.94 441 ALA A N 1
ATOM 3328 C CA . ALA A 1 441 ? -7.862 -8.228 41.254 1.00 87.94 441 ALA A CA 1
ATOM 3329 C C . ALA A 1 441 ? -8.049 -7.869 42.749 1.00 87.94 441 ALA A C 1
ATOM 3331 O O . ALA A 1 441 ? -7.211 -8.253 43.575 1.00 87.94 441 ALA A O 1
ATOM 3332 N N . PRO A 1 442 ? -9.142 -7.177 43.130 1.00 88.69 442 PRO A N 1
ATOM 3333 C CA . PRO A 1 442 ? -9.436 -6.872 44.527 1.00 88.69 442 PRO A CA 1
ATOM 3334 C C . PRO A 1 442 ? -9.520 -8.145 45.374 1.00 88.69 442 PRO A C 1
ATOM 3336 O O . PRO A 1 442 ? -10.199 -9.105 45.011 1.00 88.69 442 PRO A O 1
ATOM 3339 N N . LYS A 1 443 ? -8.840 -8.145 46.524 1.00 78.31 443 LYS A N 1
ATOM 3340 C CA . LYS A 1 443 ? -8.897 -9.252 47.488 1.00 78.31 443 LYS A CA 1
ATOM 3341 C C . LYS A 1 443 ? -10.167 -9.130 48.322 1.00 78.31 443 LYS A C 1
ATOM 3343 O O . LYS A 1 443 ? -10.559 -8.032 48.707 1.00 78.31 443 LYS A O 1
ATOM 3348 N N . VAL A 1 444 ? -10.810 -10.263 48.572 1.00 67.62 444 VAL A N 1
ATOM 3349 C CA . VAL A 1 444 ? -12.087 -10.337 49.286 1.00 67.62 444 VAL A CA 1
ATOM 3350 C C . VAL A 1 444 ? -11.799 -10.546 50.768 1.00 67.62 444 VAL A C 1
ATOM 3352 O O . VAL A 1 444 ? -11.135 -11.518 51.138 1.00 67.62 444 VAL A O 1
ATOM 3355 N N . ASP A 1 445 ? -12.304 -9.656 51.623 1.00 47.53 445 ASP A N 1
ATOM 3356 C CA . ASP A 1 445 ? -12.164 -9.796 53.074 1.00 47.53 445 ASP A CA 1
ATOM 3357 C C . ASP A 1 445 ? -12.835 -11.095 53.551 1.00 47.53 445 ASP A C 1
ATOM 3359 O O . ASP A 1 445 ? -14.059 -11.231 53.555 1.00 47.53 445 ASP A O 1
ATOM 3363 N N . GLY A 1 446 ? -12.008 -12.069 53.935 1.00 45.72 446 GLY A N 1
ATOM 3364 C CA . GLY A 1 446 ? -12.436 -13.411 54.338 1.00 45.72 446 GLY A CA 1
ATOM 3365 C C . GLY A 1 446 ? -11.477 -14.521 53.905 1.00 45.72 446 GLY A C 1
ATOM 3366 O O . GLY A 1 446 ? -11.422 -15.564 54.559 1.00 45.72 446 GLY A O 1
ATOM 3367 N N . GLU A 1 447 ? -10.670 -14.302 52.863 1.00 33.91 447 GLU A N 1
ATOM 3368 C CA . GLU A 1 447 ? -9.741 -15.319 52.360 1.00 33.91 447 GLU A CA 1
ATOM 3369 C C . GLU A 1 447 ? -8.425 -15.335 53.159 1.00 33.91 447 GLU A C 1
ATOM 3371 O O . GLU A 1 447 ? -7.393 -14.775 52.781 1.00 33.91 447 GLU A O 1
ATOM 3376 N N . SER A 1 448 ? -8.466 -15.983 54.328 1.00 26.53 448 SER A N 1
ATOM 3377 C CA . SER A 1 448 ? -7.262 -16.264 55.109 1.00 26.53 448 SER A CA 1
ATOM 3378 C C . SER A 1 448 ? -6.433 -17.339 54.402 1.00 26.53 448 SER A C 1
ATOM 3380 O O . SER A 1 448 ? -6.710 -18.533 54.514 1.00 26.53 448 SER A O 1
ATOM 3382 N N . ASN A 1 449 ? -5.408 -16.903 53.666 1.00 31.73 449 ASN A N 1
ATOM 3383 C CA . ASN A 1 449 ? -4.414 -17.778 53.050 1.00 31.73 449 ASN A CA 1
ATOM 3384 C C . ASN A 1 449 ? -3.786 -18.716 54.092 1.00 31.73 449 ASN A C 1
ATOM 3386 O O . ASN A 1 449 ? -2.928 -18.305 54.870 1.00 31.73 449 ASN A O 1
ATOM 3390 N N . ASN A 1 450 ? -4.169 -19.989 54.052 1.00 26.38 450 ASN A N 1
ATOM 3391 C CA . ASN A 1 450 ? -3.418 -21.087 54.647 1.00 26.38 450 ASN A CA 1
ATOM 3392 C C . ASN A 1 450 ? -3.692 -22.369 53.857 1.00 26.38 450 ASN A C 1
ATOM 3394 O O . ASN A 1 450 ? -4.531 -23.187 54.225 1.00 26.38 450 ASN A O 1
ATOM 3398 N N . ASN A 1 451 ? -2.946 -22.546 52.767 1.00 28.55 451 ASN A N 1
ATOM 3399 C CA . ASN A 1 451 ? -2.802 -23.842 52.116 1.00 28.55 451 ASN A CA 1
ATOM 3400 C C . ASN A 1 451 ? -1.338 -24.290 52.205 1.00 28.55 451 ASN A C 1
ATOM 3402 O O . ASN A 1 451 ? -0.611 -24.337 51.215 1.00 28.55 451 ASN A O 1
ATOM 3406 N N . THR A 1 452 ? -0.911 -24.578 53.435 1.00 27.78 452 THR A N 1
ATOM 3407 C CA . THR A 1 452 ? 0.354 -25.257 53.720 1.00 27.78 452 THR A CA 1
ATOM 3408 C C . THR A 1 452 ? 0.014 -26.659 54.199 1.00 27.78 452 THR A C 1
ATOM 3410 O O . THR A 1 452 ? -0.331 -26.858 55.363 1.00 27.78 452 THR A O 1
ATOM 3413 N N . ASN A 1 453 ? 0.096 -27.636 53.297 1.00 30.05 453 ASN A N 1
ATOM 3414 C CA . ASN A 1 453 ? 0.092 -29.042 53.682 1.00 30.05 453 ASN A CA 1
ATOM 3415 C C . ASN A 1 453 ? 1.392 -29.348 54.434 1.00 30.05 453 ASN A C 1
ATOM 3417 O O . ASN A 1 453 ? 2.410 -29.578 53.787 1.00 30.05 453 ASN A O 1
ATOM 3421 N N . ASP A 1 454 ? 1.348 -29.411 55.767 1.00 28.02 454 ASP A N 1
ATOM 3422 C CA . ASP A 1 454 ? 2.126 -30.430 56.474 1.00 28.02 454 ASP A CA 1
ATOM 3423 C C . ASP A 1 454 ? 1.551 -30.828 57.850 1.00 28.02 454 ASP A C 1
ATOM 3425 O O . ASP A 1 454 ? 0.615 -30.235 58.388 1.00 28.02 454 ASP A O 1
ATOM 3429 N N . THR A 1 455 ? 2.102 -31.923 58.360 1.00 23.94 455 THR A N 1
ATOM 3430 C CA . THR A 1 455 ? 1.545 -32.886 59.316 1.00 23.94 455 THR A CA 1
ATOM 3431 C C . THR A 1 455 ? 1.755 -32.438 60.786 1.00 23.94 455 THR A C 1
ATOM 3433 O O . THR A 1 455 ? 2.744 -31.765 61.079 1.00 23.94 455 THR A O 1
ATOM 3436 N N . PRO A 1 456 ? 0.862 -32.757 61.752 1.00 35.53 456 PRO A N 1
ATOM 3437 C CA . PRO A 1 456 ? 0.793 -32.011 63.020 1.00 35.53 456 PRO A CA 1
ATOM 3438 C C . PRO A 1 456 ? 1.718 -32.522 64.139 1.00 35.53 456 PRO A C 1
ATOM 3440 O O . PRO A 1 456 ? 1.827 -33.731 64.346 1.00 35.53 456 PRO A O 1
ATOM 3443 N N . ASN A 1 457 ? 2.262 -31.613 64.970 1.00 23.75 457 ASN A N 1
ATOM 3444 C CA . ASN A 1 457 ? 2.722 -31.971 66.324 1.00 23.75 457 ASN A CA 1
ATOM 3445 C C . ASN A 1 457 ? 2.791 -30.798 67.348 1.00 23.75 457 ASN A C 1
ATOM 3447 O O . ASN A 1 457 ? 3.685 -29.965 67.305 1.00 23.75 457 ASN A O 1
ATOM 3451 N N . THR A 1 458 ? 1.835 -30.795 68.284 1.00 21.70 458 THR A N 1
ATOM 3452 C CA . THR A 1 458 ? 1.947 -30.652 69.761 1.00 21.70 458 THR A CA 1
ATOM 3453 C C . THR A 1 458 ? 2.796 -29.548 70.464 1.00 21.70 458 THR A C 1
ATOM 3455 O O . THR A 1 458 ? 3.999 -29.409 70.279 1.00 21.70 458 THR A O 1
ATOM 3458 N N . THR A 1 459 ? 2.156 -28.950 71.494 1.00 23.58 459 THR A N 1
ATOM 3459 C CA . THR A 1 459 ? 2.666 -28.352 72.771 1.00 23.58 459 THR A CA 1
ATOM 3460 C C . THR A 1 459 ? 3.063 -26.860 72.949 1.00 23.58 459 THR A C 1
ATOM 3462 O O . THR A 1 459 ? 4.224 -26.485 72.850 1.00 23.58 459 THR A O 1
ATOM 3465 N N . THR A 1 460 ? 2.119 -26.128 73.578 1.00 22.05 460 THR A N 1
ATOM 3466 C CA . THR A 1 460 ? 2.268 -25.190 74.738 1.00 22.05 460 THR A CA 1
ATOM 3467 C C . THR A 1 460 ? 2.885 -23.774 74.568 1.00 22.05 460 THR A C 1
ATOM 3469 O O . THR A 1 460 ? 3.573 -23.515 73.589 1.00 22.05 460 THR A O 1
ATOM 3472 N N . PRO A 1 461 ? 2.547 -22.804 75.464 1.00 34.97 461 PRO A N 1
ATOM 3473 C CA . PRO A 1 461 ? 2.317 -21.410 75.052 1.00 34.97 461 PRO A CA 1
ATOM 3474 C C . PRO A 1 461 ? 3.152 -20.348 75.796 1.00 34.97 461 PRO A C 1
ATOM 3476 O O . PRO A 1 461 ? 3.636 -20.601 76.899 1.00 34.97 461 PRO A O 1
ATOM 3479 N N . THR A 1 462 ? 3.155 -19.105 75.288 1.00 22.92 462 THR A N 1
ATOM 3480 C CA . THR A 1 462 ? 3.542 -17.931 76.096 1.00 22.92 462 THR A CA 1
ATOM 3481 C C . THR A 1 462 ? 2.741 -16.663 75.763 1.00 22.92 462 THR A C 1
ATOM 3483 O O . THR A 1 462 ? 2.678 -16.210 74.625 1.00 22.92 462 THR A O 1
ATOM 3486 N N . THR A 1 463 ? 2.167 -16.089 76.818 1.00 21.36 463 THR A N 1
ATOM 3487 C CA . THR A 1 463 ? 1.768 -14.684 77.050 1.00 21.36 463 THR A CA 1
ATOM 3488 C C . THR A 1 463 ? 2.777 -13.647 76.491 1.00 21.36 463 THR A C 1
ATOM 3490 O O . THR A 1 463 ? 3.969 -13.921 76.469 1.00 21.36 463 THR A O 1
ATOM 3493 N N . ASN A 1 464 ? 2.425 -12.410 76.090 1.00 23.36 464 ASN A N 1
ATOM 3494 C CA . ASN A 1 464 ? 1.821 -11.356 76.930 1.00 23.36 464 ASN A CA 1
ATOM 3495 C C . ASN A 1 464 ? 1.519 -10.034 76.157 1.00 23.36 464 ASN A C 1
ATOM 3497 O O . ASN A 1 464 ? 2.249 -9.699 75.236 1.00 23.36 464 ASN A O 1
ATOM 3501 N N . GLN A 1 465 ? 0.547 -9.259 76.674 1.00 24.08 465 GLN A N 1
ATOM 3502 C CA . GLN A 1 465 ? 0.378 -7.774 76.689 1.00 24.08 465 GLN A CA 1
ATOM 3503 C C . GLN A 1 465 ? 0.420 -6.936 75.378 1.00 24.08 465 GLN A C 1
ATOM 3505 O O . GLN A 1 465 ? 1.400 -6.954 74.651 1.00 24.08 465 GLN A O 1
ATOM 3510 N N . THR A 1 466 ? -0.656 -6.222 74.983 1.00 22.14 466 THR A N 1
ATOM 3511 C CA . THR A 1 466 ? -1.260 -4.958 75.531 1.00 22.14 466 THR A CA 1
ATOM 3512 C C . THR A 1 466 ? -0.486 -3.698 75.097 1.00 22.14 466 THR A C 1
ATOM 3514 O O . THR A 1 466 ? 0.652 -3.531 75.508 1.00 22.14 466 THR A O 1
ATOM 3517 N N . THR A 1 467 ? -1.022 -2.815 74.239 1.00 23.78 467 THR A N 1
ATOM 3518 C CA . THR A 1 467 ? -1.905 -1.641 74.527 1.00 23.78 467 THR A CA 1
ATOM 3519 C C . THR A 1 467 ? -2.674 -1.243 73.237 1.00 23.78 467 THR A C 1
ATOM 3521 O O . THR A 1 467 ? -2.144 -1.436 72.153 1.00 23.78 467 THR A O 1
ATOM 3524 N N . GLY A 1 468 ? -3.957 -0.836 73.217 1.00 23.03 468 GLY A N 1
ATOM 3525 C CA . GLY A 1 468 ? -4.557 0.426 73.716 1.00 23.03 468 GLY A CA 1
ATOM 3526 C C . GLY A 1 468 ? -4.615 1.489 72.583 1.00 23.03 468 GLY A C 1
ATOM 3527 O O . GLY A 1 468 ? -3.616 1.644 71.898 1.00 23.03 468 GLY A O 1
ATOM 3528 N N . THR A 1 469 ? -5.676 2.261 72.284 1.00 23.50 469 THR A N 1
ATOM 3529 C CA . THR A 1 469 ? -6.975 2.532 72.948 1.00 23.50 469 THR A CA 1
ATOM 3530 C C . THR A 1 469 ? -7.946 3.243 71.960 1.00 23.50 469 THR A C 1
ATOM 3532 O O . THR A 1 469 ? -7.477 4.018 71.139 1.00 23.50 469 THR A O 1
ATOM 3535 N N . SER A 1 470 ? -9.266 2.993 72.077 1.00 22.84 470 SER A N 1
ATOM 3536 C CA . SER A 1 470 ? -10.491 3.757 71.667 1.00 22.84 470 SER A CA 1
ATOM 3537 C C . SER A 1 470 ? -10.391 4.953 70.679 1.00 22.84 470 SER A C 1
ATOM 3539 O O . SER A 1 470 ? -9.568 5.839 70.857 1.00 22.84 470 SER A O 1
ATOM 3541 N N . SER A 1 471 ? -11.301 5.192 69.720 1.00 24.05 471 SER A N 1
ATOM 3542 C CA . SER A 1 471 ? -12.779 5.366 69.798 1.00 24.05 471 SER A CA 1
ATOM 3543 C C . SER A 1 471 ? -13.302 5.755 68.377 1.00 24.05 471 SER A C 1
ATOM 3545 O O . SER A 1 471 ? -12.467 5.978 67.509 1.00 24.05 471 SER A O 1
ATOM 3547 N N . SER A 1 472 ? -14.586 5.865 67.993 1.00 27.36 472 SER A N 1
ATOM 3548 C CA . SER A 1 472 ? -15.888 5.933 68.685 1.00 27.36 472 SER A CA 1
ATOM 3549 C C . SER A 1 472 ? -17.049 5.510 67.748 1.00 27.36 472 SER A C 1
ATOM 3551 O O . SER A 1 472 ? -16.971 5.708 66.539 1.00 27.36 472 SER A O 1
ATOM 3553 N N . SER A 1 473 ? -18.175 5.039 68.302 1.00 28.78 473 SER A N 1
ATOM 3554 C CA . SER A 1 473 ? -19.500 5.095 67.641 1.00 28.78 473 SER A CA 1
ATOM 3555 C C . SER A 1 473 ? -19.957 6.567 67.492 1.00 28.78 473 SER A C 1
ATOM 3557 O O . SER A 1 473 ? -19.376 7.443 68.125 1.00 28.78 473 SER A O 1
ATOM 3559 N N . VAL A 1 474 ? -20.941 6.991 66.692 1.00 27.20 474 VAL A N 1
ATOM 3560 C CA . VAL A 1 474 ? -22.200 6.408 66.164 1.00 27.20 474 VAL A CA 1
ATOM 3561 C C . VAL A 1 474 ? -22.412 6.945 64.707 1.00 27.20 474 VAL A C 1
ATOM 3563 O O . VAL A 1 474 ? -21.488 7.554 64.184 1.00 27.20 474 VAL A O 1
ATOM 3566 N N . LYS A 1 475 ? -23.514 6.803 63.942 1.00 27.73 475 LYS A N 1
ATOM 3567 C CA . LYS A 1 475 ? -24.954 6.576 64.216 1.00 27.73 475 LYS A CA 1
ATOM 3568 C C . LYS A 1 475 ? -25.688 6.056 62.958 1.00 27.73 475 LYS A C 1
ATOM 3570 O O . LYS A 1 475 ? -25.224 6.301 61.852 1.00 27.73 475 LYS A O 1
ATOM 3575 N N . THR A 1 476 ? -26.871 5.459 63.118 1.00 35.25 476 THR A N 1
ATOM 3576 C CA . THR A 1 476 ? -27.868 5.244 62.044 1.00 35.25 476 THR A CA 1
ATOM 3577 C C . THR A 1 476 ? -28.932 6.351 62.023 1.00 35.25 476 THR A C 1
ATOM 3579 O O . THR A 1 476 ? -29.181 7.002 63.043 1.00 35.25 476 THR A O 1
ATOM 3582 N N . GLY A 1 477 ? -29.567 6.561 60.867 1.00 27.25 477 GLY A N 1
ATOM 3583 C CA . GLY A 1 477 ? -30.627 7.555 60.686 1.00 27.25 477 GLY A CA 1
ATOM 3584 C C . GLY A 1 477 ? -31.503 7.259 59.471 1.00 27.25 477 GLY A C 1
ATOM 3585 O O . GLY A 1 477 ? -31.253 7.788 58.393 1.00 27.25 477 GLY A O 1
ATOM 3586 N N . ASP A 1 478 ? -32.533 6.436 59.668 1.00 31.03 478 ASP A N 1
ATOM 3587 C CA . ASP A 1 478 ? -33.653 6.322 58.731 1.00 31.03 478 ASP A CA 1
ATOM 3588 C C . ASP A 1 478 ? -34.391 7.660 58.605 1.00 31.03 478 ASP A C 1
ATOM 3590 O O . ASP A 1 478 ? -34.543 8.379 59.592 1.00 31.03 478 ASP A O 1
ATOM 3594 N N . ASN A 1 479 ? -34.915 7.954 57.413 1.00 33.25 479 ASN A N 1
ATOM 3595 C CA . ASN A 1 479 ? -36.036 8.878 57.215 1.00 33.25 479 ASN A CA 1
ATOM 3596 C C . ASN A 1 479 ? -36.716 8.578 55.871 1.00 33.25 479 ASN A C 1
ATOM 3598 O O . ASN A 1 479 ? -36.373 9.146 54.835 1.00 33.25 479 ASN A O 1
ATOM 3602 N N . ALA A 1 480 ? -37.700 7.679 55.896 1.00 30.25 480 ALA A N 1
ATOM 3603 C CA . ALA A 1 480 ? -38.644 7.507 54.800 1.00 30.25 480 ALA A CA 1
ATOM 3604 C C . ALA A 1 480 ? -39.873 8.392 55.051 1.00 30.25 480 ALA A C 1
ATOM 3606 O O . ALA A 1 480 ? -40.595 8.181 56.024 1.00 30.25 480 ALA A O 1
ATOM 3607 N N . ASN A 1 481 ? -40.140 9.343 54.155 1.00 30.22 481 ASN A N 1
ATOM 3608 C CA . ASN A 1 481 ? -41.390 10.100 54.151 1.00 30.22 481 ASN A CA 1
ATOM 3609 C C . ASN A 1 481 ? -42.317 9.521 53.080 1.00 30.22 481 ASN A C 1
ATOM 3611 O O . ASN A 1 481 ? -42.066 9.660 51.885 1.00 30.22 481 ASN A O 1
ATOM 3615 N N . MET A 1 482 ? -43.387 8.859 53.522 1.00 29.25 482 MET A N 1
ATOM 3616 C CA . MET A 1 482 ? -44.490 8.464 52.650 1.00 29.25 482 MET A CA 1
ATOM 3617 C C . MET A 1 482 ? -45.427 9.656 52.452 1.00 29.25 482 MET A C 1
ATOM 3619 O O . MET A 1 482 ? -45.957 10.164 53.439 1.00 29.25 482 MET A O 1
ATOM 3623 N N . GLU A 1 483 ? -45.751 10.003 51.208 1.00 28.88 483 GLU A N 1
ATOM 3624 C CA . GLU A 1 483 ? -47.018 10.677 50.913 1.00 28.88 483 GLU A CA 1
ATOM 3625 C C . GLU A 1 483 ? -47.861 9.877 49.912 1.00 28.88 483 GLU A C 1
ATOM 3627 O O . GLU A 1 483 ? -47.522 9.697 48.748 1.00 28.88 483 GLU A O 1
ATOM 3632 N N . LEU A 1 484 ? -49.001 9.436 50.448 1.00 27.72 484 LEU A N 1
ATOM 3633 C CA . LEU A 1 484 ? -50.311 9.325 49.813 1.00 27.72 484 LEU A CA 1
ATOM 3634 C C . LEU A 1 484 ? -50.547 8.306 48.674 1.00 27.72 484 LEU A C 1
ATOM 3636 O O . LEU A 1 484 ? -50.397 8.559 47.484 1.00 27.72 484 LEU A O 1
ATOM 3640 N N . MET A 1 485 ? -51.116 7.174 49.098 1.00 29.98 485 MET A N 1
ATOM 3641 C CA . MET A 1 485 ? -51.934 6.248 48.306 1.00 29.98 485 MET A CA 1
ATOM 3642 C C . MET A 1 485 ? -53.119 6.921 47.591 1.00 29.98 485 MET A C 1
ATOM 3644 O O . MET A 1 485 ? -53.809 7.746 48.188 1.00 29.98 485 MET A O 1
ATOM 3648 N N . GLY A 1 486 ? -53.478 6.423 46.399 1.00 25.06 486 GLY A N 1
ATOM 3649 C CA . GLY A 1 486 ? -54.823 6.614 45.839 1.00 25.06 486 GLY A CA 1
ATOM 3650 C C . GLY A 1 486 ? -54.976 6.295 44.347 1.00 25.06 486 GLY A C 1
ATOM 3651 O O . GLY A 1 486 ? -54.674 7.140 43.514 1.00 25.06 486 GLY A O 1
ATOM 3652 N N . GLY A 1 487 ? -55.528 5.121 44.003 1.00 26.36 487 GLY A N 1
ATOM 3653 C CA . GLY A 1 487 ? -56.020 4.834 42.642 1.00 26.36 487 GLY A CA 1
ATOM 3654 C C . GLY A 1 487 ? -55.840 3.389 42.163 1.00 26.36 487 GLY A C 1
ATOM 3655 O O . GLY A 1 487 ? -54.820 3.056 41.568 1.00 26.36 487 GLY A O 1
ATOM 3656 N N . LEU A 1 488 ? -56.849 2.533 42.369 1.00 25.05 488 LEU A N 1
ATOM 3657 C CA . LEU A 1 488 ? -56.917 1.207 41.739 1.00 25.05 488 LEU A CA 1
ATOM 3658 C C . LEU A 1 488 ? -57.532 1.280 40.327 1.00 25.05 488 LEU A C 1
ATOM 3660 O O . LEU A 1 488 ? -58.629 1.801 40.178 1.00 25.05 488 LEU A O 1
ATOM 3664 N N . LEU A 1 489 ? -56.877 0.588 39.386 1.00 27.02 489 LEU A N 1
ATOM 3665 C CA . LEU A 1 489 ? -57.424 -0.194 38.258 1.00 27.02 489 LEU A CA 1
ATOM 3666 C C . LEU A 1 489 ? -58.309 0.439 37.148 1.00 27.02 489 LEU A C 1
ATOM 3668 O O . LEU A 1 489 ? -59.199 1.250 37.366 1.00 27.02 489 LEU A O 1
ATOM 3672 N N . VAL A 1 490 ? -58.168 -0.216 35.981 1.00 27.16 490 VAL A N 1
ATOM 3673 C CA . VAL A 1 490 ? -59.105 -0.403 34.846 1.00 27.16 490 VAL A CA 1
ATOM 3674 C C . VAL A 1 490 ? -58.846 0.414 33.565 1.00 27.16 490 VAL A C 1
ATOM 3676 O O . VAL A 1 490 ? -58.679 1.626 33.576 1.00 27.16 490 VAL A O 1
ATOM 3679 N N . SER A 1 491 ? -58.953 -0.324 32.447 1.00 25.28 491 SER A N 1
ATOM 3680 C CA . SER A 1 491 ? -58.897 0.032 31.016 1.00 25.28 491 SER A CA 1
ATOM 3681 C C . SER A 1 491 ? -57.500 0.108 30.379 1.00 25.28 491 SER A C 1
ATOM 3683 O O . SER A 1 491 ? -56.609 0.747 30.914 1.00 25.28 491 SER A O 1
ATOM 3685 N N . SER A 1 492 ? -57.199 -0.428 29.194 1.00 24.31 492 SER A N 1
ATOM 3686 C CA . SER A 1 492 ? -57.636 -1.581 28.375 1.00 24.31 492 SER A CA 1
ATOM 3687 C C . SER A 1 492 ? -57.168 -1.288 26.941 1.00 24.31 492 SER A C 1
ATOM 3689 O O . SER A 1 492 ? -57.613 -0.309 26.357 1.00 24.31 492 SER A O 1
ATOM 3691 N N . LEU A 1 493 ? -56.291 -2.141 26.408 1.00 27.03 493 LEU A N 1
ATOM 3692 C CA . LEU A 1 493 ? -56.156 -2.587 25.007 1.00 27.03 493 LEU A CA 1
ATOM 3693 C C . LEU A 1 493 ? -56.758 -1.777 23.816 1.00 27.03 493 LEU A C 1
ATOM 3695 O O . LEU A 1 493 ? -57.935 -1.439 23.791 1.00 27.03 493 LEU A O 1
ATOM 3699 N N . VAL A 1 494 ? -55.967 -1.781 22.725 1.00 28.80 494 VAL A N 1
ATOM 3700 C CA . VAL A 1 494 ? -56.301 -1.696 21.271 1.00 28.80 494 VAL A CA 1
ATOM 3701 C C . VAL A 1 494 ? -55.971 -0.393 20.502 1.00 28.80 494 VAL A C 1
ATOM 3703 O O . VAL A 1 494 ? -56.730 0.564 20.466 1.00 28.80 494 VAL A O 1
ATOM 3706 N N . ALA A 1 495 ? -54.832 -0.475 19.798 1.00 29.97 495 ALA A N 1
ATOM 3707 C CA . ALA A 1 495 ? -54.473 -0.030 18.436 1.00 29.97 495 ALA A CA 1
ATOM 3708 C C . ALA A 1 495 ? -55.263 1.048 17.649 1.00 29.97 495 ALA A C 1
ATOM 3710 O O . ALA A 1 495 ? -56.470 0.945 17.445 1.00 29.97 495 ALA A O 1
ATOM 3711 N N . ALA A 1 496 ? -54.501 1.899 16.940 1.00 26.91 496 ALA A N 1
ATOM 3712 C CA . ALA A 1 496 ? -54.812 2.342 15.572 1.00 26.91 496 ALA A CA 1
ATOM 3713 C C . ALA A 1 496 ? -53.530 2.690 14.777 1.00 26.91 496 ALA A C 1
ATOM 3715 O O . ALA A 1 496 ? -52.550 3.168 15.342 1.00 26.91 496 ALA A O 1
ATOM 3716 N N . ALA A 1 497 ? -53.549 2.435 13.465 1.00 29.89 497 ALA A N 1
ATOM 3717 C CA . ALA A 1 497 ? -52.481 2.760 12.509 1.00 29.89 497 ALA A CA 1
ATOM 3718 C C . ALA A 1 497 ? -52.740 4.105 11.780 1.00 29.89 497 ALA A C 1
ATOM 3720 O O . ALA A 1 497 ? -53.703 4.797 12.100 1.00 29.89 497 ALA A O 1
ATOM 3721 N N . TYR A 1 498 ? -51.947 4.388 10.727 1.00 28.94 498 TYR A N 1
ATOM 3722 C CA . TYR A 1 498 ? -52.023 5.543 9.797 1.00 28.94 498 TYR A CA 1
ATOM 3723 C C . TYR A 1 498 ? -51.444 6.868 10.360 1.00 28.94 498 TYR A C 1
ATOM 3725 O O . TYR A 1 498 ? -51.752 7.263 11.472 1.00 28.94 498 TYR A O 1
ATOM 3733 N N . LEU A 1 499 ? -50.557 7.602 9.664 1.00 27.53 499 LEU A N 1
ATOM 3734 C CA . LEU A 1 499 ? -50.594 7.996 8.243 1.00 27.53 499 LEU A CA 1
ATOM 3735 C C . LEU A 1 499 ? -49.217 8.079 7.538 1.00 27.53 499 LEU A C 1
ATOM 3737 O O . LEU A 1 499 ? -48.181 8.329 8.142 1.00 27.53 499 LEU A O 1
ATOM 3741 N N . THR A 1 500 ? -49.246 7.938 6.209 1.00 34.25 500 THR A N 1
ATOM 3742 C CA . THR A 1 500 ? -48.101 7.970 5.271 1.00 34.25 500 THR A CA 1
ATOM 3743 C C . THR A 1 500 ? -47.792 9.347 4.649 1.00 34.25 500 THR A C 1
ATOM 3745 O O . THR A 1 500 ? -48.707 10.149 4.480 1.00 34.25 500 THR A O 1
ATOM 3748 N N . ARG A 1 501 ? -46.578 9.480 4.066 1.00 32.84 501 ARG A N 1
ATOM 3749 C CA . ARG A 1 501 ? -46.068 10.566 3.174 1.00 32.84 501 ARG A CA 1
ATOM 3750 C C . ARG A 1 501 ? -45.735 11.877 3.923 1.00 32.84 501 ARG A C 1
ATOM 3752 O O . ARG A 1 501 ? -46.442 12.265 4.834 1.00 32.84 501 ARG A O 1
ATOM 3759 N N . LYS A 1 502 ? -44.693 12.644 3.570 1.00 31.50 502 LYS A N 1
ATOM 3760 C CA . LYS A 1 502 ? -44.046 12.850 2.255 1.00 31.50 502 LYS A CA 1
ATOM 3761 C C . LYS A 1 502 ? -42.662 13.511 2.445 1.00 31.50 502 LYS A C 1
ATOM 3763 O O . LYS A 1 502 ? -42.583 14.430 3.251 1.00 31.50 502 LYS A O 1
ATOM 3768 N N . ARG A 1 503 ? -41.662 13.189 1.609 1.00 29.06 503 ARG A N 1
ATOM 3769 C CA . ARG A 1 503 ? -40.845 14.180 0.860 1.00 29.06 503 ARG A CA 1
ATOM 3770 C C . ARG A 1 503 ? -39.934 13.500 -0.174 1.00 29.06 503 ARG A C 1
ATOM 3772 O O . ARG A 1 503 ? -38.914 12.919 0.155 1.00 29.06 503 ARG A O 1
ATOM 3779 N N . LEU A 1 504 ? -40.343 13.626 -1.433 1.00 36.78 504 LEU A N 1
ATOM 3780 C CA . LEU A 1 504 ? -39.491 13.617 -2.624 1.00 36.78 504 LEU A CA 1
ATOM 3781 C C . LEU A 1 504 ? -39.594 15.023 -3.244 1.00 36.78 504 LEU A C 1
ATOM 3783 O O . LEU A 1 504 ? -40.629 15.674 -3.056 1.00 36.78 504 LEU A O 1
ATOM 3787 N N . CYS A 1 505 ? -38.580 15.418 -4.026 1.00 39.50 505 CYS A N 1
ATOM 3788 C CA . CYS A 1 505 ? -38.373 16.742 -4.651 1.00 39.50 505 CYS A CA 1
ATOM 3789 C C . CYS A 1 505 ? -38.030 17.862 -3.640 1.00 39.50 505 CYS A C 1
ATOM 3791 O O . CYS A 1 505 ? -38.773 18.100 -2.688 1.00 39.50 505 CYS A O 1
ATOM 3793 N N . LYS A 1 506 ? -36.951 18.625 -3.817 1.00 37.00 506 LYS A N 1
ATOM 3794 C CA . LYS A 1 506 ? -36.275 19.015 -5.069 1.00 37.00 506 LYS A CA 1
ATOM 3795 C C . LYS A 1 506 ? -34.881 18.431 -5.247 1.00 37.00 506 LYS A C 1
ATOM 3797 O O . LYS A 1 506 ? -34.265 18.127 -4.211 1.00 37.00 506 LYS A O 1
#

Secondary structure (DSSP, 8-state):
-TTHHHHHHHHHHHTT----------S----SSPSEEEEEEEEEEETTEEEEEPTTGGGB-SEEEEEEETTEEEEEEEB--EEETTEEE-EEEEEEESSSTTS-EEEPEEEEEEE-TTS-EEEEEEEEEE-TT-SEEEEEEEEGGGTEEEEEEEEE--TT--PPPPPPPPPP---SEEEEE-EEEEESSSSSB-GGGGGEEEEEEEEETTEEEEEEEE-EEEETTEEEEEEEEEEEEETTEEEEPEEEEE-TTS-EEEEEEE-SS--SEEEEEEEETT-SS-EEEEEEE-TTSPEE-------S--SSEEEEEEEEEEESSSSSB-GGGGGB-SEEEEEEETTEEEEEEEB--EEETTEEE---EEEES-TTS-GGGSBPEEEEE-TTS-EEEEEEE-S-SSSEEEEEEE---TTT-S--EEEEEEEEEEEEEEEES--SPPPPTT------------------------------------------------------------

Solvent-accessible surface area (backbone atoms only — not comparable to full-atom values): 30136 Å² total; per-residue (Å²): 107,86,67,58,62,50,55,58,53,54,55,56,63,72,68,70,74,77,81,74,86,76,81,87,79,78,87,77,77,77,48,93,59,73,70,45,78,40,78,26,52,36,45,41,14,20,56,94,46,68,91,39,71,26,96,62,32,62,20,48,42,64,47,29,38,40,35,29,57,94,53,42,34,29,40,37,45,37,39,40,72,22,70,57,97,85,40,67,29,44,50,36,83,49,25,35,30,80,77,41,101,82,48,65,75,44,77,43,46,76,75,42,67,43,68,49,103,82,70,52,77,41,56,26,29,31,42,37,83,44,65,70,94,55,58,51,49,35,32,39,31,33,30,62,59,73,75,42,72,48,65,28,23,44,35,41,52,72,88,80,58,74,78,77,74,75,78,79,72,70,69,54,85,55,71,73,45,41,24,43,32,55,60,49,24,24,33,67,91,47,102,42,81,30,78,66,27,50,30,51,74,43,32,36,36,37,26,48,94,67,44,42,38,38,38,37,36,42,32,63,31,74,58,98,89,45,76,47,49,51,76,47,43,31,35,52,60,48,95,95,41,69,44,75,45,46,78,81,36,60,47,99,87,66,49,52,33,25,38,34,45,71,57,69,61,54,41,44,64,43,53,31,28,48,17,45,88,84,48,95,65,56,52,64,24,23,41,36,42,36,74,89,71,54,44,75,53,73,76,85,74,84,53,89,64,93,60,61,13,27,29,38,31,36,35,48,40,22,33,63,89,46,104,45,72,26,94,66,33,63,20,45,51,58,52,27,43,34,33,18,51,94,82,47,47,32,39,34,42,40,36,42,77,22,75,60,91,91,46,72,43,44,60,72,44,49,24,50,35,45,86,89,54,77,24,83,80,37,62,46,43,76,75,40,58,49,98,88,67,47,49,34,26,37,34,42,70,59,92,66,92,59,54,63,46,45,22,32,38,26,47,65,46,77,91,77,48,82,53,81,39,62,23,22,44,33,42,46,70,90,58,55,38,85,74,45,81,49,67,67,80,87,81,64,95,80,74,78,89,76,91,73,94,77,86,89,82,90,85,89,88,82,90,81,84,91,83,90,80,91,87,79,89,86,84,88,80,90,83,87,84,86,82,81,89,87,85,84,87,87,90,79,91,84,89,83,84,89,87,82,88,87,88,79,86,134

Radius of gyration: 43.18 Å; Cα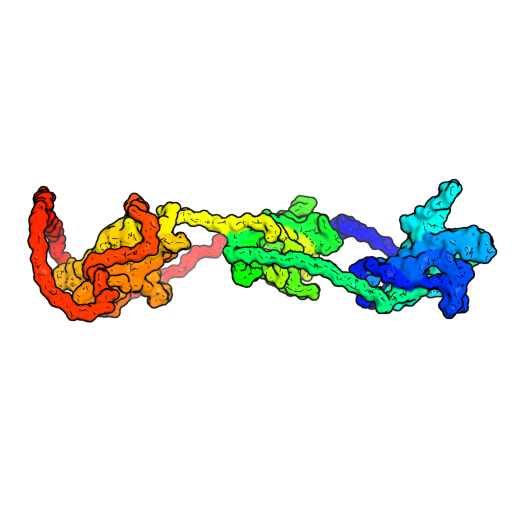 contacts (8 Å, |Δi|>4): 977; chains: 1; bounding box: 110×56×129 Å

Foldseek 3Di:
DVVVVVVVVVVVVVVPDPPPDDDDDDPDPAAPADFDKWKWFKFKAAQVDRVHGDLQRQQWDRIWIWGQDPRWTKTKTFTDWDDHPNQTWAKDQKWFAPAGPPHDIDTWAQPDWDADPVRDTGGTITIDTDDRPDQWTKMWIDIVSVPDIGIITIGIDPPPTDRDDDPPFDFFFDDAAKWWWDKFKAAQPDRHGDLCRQQFPTWMWGDDPRKTKIKTFTDWRADPNDIWHFPWKWWDLDVVRIDTWAQPDADPVGGGGMTIDIHNTRGQWTWMFTDIPPDPGTRIIIMGIRSVDIGGPPDPPPPLDPDFAKKKWFKFKFAQPDPHGDPCRQQWDRMWMWGADPNWTKIKIFGDWDDDPPDTWHFPWKFFADPVDPRVVGTWAQPDADPVRTGGMTMGTDPDPDQKGKMWTFRPRPVVPRDIHIIIMGIDSVRMGGDDNDNDDDDDPPPDDDPDDDDDDDDDDDDDDDDDDDDDDDDDDDDDDDDDDDDDDDDDDDDDDDDDDDDDDD

Nearest PDB structures (foldseek):
  3sik-assembly1_A  TM=8.407E-01  e=2.111E-05  Bacillus anthracis
  4h8q-assembly1_A  TM=8.310E-01  e=3.503E-04  Bacillus anthracis
  2o6p-assembly1_A  TM=7.796E-01  e=6.144E-04  Staphylococcus aureus subsp. aureus N315
  4nla-assembly1_A  TM=7.522E-01  e=6.439E-04  Listeria monocytogenes
  3sz6-assembly2_B  TM=7.185E-01  e=3.044E-04  Bacillus anthracis

Mean predicted aligned error: 20.3 Å

Sequence (506 aa):
MKKLLKVVLVLMLAFGIQIATLSNVDAAQVSDLPDGKYTIPTKLKNASNIANDSMAAGALAENGELSVEEGKWYLTAEFKTLNLMGLVGNAGNIQYYETDTKSEKHAAEVISYREDDQGKQQVEKVKIPVAVNSEGVYIEMFVDAMGTTVDAYIQYSTADIVIPEEPEAPEYTLADGTYTVTSDVLKANEDVQSMAAQAVKSATVTSKDGTLLVTLQMGAVTVYGQTAYVDKMEVEQAAGAYKVADITGRDSDGNVSEMQFTLAKNTKLTNVKFYYGGSTHGSEARLSLGLDNPTLVVPESTSKFAKDGTYTVDVALWNATQDKASMAAGAIDSQATVVVKNGVATMYITTKEMTMGTIKAWLEELYIGSSTDDYKSNPAVIVSKNADGKATMWSFVLPNEEELFDVVVNPHVAMMGNSDIPARMKVDYSTLKFVSDSIEAPKVDGESNNNTNDTPNTTTPTTNQTTGTSSSSVKTGDNANMELMGGLLVSSLVAAAYLTRKRLCK

=== Feature glossary ===
The record interleaves many kinds of information about one protein. Here is each kind framed as the question it answers.

Q: What does the local fold look like, residue by residue?
A: The Foldseek 3Di string encodes local tertiary geometry as a 20-letter alphabet — one character per residue — derived from the relative positions of nearby Cα atoms. Unlike the amino-acid sequence, 3Di is a direct function of the 3D structure, so two proteins with the same fold have similar 3Di strings even at low sequence identity.

Q: Which residues are in helices, strands, or loops?
A: The SS8 string is DSSP's per-residue secondary-structure call. α-helix (H) means an i→i+4 H-bond ladder; β-strand (E) means the residue participates in a β-sheet; 3₁₀ (G) and π (I) are tighter and wider helices; T/S are turns/bends; '-' is loop.

Q: How big and how compact is the whole molecule?
A: Radius of gyration (Rg) is the root-mean-square distance of Cα atoms from their centroid — a single number for overall size and compactness. A globular domain of N residues has Rg ≈ 2.2·N^0.38 Å; an extended or disordered chain has a much larger Rg. The Cα contact count is the number of residue pairs whose Cα atoms are within 8 Å and are more than four positions apart in sequence — a standard proxy for tertiary packing density. The bounding box is the smallest axis-aligned box enclosing all Cα atoms.

Q: Where is each backbone atom in 3D?
A: Structure coordinates are given as an mmCIF _atom_site loop: one row per atom with element, residue name, chain id, sequence number, and x/y/z position in Å. Only the four main-chain atoms per residue are included here; side chains are omitted to keep the record compact.

Q: What is the amino-acid chain?
A: Primary structure: the covalent order of the twenty standard amino acids along the backbone. Two proteins with the same sequence will (almost always) fold to the same structure; two with 30% identity often share a fold but not the details.

Q: What if only a Cα trace is available?
A: Three-state secondary structure (P-SEA) collapses the eight DSSP classes into helix (a), strand (b), and coil (c). P-SEA assigns these from Cα geometry alone — distances and angles — without requiring backbone oxygens, so it works on any Cα trace.

Q: What family and function is it annotated with?
A: Database cross-references. InterPro integrates a dozen domain/family signature databases into unified entries with residue-range hits. GO terms attach function/process/location labels with evidence codes. CATH codes position the fold in a four-level structural taxonomy. Organism is the NCBI-taxonomy species name.

Q: How confident is the AlphaFold model at each residue?
A: pLDDT is the predicted lDDT-Cα score: AlphaFold's confidence that the local environment of each residue (all inter-atomic distances within 15 Å) is correctly placed. It is a per-residue number between 0 and 100, with higher meaning more reliable.

Q: How mobile is each atom in the crystal?
A: B-factor (Debye–Waller factor) reflects atomic displacement in the crystal lattice. It is an experimental observable (units Å²), not a prediction; low values mean the atom is pinned down, high values mean it moves or is heterogeneous across the crystal.

Q: Which residues are buried vs exposed?
A: SASA measures how much of the protein is reachable by solvent. It is computed by rolling a water-sized probe over the atomic surface and summing the exposed area (Å²). Per-residue SASA distinguishes core (buried, low SASA) from surface (exposed, high SASA) residues; total SASA is a whole-molecule size measure.

Q: What do the diagnostic plots show?
A: Plot images: a contact map (which residues are close in 3D, as an N×N binary image), a Ramachandran scatter (backbone torsion angles, revealing secondary-structure composition at a glance), and — for AlphaFold structures — a PAE heatmap (pairwise prediction confidence).

Q: What known structures does this most resemble?
A: The Foldseek neighbor list gives the closest experimentally determined structures in the PDB, ranked by structural alignment. TM-score near 1 means near-identical fold; near 0.3 means only rough topology match. This is how one finds what a novel AlphaFold prediction most resembles in the solved-structure universe.

Q: Are the domains correctly placed relative to each other?
A: Predicted aligned error is AlphaFold's pairwise confidence. Unlike pLDDT (per-residue), PAE is per-residue-pair and captures whether two parts of the structure are correctly placed relative to each other. Units are ångströms of expected positional error.

Q: What do the rendered images show?
A: Structure images are PyMOL renders from six orthogonal camera directions. Cartoon representation draws helices as coils and strands as arrows; sticks shows the backbone as bonds; surface shows the solvent-excluded envelope. Rainbow coloring maps sequence position to hue (blue→red, N→C); chain coloring assigns a distinct color per polypeptide.

Q: What are the backbone torsion angles?
A: φ (phi) and ψ (psi) are the two rotatable backbone dihedrals per residue: φ is the C(i-1)–N–Cα–C torsion, ψ is the N–Cα–C–N(i+1) torsion, both in degrees on (−180°, 180°]. α-helical residues cluster near (−60°, −45°); β-strand residues near (−120°, +130°). A Ramachandran plot is simply a scatter of (φ, ψ) for every residue.